Protein AF-A0A554J589-F1 (afdb_monomer_lite)

Sequence (543 aa):
MPAIRALFEECVEVQHACYTARVLSNPMTLRPLHNLLRLYAGLTASHPSFMRLARFVISGGTATAVNLGTLFVLTHFFGVWYIYSSIAAFAVSFFVSFSLQKLWTFGDTALDKVHVQATKFLAVILVALGINTMLIYAFVEYMHAHYLLGQLVSGLFIAVINYFSYKHIVFSQSHTDSIAPAATPRERMSYFQVAMLLAAVLLFTFLALFRLSENPPTWMDEGVIDQISINIAAYGIYGIQTAPDTFTSANFMTTSFPVFYPVAASFALFGTTLLNARIVMFAFMALLCVTGYFLIQSVARERKYSLALFSLFLLVTFAPLYGHGKNVLGEVPGLLFFVASLLALSYAQRATQFRPWLVSGTLLGLSMVTKPLYLLILLPTTLVMYVVMYRRVSFVNMVAFGLGVTAMLVLWFFLHVTSIAVLKEILFAANTNNVALSTRILENASQFISQLQPIYFFGLLAVWWGSLLLRLRGSIKISDAELFAAVFSVMNLLMYLASRGFYRYFFPAEVLALLFLPHALYETPLTNNPFLVRSLDLELEKI

Radius of gyration: 31.59 Å; chains: 1; bounding box: 82×66×106 Å

Foldseek 3Di:
DPVVVVVVVVVPVVVVVVPVVPPPPDPPPCVVVVVVVVVLVVCCVPPVPVNLLVLLVVQLVVLVVQLVVQLCCCCPVVVPDSVVSNVVSNVVSLVSSLCSCQCPNLNPPDPPCSVVLSVLLVVLVVVLVVQLVVQLCCCCPVVVDDSVVSNVVSVVVSSVVSSVSCDPPRRDDDPDDDDDPDDDPPDDDDPVLVVLVVVLVVLLVCLQPPPLQPPPHADPLLVQLLQQLCCCLPPVDRAHDPDVVDGDHPLLRFFDDLQSPCQSVLCNVPNRGLSSSQVSLSVLLVLQLVLLLLLQLLFFPPPSSVLSSQLSNLSSPPVVCNVQRSGRALLSNLLSLLSNLLSLVSVVLVDPDQVSLLSSLLSLLSSCLRGVLSVQLLVVLVVVLCVVCVVPDDPSNSVSSPCNNVVSVVVSCVVNPPDPVSVCSRNCVQPDDPDDQVVLLVVLVVCCVVPDLNVVLVVLLCLLVVLVVQCVVVVNDGDSSLVSLNSSLVSLVVVCSSGNNDSSSNVSNSSSSSSCVSVSVVSRCPDDPVVVVVVVVVVVVVD

Secondary structure (DSSP, 8-state):
--TTTHHHHTTTSTTTTTTSTTSS--TTSSHHHHHHHHHHHHHHHH-HHHHHHHHHHHHHHHHHHHHHHHHHIIIIIS---HHHHHHHHHHHHHHHHHHHIIIIIS-----TTHHHHHHHHHHHHHHHHHHHHHHHHHHHHTS---HHHHHHHHHHHHHHHHHHHIIIIIS----------------PPPHHHHHHHHHHHHHHHHHHHTTTTTSSPP-HHHHHHHHHHHHHHHHS--SEEEETTEEE--TT--S-HHHHHHHHHHHHHH-S-HHHHHHHHHHHHHHHHHHHHHHHHHH-SSSHHHHHHHHHHHHHH-HHHHHHHSSS-SHHHHHHHHHHHHHHHHHHTT-SSSHHHHHHHHHHHHHHHH-HHHHHHHHHHHHHHHHHHTTTS-HHHHHHHHHHHHHHHHHHHHHH-SSHHHHHHHHHTT--S---HHHHHHHHHHHHHH-HHHHHHHHHHHHHHHHHHHHHHTT----HHHHHHHHHHHHHHHHHHHTT--GGGTHHHHHHHHHHHHHHHHHS-SS--HHHHHHHHHHHT--

Structure (mmCIF, N/CA/C/O backbone):
data_AF-A0A554J589-F1
#
_entry.id   AF-A0A554J589-F1
#
loop_
_atom_site.group_PDB
_atom_site.id
_atom_site.type_symbol
_atom_site.label_atom_id
_atom_site.label_alt_id
_atom_site.label_comp_id
_atom_site.label_asym_id
_atom_site.label_entity_id
_atom_site.label_seq_id
_atom_site.pdbx_PDB_ins_code
_atom_site.Cartn_x
_atom_site.Cartn_y
_atom_site.Cartn_z
_atom_site.occupancy
_atom_site.B_iso_or_equiv
_atom_site.auth_seq_id
_atom_site.auth_comp_id
_atom_site.auth_asym_id
_atom_site.auth_atom_id
_atom_site.pdbx_PDB_model_num
ATOM 1 N N . MET A 1 1 ? -6.748 16.853 71.546 1.00 46.56 1 MET A N 1
ATOM 2 C CA . MET A 1 1 ? -6.534 17.874 70.493 1.00 46.56 1 MET A CA 1
ATOM 3 C C . MET A 1 1 ? -6.665 17.284 69.076 1.00 46.56 1 MET A C 1
ATOM 5 O O . MET A 1 1 ? -5.704 17.315 68.321 1.00 46.56 1 MET A O 1
ATOM 9 N N . PRO A 1 2 ? -7.856 16.784 68.692 1.00 32.75 2 PRO A N 1
ATOM 10 C CA . PRO A 1 2 ? -8.300 16.926 67.294 1.00 32.75 2 PRO A CA 1
ATOM 11 C C . PRO A 1 2 ? -9.719 17.514 67.139 1.00 32.75 2 PRO A C 1
ATOM 13 O O . PRO A 1 2 ? -10.110 17.880 66.039 1.00 32.75 2 PRO A O 1
ATOM 16 N N . ALA A 1 3 ? -10.470 17.699 68.230 1.00 34.09 3 ALA A N 1
ATOM 17 C CA . ALA A 1 3 ? -11.883 18.100 68.185 1.00 34.09 3 ALA A CA 1
ATOM 18 C C . ALA A 1 3 ? -12.147 19.600 67.911 1.00 34.09 3 ALA A C 1
ATOM 20 O O . ALA A 1 3 ? -13.296 19.995 67.772 1.00 34.09 3 ALA A O 1
ATOM 21 N N . ILE A 1 4 ? -11.109 20.442 67.820 1.00 38.12 4 ILE A N 1
ATOM 22 C CA . ILE A 1 4 ? -11.253 21.895 67.572 1.00 38.12 4 ILE A CA 1
ATOM 23 C C . ILE A 1 4 ? -10.873 22.275 66.127 1.00 38.12 4 ILE A C 1
ATOM 25 O O . ILE A 1 4 ? -11.208 23.361 65.670 1.00 38.12 4 ILE A O 1
ATOM 29 N N . ARG A 1 5 ? -10.247 21.369 65.355 1.00 32.78 5 ARG A N 1
ATOM 30 C CA . ARG A 1 5 ? -9.927 21.625 63.936 1.00 32.78 5 ARG A CA 1
ATOM 31 C C . ARG A 1 5 ? -11.073 21.276 62.979 1.00 32.78 5 ARG A C 1
ATOM 33 O O . ARG A 1 5 ? -11.192 21.919 61.949 1.00 32.78 5 ARG A O 1
ATOM 40 N N . ALA A 1 6 ? -11.948 20.341 63.357 1.00 37.03 6 ALA A N 1
ATOM 41 C CA . ALA A 1 6 ? -13.103 19.940 62.546 1.00 37.03 6 ALA A CA 1
ATOM 42 C C . ALA A 1 6 ? -14.238 20.986 62.525 1.00 37.03 6 ALA A C 1
ATOM 44 O O . ALA A 1 6 ? -14.960 21.086 61.545 1.00 37.03 6 ALA A O 1
ATOM 45 N N . LEU A 1 7 ? -14.352 21.827 63.560 1.00 34.25 7 LEU A N 1
ATOM 46 C CA . LEU A 1 7 ? -15.385 22.873 63.639 1.00 34.25 7 LEU A CA 1
ATOM 47 C C . LEU A 1 7 ? -15.031 24.160 62.870 1.00 34.25 7 LEU A C 1
ATOM 49 O O . LEU A 1 7 ? -15.858 25.063 62.787 1.00 34.25 7 LEU A O 1
ATOM 53 N N . PHE A 1 8 ? -13.815 24.264 62.316 1.00 33.47 8 PHE A N 1
ATOM 54 C CA . PHE A 1 8 ? -13.370 25.451 61.573 1.00 33.47 8 PHE A CA 1
ATOM 55 C C . PHE A 1 8 ? -13.414 25.275 60.044 1.00 33.47 8 PHE A C 1
ATOM 57 O O . PHE A 1 8 ? -13.427 26.276 59.334 1.00 33.47 8 PHE A O 1
ATOM 64 N N . GLU A 1 9 ? -13.495 24.041 59.529 1.00 37.75 9 GLU A N 1
ATOM 65 C CA . GLU A 1 9 ? -13.608 23.778 58.081 1.00 37.75 9 GLU A CA 1
ATOM 66 C C . GLU A 1 9 ? -15.071 23.710 57.602 1.00 37.75 9 GLU A C 1
ATOM 68 O O . GLU A 1 9 ? -15.373 24.175 56.505 1.00 37.75 9 GLU A O 1
ATOM 73 N N . GLU A 1 10 ? -16.018 23.302 58.456 1.00 34.97 10 GLU A N 1
ATOM 74 C CA . GLU A 1 10 ? -17.455 23.254 58.116 1.00 34.97 10 GLU A CA 1
ATOM 75 C C . GLU A 1 10 ? -18.118 24.645 57.981 1.00 34.97 10 GLU A C 1
ATOM 77 O O . GLU A 1 10 ? -19.170 24.788 57.360 1.00 34.97 10 GLU A O 1
ATOM 82 N N . CYS A 1 11 ? -17.490 25.705 58.505 1.00 31.81 11 CYS A N 1
ATOM 83 C CA . CYS A 1 11 ? -18.015 27.075 58.424 1.00 31.81 11 CYS A CA 1
ATOM 84 C C . CYS A 1 11 ? -17.585 27.849 57.163 1.00 31.81 11 CYS A C 1
ATOM 86 O O . CYS A 1 11 ? -18.164 28.899 56.884 1.00 31.81 11 CYS A O 1
ATOM 88 N N . VAL A 1 12 ? -16.608 27.364 56.384 1.00 36.59 12 VAL A N 1
ATOM 89 C CA . VAL A 1 12 ? -16.097 28.095 55.203 1.00 36.59 12 VAL A CA 1
ATOM 90 C C . VAL A 1 12 ? -16.806 27.678 53.904 1.00 36.59 12 VAL A C 1
ATOM 92 O O . VAL A 1 12 ? -16.972 28.503 53.005 1.00 36.59 12 VAL A O 1
ATOM 95 N N . GLU A 1 13 ? -17.345 26.459 53.816 1.00 33.75 13 GLU A N 1
ATOM 96 C CA . GLU A 1 13 ? -18.058 25.987 52.614 1.00 33.75 13 GLU A CA 1
ATOM 97 C C . GLU A 1 13 ? -19.525 26.449 52.520 1.00 33.75 13 GLU A C 1
ATOM 99 O O . GLU A 1 13 ? -20.084 26.557 51.425 1.00 33.75 13 GLU A O 1
ATOM 104 N N . VAL A 1 14 ? -20.147 26.836 53.638 1.00 39.41 14 VAL A N 1
ATOM 105 C CA . VAL A 1 14 ? -21.564 27.253 53.662 1.00 39.41 14 VAL A CA 1
ATOM 106 C C . VAL A 1 14 ? -21.770 28.693 53.156 1.00 39.41 14 VAL A C 1
ATOM 108 O O . VAL A 1 14 ? -22.862 29.049 52.706 1.00 39.41 14 VAL A O 1
ATOM 111 N N . GLN A 1 15 ? -20.727 29.532 53.126 1.00 36.25 15 GLN A N 1
ATOM 112 C CA . GLN A 1 15 ? -20.840 30.915 52.635 1.00 36.25 15 GLN A CA 1
ATOM 113 C C . GLN A 1 15 ? -20.709 31.062 51.109 1.00 36.25 15 GLN A C 1
ATOM 115 O O . GLN A 1 15 ? -21.274 32.006 50.553 1.00 36.25 15 GLN A O 1
ATOM 120 N N . HIS A 1 16 ? -20.073 30.120 50.403 1.00 34.97 16 HIS A N 1
ATOM 121 C CA . HIS A 1 16 ? -19.930 30.200 48.940 1.00 34.97 16 HIS A CA 1
ATOM 122 C C . HIS A 1 16 ? -21.093 29.568 48.155 1.00 34.97 16 HIS A C 1
ATOM 124 O O . HIS A 1 16 ? -21.376 30.007 47.039 1.00 34.97 16 HIS A O 1
ATOM 130 N N . ALA A 1 17 ? -21.840 28.630 48.747 1.00 33.66 17 ALA A N 1
ATOM 131 C CA . ALA A 1 17 ? -23.038 28.049 48.127 1.00 33.66 17 ALA A CA 1
ATOM 132 C C . ALA A 1 17 ? -24.271 28.980 48.171 1.00 33.66 17 ALA A C 1
ATOM 134 O O . ALA A 1 17 ? -25.221 28.808 47.408 1.00 33.66 17 ALA A O 1
ATOM 135 N N . CYS A 1 18 ? -24.258 30.004 49.032 1.00 30.86 18 CYS A N 1
ATOM 136 C CA . CYS A 1 18 ? -25.395 30.911 49.222 1.00 30.86 18 CYS A CA 1
ATOM 137 C C . CYS A 1 18 ? -25.350 32.165 48.316 1.00 30.86 18 CYS A C 1
ATOM 139 O O . CYS A 1 18 ? -26.360 32.852 48.155 1.00 30.86 18 CYS A O 1
ATOM 141 N N . TYR A 1 19 ? -24.214 32.458 47.667 1.00 32.94 19 TYR A N 1
ATOM 142 C CA . TYR A 1 19 ? -24.075 33.646 46.807 1.00 32.94 19 TYR A CA 1
ATOM 143 C C . TYR A 1 19 ? -24.536 33.409 45.356 1.00 32.94 19 TYR A C 1
ATOM 145 O O . TYR A 1 19 ? -25.042 34.320 44.703 1.00 32.94 19 TYR A O 1
ATOM 153 N N . THR A 1 20 ? -24.464 32.174 44.855 1.00 34.06 20 THR A N 1
ATOM 154 C CA . THR A 1 20 ? -24.936 31.807 43.505 1.00 34.06 20 THR A CA 1
ATOM 155 C C . THR A 1 20 ? -26.439 31.521 43.437 1.00 34.06 20 THR A C 1
ATOM 157 O O . THR A 1 20 ? -27.032 31.617 42.364 1.00 34.06 20 THR A O 1
ATOM 160 N N . ALA A 1 21 ? -27.098 31.270 44.573 1.00 37.59 21 ALA A N 1
ATOM 161 C CA . ALA A 1 21 ? -28.539 31.012 44.633 1.00 37.59 21 ALA A CA 1
ATOM 162 C C . ALA A 1 21 ? -29.418 32.285 44.662 1.00 37.59 21 ALA A C 1
ATOM 164 O O . ALA A 1 21 ? -30.638 32.189 44.530 1.00 37.59 21 ALA A O 1
ATOM 165 N N . ARG A 1 22 ? -28.835 33.490 44.792 1.00 34.19 22 ARG A N 1
ATOM 166 C CA . ARG A 1 22 ? -29.595 34.752 44.950 1.00 34.19 22 ARG A CA 1
ATOM 167 C C . ARG A 1 22 ? -29.734 35.606 43.684 1.00 34.19 22 ARG A C 1
ATOM 169 O O . ARG A 1 22 ? -30.351 36.665 43.735 1.00 34.19 22 ARG A O 1
ATOM 176 N N . VAL A 1 23 ? -29.219 35.147 42.541 1.00 40.56 23 VAL A N 1
ATOM 177 C CA . VAL A 1 23 ? -29.311 35.876 41.254 1.00 40.56 23 VAL A CA 1
ATOM 178 C C . VAL A 1 23 ? -30.504 35.420 40.389 1.00 40.56 23 VAL A C 1
ATOM 180 O O . VAL A 1 23 ? -30.860 36.091 39.427 1.00 40.56 23 VAL A O 1
ATOM 183 N N . LEU A 1 24 ? -31.211 34.342 40.756 1.00 43.50 24 LEU A N 1
ATOM 184 C CA . LEU A 1 24 ? -32.344 33.808 39.973 1.00 43.50 24 LEU A CA 1
ATOM 185 C C . LEU A 1 24 ? -33.734 34.018 40.604 1.00 43.50 24 LEU A C 1
ATOM 187 O O . LEU A 1 24 ? -34.735 33.558 40.057 1.00 43.50 24 LEU A O 1
ATOM 191 N N . SER A 1 25 ? -33.843 34.738 41.722 1.00 43.75 25 SER A N 1
ATOM 192 C CA . SER A 1 25 ? -35.105 34.913 42.455 1.00 43.75 25 SER A CA 1
ATOM 193 C C . SER A 1 25 ? -35.820 36.237 42.150 1.00 43.75 25 SER A C 1
ATOM 195 O O . SER A 1 25 ? -36.206 36.951 43.075 1.00 43.75 25 SER A O 1
ATOM 197 N N . ASN A 1 26 ? -36.020 36.579 40.872 1.00 41.03 26 ASN A N 1
ATOM 198 C CA . ASN A 1 26 ? -36.912 37.683 40.489 1.00 41.03 26 ASN A CA 1
ATOM 199 C C . ASN A 1 26 ? -38.102 37.152 39.654 1.00 41.03 26 ASN A C 1
ATOM 201 O O . ASN A 1 26 ? -38.013 37.037 38.431 1.00 41.03 26 ASN A O 1
ATOM 205 N N . PRO A 1 27 ? -39.231 36.772 40.289 1.00 50.94 27 PRO A N 1
ATOM 206 C CA . PRO A 1 27 ? -40.307 36.001 39.655 1.00 50.94 27 PRO A CA 1
ATOM 207 C C . PRO A 1 27 ? -41.322 36.830 38.837 1.00 50.94 27 PRO A C 1
ATOM 209 O O . PRO A 1 27 ? -42.411 36.333 38.538 1.00 50.94 27 PRO A O 1
ATOM 212 N N . MET A 1 28 ? -41.003 38.073 38.449 1.00 49.97 28 MET A N 1
ATOM 213 C CA . MET A 1 28 ? -41.921 38.929 37.672 1.00 49.97 28 MET A CA 1
ATOM 214 C C . MET A 1 28 ? -41.577 39.093 36.185 1.00 49.97 28 MET A C 1
ATOM 216 O O . MET A 1 28 ? -42.469 39.423 35.411 1.00 49.97 28 MET A O 1
ATOM 220 N N . THR A 1 29 ? -40.362 38.768 35.738 1.00 53.25 29 THR A N 1
ATOM 221 C CA . THR A 1 29 ? -39.962 38.894 34.318 1.00 53.25 29 THR A CA 1
ATOM 222 C C . THR A 1 29 ? -39.970 37.569 33.541 1.00 53.25 29 THR A C 1
ATOM 224 O O . THR A 1 29 ? -39.946 37.577 32.315 1.00 53.25 29 THR A O 1
ATOM 227 N N . LEU A 1 30 ? -40.080 36.421 34.226 1.00 51.09 30 LEU A N 1
ATOM 228 C CA . LEU A 1 30 ? -40.002 35.073 33.627 1.00 51.09 30 LEU A CA 1
ATOM 229 C C . LEU A 1 30 ? -41.357 34.356 33.460 1.00 51.09 30 LEU A C 1
ATOM 231 O O . LEU A 1 30 ? -41.417 33.278 32.868 1.00 51.09 30 LEU A O 1
ATOM 235 N N . ARG A 1 31 ? -42.467 34.947 33.932 1.00 53.69 31 ARG A N 1
ATOM 236 C CA . ARG A 1 31 ? -43.822 34.370 33.804 1.00 53.69 31 ARG A CA 1
ATOM 237 C C . ARG A 1 31 ? -44.255 34.032 32.363 1.00 53.69 31 ARG A C 1
ATOM 239 O O . ARG A 1 31 ? -44.819 32.950 32.193 1.00 53.69 31 ARG A O 1
ATOM 246 N N . PRO A 1 32 ? -44.012 34.861 31.325 1.00 56.22 32 PRO A N 1
ATOM 247 C CA . PRO A 1 32 ? -44.432 34.506 29.967 1.00 56.22 32 PRO A CA 1
ATOM 248 C C . PRO A 1 32 ? -43.638 33.316 29.413 1.00 56.22 32 PRO A C 1
ATOM 250 O O . PRO A 1 32 ? -44.225 32.422 28.807 1.00 56.22 32 PRO A O 1
ATOM 253 N N . LEU A 1 33 ? -42.333 33.243 29.697 1.00 56.50 33 LEU A N 1
ATOM 254 C CA . LEU A 1 33 ? -41.479 32.125 29.288 1.00 56.50 33 LEU A CA 1
ATOM 255 C C . LEU A 1 33 ? -41.900 30.820 29.980 1.00 56.50 33 LEU A C 1
ATOM 257 O O . LEU A 1 33 ? -41.987 29.777 29.341 1.00 56.50 33 LEU A O 1
ATOM 261 N N . HIS A 1 34 ? -42.240 30.887 31.270 1.00 60.88 34 HIS A N 1
ATOM 262 C CA . HIS A 1 34 ? -42.723 29.737 32.038 1.00 60.88 34 HIS A CA 1
ATOM 263 C C . HIS A 1 34 ? -44.0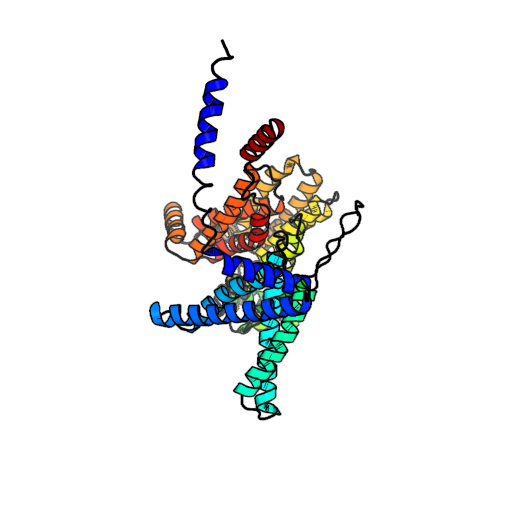70 29.209 31.527 1.00 60.88 34 HIS A C 1
ATOM 265 O O . HIS A 1 34 ? -44.263 27.999 31.415 1.00 60.88 34 HIS A O 1
ATOM 271 N N . ASN A 1 35 ? -44.989 30.106 31.155 1.00 61.25 35 ASN A N 1
ATOM 272 C CA . ASN A 1 35 ? -46.276 29.731 30.567 1.00 61.25 35 ASN A CA 1
ATOM 273 C C . ASN A 1 35 ? -46.116 29.139 29.157 1.00 61.25 35 ASN A C 1
ATOM 275 O O . ASN A 1 35 ? -46.783 28.157 28.838 1.00 61.25 35 ASN A O 1
ATOM 279 N N . LEU A 1 36 ? -45.192 29.665 28.345 1.00 61.84 36 LEU A N 1
ATOM 280 C CA . LEU A 1 36 ? -44.849 29.110 27.029 1.00 61.84 36 LEU A CA 1
ATOM 281 C C . LEU A 1 36 ? -44.191 27.730 27.136 1.00 61.84 36 LEU A C 1
ATOM 283 O O . LEU A 1 36 ? -44.540 26.830 26.377 1.00 61.84 36 LEU A O 1
ATOM 287 N N . LEU A 1 37 ? -43.293 27.528 28.104 1.00 64.44 37 LEU A N 1
ATOM 288 C CA . LEU A 1 37 ? -42.666 26.230 28.365 1.00 64.44 37 LEU A CA 1
ATOM 289 C C . LEU A 1 37 ? -43.685 25.197 28.863 1.00 64.44 37 LEU A C 1
ATOM 291 O O . LEU A 1 37 ? -43.640 24.047 28.429 1.00 64.44 37 LEU A O 1
ATOM 295 N N . ARG A 1 38 ? -44.648 25.598 29.707 1.00 63.16 38 ARG A N 1
ATOM 296 C CA . ARG A 1 38 ? -45.766 24.734 30.128 1.00 63.16 38 ARG A CA 1
ATOM 297 C C . ARG A 1 38 ? -46.713 24.399 28.979 1.00 63.16 38 ARG A C 1
ATOM 299 O O . ARG A 1 38 ? -47.115 23.247 28.863 1.00 63.16 38 ARG A O 1
ATOM 306 N N . LEU A 1 39 ? -47.034 25.364 28.116 1.00 64.25 39 LEU A N 1
ATOM 307 C CA . LEU A 1 39 ? -47.844 25.133 26.917 1.00 64.25 39 LEU A CA 1
ATOM 308 C C . LEU A 1 39 ? -47.128 24.179 25.948 1.00 64.25 39 LEU A C 1
ATOM 310 O O . LEU A 1 39 ? -47.725 23.225 25.462 1.00 64.25 39 LEU A O 1
ATOM 314 N N . TYR A 1 40 ? -45.831 24.389 25.721 1.00 66.38 40 TYR A N 1
ATOM 315 C CA . TYR A 1 40 ? -44.990 23.523 24.897 1.00 66.38 40 TYR A CA 1
ATOM 316 C C . TYR A 1 40 ? -44.882 22.104 25.472 1.00 66.38 40 TYR A C 1
ATOM 318 O O . TYR A 1 40 ? -45.001 21.129 24.726 1.00 66.38 40 TYR A O 1
ATOM 326 N N . ALA A 1 41 ? -44.712 21.968 26.791 1.00 61.91 41 ALA A N 1
ATOM 327 C CA . ALA A 1 41 ? -44.717 20.678 27.475 1.00 61.91 41 ALA A CA 1
ATOM 328 C C . ALA A 1 41 ? -46.090 19.988 27.368 1.00 61.91 41 ALA A C 1
ATOM 330 O O . ALA A 1 41 ? -46.154 18.807 27.030 1.00 61.91 41 ALA A O 1
ATOM 331 N N . GLY A 1 42 ? -47.186 20.734 27.547 1.00 58.78 42 GLY A N 1
ATOM 332 C CA . GLY A 1 42 ? -48.557 20.234 27.404 1.00 58.78 42 GLY A CA 1
ATOM 333 C C . GLY A 1 42 ? -48.898 19.781 25.980 1.00 58.78 42 GLY A C 1
ATOM 334 O O . GLY A 1 42 ? -49.470 18.707 25.793 1.00 58.78 42 GLY A O 1
ATOM 335 N N . LEU A 1 43 ? -48.485 20.537 24.958 1.00 58.97 43 LEU A N 1
ATOM 336 C CA . LEU A 1 43 ? -48.649 20.176 23.542 1.00 58.97 43 LEU A CA 1
ATOM 337 C C . LEU A 1 43 ? -47.782 18.972 23.149 1.00 58.97 43 LEU A C 1
ATOM 339 O O . LEU A 1 43 ? -48.232 18.107 22.399 1.00 58.97 43 LEU A O 1
ATOM 343 N N . THR A 1 44 ? -46.563 18.882 23.691 1.00 66.25 44 THR A N 1
ATOM 344 C CA . THR A 1 44 ? -45.662 17.734 23.493 1.00 66.25 44 THR A CA 1
ATOM 345 C C . THR A 1 44 ? -46.243 16.449 24.083 1.00 66.25 44 THR A C 1
ATOM 347 O O . THR A 1 44 ? -46.112 15.396 23.462 1.00 66.25 44 THR A O 1
ATOM 350 N N . ALA A 1 45 ? -46.908 16.536 25.239 1.00 56.56 45 ALA A N 1
ATOM 351 C CA . ALA A 1 45 ? -47.568 15.400 25.878 1.00 56.56 45 ALA A CA 1
ATOM 352 C C . ALA A 1 45 ? -48.877 14.998 25.173 1.00 56.56 45 ALA A C 1
ATOM 354 O O . ALA A 1 45 ? -49.161 13.812 25.043 1.00 56.56 45 ALA A O 1
ATOM 355 N N . SER A 1 46 ? -49.649 15.972 24.679 1.00 56.50 46 SER A N 1
ATOM 356 C CA . SER A 1 46 ? -50.970 15.719 24.083 1.00 56.50 46 SER A CA 1
ATOM 357 C C . SER A 1 46 ? -50.904 15.253 22.620 1.00 56.50 46 SER A C 1
ATOM 359 O O . SER A 1 46 ? -51.724 14.443 22.203 1.00 56.50 46 SER A O 1
ATOM 361 N N . HIS A 1 47 ? -49.937 15.742 21.828 1.00 61.59 47 HIS A N 1
ATOM 362 C CA . HIS A 1 47 ? -49.813 15.433 20.392 1.00 61.59 47 HIS A CA 1
ATOM 363 C C . HIS A 1 47 ? -48.350 15.153 19.980 1.00 61.59 47 HIS A C 1
ATOM 365 O O . HIS A 1 47 ? -47.726 15.949 19.263 1.00 61.59 47 HIS A O 1
ATOM 371 N N . PRO A 1 48 ? -47.776 14.004 20.384 1.00 68.75 48 PRO A N 1
ATOM 372 C CA . PRO A 1 48 ? -46.347 13.715 20.221 1.00 68.75 48 PRO A CA 1
ATOM 373 C C . PRO A 1 48 ? -45.891 13.633 18.753 1.00 68.75 48 PRO A C 1
ATOM 375 O O . PRO A 1 48 ? -44.787 14.068 18.418 1.00 68.75 48 PRO A O 1
ATOM 378 N N . SER A 1 49 ? -46.736 13.121 17.853 1.00 68.88 49 SER A N 1
ATOM 379 C CA . SER A 1 49 ? -46.420 12.985 16.422 1.00 68.88 49 SER A CA 1
ATOM 380 C C . SER A 1 49 ? -46.357 14.335 15.702 1.00 68.88 49 SER A C 1
ATOM 382 O O . SER A 1 49 ? -45.434 14.577 14.923 1.00 68.88 49 SER A O 1
ATOM 384 N N . PHE A 1 50 ? -47.303 15.233 15.999 1.00 69.38 50 PHE A N 1
ATOM 385 C CA . PHE A 1 50 ? -47.374 16.568 15.402 1.00 69.38 50 PHE A CA 1
ATOM 386 C C . PHE A 1 50 ? -46.213 17.453 15.868 1.00 69.38 50 PHE A C 1
ATOM 388 O O . PHE A 1 50 ? -45.531 18.075 15.056 1.00 69.38 50 PHE A O 1
ATOM 395 N N . MET A 1 51 ? -45.903 17.430 17.167 1.00 74.88 51 MET A N 1
ATOM 396 C CA . MET A 1 51 ? -44.769 18.179 17.715 1.00 74.88 51 MET A CA 1
ATOM 397 C C . MET A 1 51 ? -43.422 17.697 17.168 1.00 74.88 51 MET A C 1
ATOM 399 O O . MET A 1 51 ? -42.517 18.505 16.959 1.00 74.88 51 MET A O 1
ATOM 403 N N . ARG A 1 52 ? -43.282 16.399 16.871 1.00 76.25 52 ARG A N 1
ATOM 404 C CA . ARG A 1 52 ? -42.084 15.860 16.212 1.00 76.25 52 ARG A CA 1
ATOM 405 C C . ARG A 1 52 ? -41.936 16.375 14.779 1.00 76.25 52 ARG A C 1
ATOM 407 O O . ARG A 1 52 ? -40.826 16.703 14.372 1.00 76.25 52 ARG A O 1
ATOM 414 N N . LEU A 1 53 ? -43.036 16.479 14.032 1.00 73.69 53 LEU A N 1
ATOM 415 C CA . LEU A 1 53 ? -43.034 17.069 12.690 1.00 73.69 53 LEU A CA 1
ATOM 416 C C . LEU A 1 53 ? -42.669 18.561 12.733 1.00 73.69 53 LEU A C 1
ATOM 418 O O . LEU A 1 53 ? -41.836 19.007 11.949 1.00 73.69 53 LEU A O 1
ATOM 422 N N . ALA A 1 54 ? -43.217 19.318 13.686 1.00 75.38 54 ALA A N 1
ATOM 423 C CA . ALA A 1 54 ? -42.879 20.730 13.859 1.00 75.38 54 ALA A CA 1
ATOM 424 C C . ALA A 1 54 ? -41.381 20.936 14.157 1.00 75.38 54 ALA A C 1
ATOM 426 O O . ALA A 1 54 ? -40.730 21.750 13.506 1.00 75.38 54 ALA A O 1
ATOM 427 N N . ARG A 1 55 ? -40.797 20.152 15.076 1.00 82.19 55 ARG A N 1
ATOM 428 C CA . ARG A 1 55 ? -39.348 20.200 15.365 1.00 82.19 55 ARG A CA 1
ATOM 429 C C . ARG A 1 55 ? -38.500 19.824 14.153 1.00 82.19 55 ARG A C 1
ATOM 431 O O . ARG A 1 55 ? -37.458 20.437 13.931 1.00 82.19 55 ARG A O 1
ATOM 438 N N . PHE A 1 56 ? -38.958 18.867 13.348 1.00 80.12 56 PHE A N 1
ATOM 439 C CA . PHE A 1 56 ? -38.287 18.483 12.109 1.00 80.12 56 PHE A CA 1
ATOM 440 C C . PHE A 1 56 ? -38.246 19.637 11.097 1.00 80.12 56 PHE A C 1
ATOM 442 O O . PHE A 1 56 ? -37.182 19.962 10.576 1.00 80.12 56 PHE A O 1
ATOM 449 N N . VAL A 1 57 ? -39.379 20.307 10.868 1.00 79.75 57 VAL A N 1
ATOM 450 C CA . VAL A 1 57 ? -39.449 21.452 9.945 1.00 79.75 57 VAL A CA 1
ATOM 451 C C . VAL A 1 57 ? -38.604 22.620 10.453 1.00 79.75 57 VAL A C 1
ATOM 453 O O . VAL A 1 57 ? -37.844 23.201 9.681 1.00 79.75 57 VAL A O 1
ATOM 456 N N . ILE A 1 58 ? -38.678 22.936 11.751 1.00 84.62 58 ILE A N 1
ATOM 457 C CA . ILE A 1 58 ? -37.907 24.039 12.340 1.00 84.62 58 ILE A CA 1
ATOM 458 C C . ILE A 1 58 ? -36.405 23.745 12.271 1.00 84.62 58 ILE A C 1
ATOM 460 O O . ILE A 1 58 ? -35.648 24.590 11.807 1.00 84.62 58 ILE A O 1
ATOM 464 N N . SER A 1 59 ? -35.964 22.546 12.662 1.00 84.06 59 SER A N 1
ATOM 465 C CA . SER A 1 59 ? -34.542 22.173 12.603 1.00 84.06 59 SER A CA 1
ATOM 466 C C . SER A 1 59 ? -33.993 22.153 11.174 1.00 84.06 59 SER A C 1
ATOM 468 O O . SER A 1 59 ? -32.877 22.623 10.945 1.00 84.06 59 SER A O 1
ATOM 470 N N . GLY A 1 60 ? -34.783 21.679 10.205 1.00 83.31 60 GLY A N 1
ATOM 471 C CA . GLY A 1 60 ? -34.455 21.768 8.782 1.00 83.31 60 GLY A CA 1
ATOM 472 C C . GLY A 1 60 ? -34.320 23.217 8.308 1.00 83.31 60 GLY A C 1
ATOM 473 O O . GLY A 1 60 ? -33.302 23.573 7.717 1.00 83.31 60 GLY A O 1
ATOM 474 N N . GLY A 1 61 ? -35.291 24.072 8.641 1.00 86.12 61 GLY A N 1
ATOM 475 C CA . GLY A 1 61 ? -35.266 25.498 8.306 1.00 86.12 61 GLY A CA 1
ATOM 476 C C . GLY A 1 61 ? -34.068 26.234 8.911 1.00 86.12 61 GLY A C 1
ATOM 477 O O . GLY A 1 61 ? -33.398 26.998 8.217 1.00 86.12 61 GLY A O 1
ATOM 478 N N . THR A 1 62 ? -33.730 25.954 10.173 1.00 87.75 62 THR A N 1
ATOM 479 C CA . THR A 1 62 ? -32.534 26.504 10.827 1.00 87.75 62 THR A CA 1
ATOM 480 C C . THR A 1 62 ? -31.256 26.069 10.113 1.00 87.75 62 THR A C 1
ATOM 482 O O . THR A 1 62 ? -30.382 26.898 9.875 1.00 87.75 62 THR A O 1
ATOM 485 N N . ALA A 1 63 ? -31.145 24.799 9.716 1.00 89.44 63 ALA A N 1
ATOM 486 C CA . ALA A 1 63 ? -29.980 24.321 8.977 1.00 89.44 63 ALA A CA 1
ATOM 487 C C . ALA A 1 63 ? -29.832 25.015 7.612 1.00 89.44 63 ALA A C 1
ATOM 489 O O . ALA A 1 63 ? -28.716 25.385 7.239 1.00 89.44 63 ALA A O 1
ATOM 490 N N . THR A 1 64 ? -30.932 25.242 6.887 1.00 86.62 64 THR A N 1
ATOM 491 C CA . THR A 1 64 ? -30.923 25.996 5.622 1.00 86.62 64 THR A CA 1
ATOM 492 C C . THR A 1 64 ? -30.499 27.448 5.833 1.00 86.62 64 THR A C 1
ATOM 494 O O . THR A 1 64 ? -29.665 27.949 5.080 1.00 86.62 64 THR A O 1
ATOM 497 N N . ALA A 1 65 ? -31.011 28.109 6.874 1.00 92.06 65 ALA A N 1
ATOM 498 C CA . ALA A 1 65 ? -30.618 29.475 7.213 1.00 92.06 65 ALA A CA 1
ATOM 499 C C . ALA A 1 65 ? -29.120 29.571 7.547 1.00 92.06 65 ALA A C 1
ATOM 501 O O . ALA A 1 65 ? -28.441 30.470 7.054 1.00 92.06 65 ALA A O 1
ATOM 502 N N . VAL A 1 66 ? -28.585 28.613 8.315 1.00 92.75 66 VAL A N 1
ATOM 503 C CA . VAL A 1 66 ? -27.145 28.528 8.603 1.00 92.75 66 VAL A CA 1
ATOM 504 C C . VAL A 1 66 ? -26.339 28.306 7.326 1.00 92.75 66 VAL A C 1
ATOM 506 O O . VAL A 1 66 ? -25.327 28.969 7.146 1.00 92.75 66 VAL A O 1
ATOM 509 N N . ASN A 1 67 ? -26.794 27.446 6.409 1.00 93.62 67 ASN A N 1
ATOM 510 C CA . ASN A 1 67 ? -26.112 27.222 5.131 1.00 93.62 67 ASN A CA 1
ATOM 511 C C . ASN A 1 67 ? -25.989 28.527 4.327 1.00 93.62 67 ASN A C 1
ATOM 513 O O . ASN A 1 67 ? -24.888 28.968 4.003 1.00 93.62 67 ASN A O 1
ATOM 517 N N . LEU A 1 68 ? -27.120 29.192 4.073 1.00 90.38 68 LEU A N 1
ATOM 518 C CA . LEU A 1 68 ? -27.146 30.440 3.311 1.00 90.38 68 LEU A CA 1
ATOM 519 C C . LEU A 1 68 ? -26.344 31.546 4.006 1.00 90.38 68 LEU A C 1
ATOM 521 O O . LEU A 1 68 ? -25.595 32.265 3.347 1.00 90.38 68 LEU A O 1
ATOM 525 N N . GLY A 1 69 ? -26.449 31.643 5.334 1.00 93.88 69 GLY A N 1
ATOM 526 C CA . GLY A 1 69 ? -25.683 32.590 6.138 1.00 93.88 69 GLY A CA 1
ATOM 527 C C . GLY A 1 69 ? -24.178 32.350 6.045 1.00 93.88 69 GLY A C 1
ATOM 528 O O . GLY A 1 69 ? -23.431 33.282 5.762 1.00 93.88 69 GLY A O 1
ATOM 529 N N . THR A 1 70 ? -23.715 31.109 6.216 1.00 92.81 70 THR A N 1
ATOM 530 C CA . THR A 1 70 ? -22.291 30.763 6.107 1.00 92.81 70 THR A CA 1
ATOM 531 C C . THR A 1 70 ? -21.759 31.001 4.694 1.00 92.81 70 THR A C 1
ATOM 533 O O . THR A 1 70 ? -20.683 31.579 4.548 1.00 92.81 70 THR A O 1
ATOM 536 N N . LEU A 1 71 ? -22.514 30.632 3.653 1.00 92.38 71 LEU A N 1
ATOM 537 C CA . LEU A 1 71 ? -22.142 30.889 2.259 1.00 92.38 71 LEU A CA 1
ATOM 538 C C . LEU A 1 71 ? -21.991 32.391 1.988 1.00 92.38 71 LEU A C 1
ATOM 540 O O . LEU A 1 71 ? -20.982 32.817 1.419 1.00 92.38 71 LEU A O 1
ATOM 544 N N . PHE A 1 72 ? -22.981 33.186 2.407 1.00 93.88 72 PHE A N 1
ATOM 545 C CA . PHE A 1 72 ? -22.974 34.637 2.248 1.00 93.88 72 PHE A CA 1
ATOM 546 C C . PHE A 1 72 ? -21.797 35.267 2.990 1.00 93.88 72 PHE A C 1
ATOM 548 O O . PHE A 1 72 ? -21.054 36.053 2.407 1.00 93.88 72 PHE A O 1
ATOM 555 N N . VAL A 1 73 ? -21.573 34.870 4.245 1.00 94.06 73 VAL A N 1
ATOM 556 C CA . VAL A 1 73 ? -20.495 35.412 5.073 1.00 94.06 73 VAL A CA 1
ATOM 557 C C . VAL A 1 73 ? -19.122 35.119 4.467 1.00 94.06 73 VAL A C 1
ATOM 559 O O . VAL A 1 73 ? -18.329 36.041 4.281 1.00 94.06 73 VAL A O 1
ATOM 562 N N . LEU A 1 74 ? -18.852 33.865 4.096 1.00 89.00 74 LEU A N 1
ATOM 563 C CA . LEU A 1 74 ? -17.562 33.466 3.525 1.00 89.00 74 LEU A CA 1
ATOM 564 C C . LEU A 1 74 ? -17.290 34.114 2.164 1.00 89.00 74 LEU A C 1
ATOM 566 O O . LEU A 1 74 ? -16.168 34.543 1.900 1.00 89.00 74 LEU A O 1
ATOM 570 N N . THR A 1 75 ? -18.311 34.225 1.315 1.00 94.06 75 THR A N 1
ATOM 571 C CA . THR A 1 75 ? -18.140 34.780 -0.033 1.00 94.06 75 THR A CA 1
ATOM 572 C C . THR A 1 75 ? -18.044 36.303 -0.011 1.00 94.06 75 THR A C 1
ATOM 574 O O . THR A 1 75 ? -17.179 36.870 -0.670 1.00 94.06 75 THR A O 1
ATOM 577 N N . HIS A 1 76 ? -18.916 36.977 0.744 1.00 89.81 76 HIS A N 1
ATOM 578 C CA . HIS A 1 76 ? -19.032 38.434 0.708 1.00 89.81 76 HIS A CA 1
ATOM 579 C C . HIS A 1 76 ? -18.049 39.141 1.646 1.00 89.81 76 HIS A C 1
ATOM 581 O O . HIS A 1 76 ? -17.431 40.120 1.242 1.00 89.81 76 HIS A O 1
ATOM 587 N N . PHE A 1 77 ? -17.875 38.652 2.880 1.00 91.44 77 PHE A N 1
ATOM 588 C CA . PHE A 1 77 ? -17.004 39.312 3.863 1.00 91.44 77 PHE A CA 1
ATOM 589 C C . PHE A 1 77 ? -15.571 38.781 3.843 1.00 91.44 77 PHE A C 1
ATOM 591 O O . PHE A 1 77 ? -14.637 39.557 4.010 1.00 91.44 77 PHE A O 1
ATOM 598 N N . PHE A 1 78 ? -15.386 37.474 3.633 1.00 86.88 78 PHE A N 1
ATOM 599 C CA . PHE A 1 78 ? -14.053 36.856 3.626 1.00 86.88 78 PHE A CA 1
ATOM 600 C C . PHE A 1 78 ? -13.456 36.695 2.220 1.00 86.88 78 PHE A C 1
ATOM 602 O O . PHE A 1 78 ? -12.313 36.261 2.097 1.00 86.88 78 PHE A O 1
ATOM 609 N N . GLY A 1 79 ? -14.205 37.032 1.162 1.00 88.38 79 GLY A N 1
ATOM 610 C CA . GLY A 1 79 ? -13.737 36.951 -0.227 1.00 88.38 79 GLY A CA 1
ATOM 611 C C . GLY A 1 79 ? -13.381 35.534 -0.689 1.00 88.38 79 GLY A C 1
ATOM 612 O O . GLY A 1 79 ? -12.662 35.367 -1.674 1.00 88.38 79 GLY A O 1
ATOM 613 N N . VAL A 1 80 ? -13.848 34.500 0.019 1.00 91.69 80 VAL A N 1
ATOM 614 C CA . VAL A 1 80 ? -13.575 33.104 -0.326 1.00 91.69 80 VAL A CA 1
ATOM 615 C C . VAL A 1 80 ? -14.350 32.752 -1.592 1.00 91.69 80 VAL A C 1
ATOM 617 O O . VAL A 1 80 ? -15.533 33.072 -1.730 1.00 91.69 80 VAL A O 1
ATOM 620 N N . TRP A 1 81 ? -13.685 32.071 -2.527 1.00 95.44 81 TRP A N 1
ATOM 621 C CA . TRP A 1 81 ? -14.303 31.639 -3.777 1.00 95.44 81 TRP A CA 1
ATOM 622 C C . TRP A 1 81 ? -15.592 30.847 -3.511 1.00 95.44 81 TRP A C 1
ATOM 624 O O . TRP A 1 81 ? -15.596 29.916 -2.705 1.00 95.44 81 TRP A O 1
ATOM 634 N N . TYR A 1 82 ? -16.684 31.209 -4.195 1.00 89.31 82 TYR A N 1
ATOM 635 C CA . TYR A 1 82 ? -18.045 30.771 -3.853 1.00 89.31 82 TYR A CA 1
ATOM 636 C C . TYR A 1 82 ? -18.224 29.244 -3.812 1.00 89.31 82 TYR A C 1
ATOM 638 O O . TYR A 1 82 ? -19.057 28.750 -3.055 1.00 89.31 82 TYR A O 1
ATOM 646 N N . ILE A 1 83 ? -17.426 28.481 -4.569 1.00 89.88 83 ILE A N 1
ATOM 647 C CA . ILE A 1 83 ? -17.450 27.012 -4.520 1.00 89.88 83 ILE A CA 1
ATOM 648 C C . ILE A 1 83 ? -16.876 26.499 -3.193 1.00 89.88 83 ILE A C 1
ATOM 650 O O . ILE A 1 83 ? -17.507 25.670 -2.539 1.00 89.88 83 ILE A O 1
ATOM 654 N N . TYR A 1 84 ? -15.730 27.022 -2.740 1.00 87.19 84 TYR A N 1
ATOM 655 C CA . TYR A 1 84 ? -15.175 26.675 -1.426 1.00 87.19 84 TYR A CA 1
ATOM 656 C C . TYR A 1 84 ? -16.097 27.132 -0.293 1.00 87.19 84 TYR A C 1
ATOM 658 O O . TYR A 1 84 ? -16.340 26.371 0.644 1.00 87.19 84 TYR A O 1
ATOM 666 N N . SER A 1 85 ? -16.685 28.324 -0.422 1.00 91.62 85 SER A N 1
ATOM 667 C CA . SER A 1 85 ? -17.702 28.826 0.506 1.00 91.62 85 SER A CA 1
ATOM 668 C C . SER A 1 85 ? -18.926 27.908 0.564 1.00 91.62 85 SER A C 1
ATOM 670 O O . SER A 1 85 ? -19.425 27.629 1.650 1.00 91.62 85 SER A O 1
ATOM 672 N N . SER A 1 86 ? -19.378 27.374 -0.574 1.00 90.12 86 SER A N 1
ATOM 673 C CA . SER A 1 86 ? -20.507 26.438 -0.643 1.00 90.12 86 SER A CA 1
ATOM 674 C C . SER A 1 86 ? -20.198 25.093 0.010 1.00 90.12 86 SER A C 1
ATOM 676 O O . SER A 1 86 ? -21.065 24.533 0.682 1.00 90.12 86 SER A O 1
ATOM 678 N N . ILE A 1 87 ? -18.979 24.571 -0.154 1.00 92.25 87 ILE A N 1
ATOM 679 C CA . ILE A 1 87 ? -18.552 23.317 0.487 1.00 92.25 87 ILE A CA 1
ATOM 680 C C . ILE A 1 87 ? -18.494 23.499 2.010 1.00 92.25 87 ILE A C 1
ATOM 682 O O . ILE A 1 87 ? -19.034 22.681 2.757 1.00 92.25 87 ILE A O 1
ATOM 686 N N . ALA A 1 88 ? -17.892 24.597 2.476 1.00 91.31 88 ALA A N 1
ATOM 687 C CA . ALA A 1 88 ? -17.811 24.917 3.898 1.00 91.31 88 ALA A CA 1
ATOM 688 C C . ALA A 1 88 ? -19.202 25.147 4.519 1.00 91.31 88 ALA A C 1
ATOM 690 O O . ALA A 1 88 ? -19.503 24.609 5.585 1.00 91.31 88 ALA A O 1
ATOM 691 N N . ALA A 1 89 ? -20.079 25.885 3.834 1.00 92.25 89 ALA A N 1
ATOM 692 C CA . ALA A 1 89 ? -21.445 26.145 4.280 1.00 92.25 89 ALA A CA 1
ATOM 693 C C . ALA A 1 89 ? -22.286 24.867 4.395 1.00 92.25 89 ALA A C 1
ATOM 695 O O . ALA A 1 89 ? -23.001 24.680 5.384 1.00 92.25 89 ALA A O 1
ATOM 696 N N . PHE A 1 90 ? -22.148 23.950 3.433 1.00 90.88 90 PHE A N 1
ATOM 697 C CA . PHE A 1 90 ? -22.779 22.636 3.504 1.00 90.88 90 PHE A CA 1
ATOM 698 C C . PHE A 1 90 ? -22.286 21.836 4.718 1.00 90.88 90 PHE A C 1
ATOM 700 O O . PHE A 1 90 ? -23.106 21.279 5.447 1.00 90.88 90 PHE A O 1
ATOM 707 N N . ALA A 1 91 ? -20.975 21.820 4.983 1.00 90.50 91 ALA A N 1
ATOM 708 C CA . ALA A 1 91 ? -20.408 21.107 6.127 1.00 90.50 91 ALA A CA 1
ATOM 709 C C . ALA A 1 91 ? -20.930 21.653 7.468 1.00 90.50 91 ALA A C 1
ATOM 711 O O . ALA A 1 91 ? -21.388 20.884 8.312 1.00 90.50 91 ALA A O 1
ATOM 712 N N . VAL A 1 92 ? -20.931 22.977 7.655 1.00 91.00 92 VAL A N 1
ATOM 713 C CA . VAL A 1 92 ? -21.449 23.613 8.880 1.00 91.00 92 VAL A CA 1
ATOM 714 C C . VAL A 1 92 ? -22.944 23.329 9.055 1.00 91.00 92 VAL A C 1
ATOM 716 O O . VAL A 1 92 ? -23.378 22.894 10.125 1.00 91.00 92 VAL A O 1
ATOM 719 N N . SER A 1 93 ? -23.733 23.511 7.992 1.00 91.81 93 SER A N 1
ATOM 720 C CA . SER A 1 93 ? -25.174 23.239 7.992 1.00 91.81 93 SER A CA 1
ATOM 721 C C . SER A 1 93 ? -25.492 21.780 8.320 1.00 91.81 93 SER A C 1
ATOM 723 O O . SER A 1 93 ? -26.419 21.505 9.085 1.00 91.81 93 SER A O 1
ATOM 725 N N . PHE A 1 94 ? -24.692 20.841 7.810 1.00 90.19 94 PHE A N 1
ATOM 726 C CA . PHE A 1 94 ? -24.826 19.421 8.106 1.00 90.19 94 PHE A CA 1
ATOM 727 C C . PHE A 1 94 ? -24.716 19.135 9.611 1.00 90.19 94 PHE A C 1
ATOM 729 O O . PHE A 1 94 ? -25.594 18.472 10.166 1.00 90.19 94 PHE A O 1
ATOM 736 N N . PHE A 1 95 ? -23.696 19.670 10.293 1.00 90.44 95 PHE A N 1
ATOM 737 C CA . PHE A 1 95 ? -23.521 19.461 11.736 1.00 90.44 95 PHE A CA 1
ATOM 738 C C . PHE A 1 95 ? -24.656 20.072 12.559 1.00 90.44 95 PHE A C 1
ATOM 740 O O . PHE A 1 95 ? -25.133 19.442 13.509 1.00 90.44 95 PHE A O 1
ATOM 747 N N . VAL A 1 96 ? -25.126 21.265 12.180 1.00 87.25 96 VAL A N 1
ATOM 748 C CA . VAL A 1 96 ? -26.277 21.914 12.826 1.00 87.25 96 VAL A CA 1
ATOM 749 C C . VAL A 1 96 ? -27.538 21.072 12.640 1.00 87.25 96 VAL A C 1
ATOM 751 O O . VAL A 1 96 ? -28.228 20.772 13.615 1.00 87.25 96 VAL A O 1
ATOM 754 N N . SER A 1 97 ? -27.811 20.635 11.407 1.00 88.88 97 SER A N 1
ATOM 755 C CA . SER A 1 97 ? -28.977 19.811 11.084 1.00 88.88 97 SER A CA 1
ATOM 756 C C . SER A 1 97 ? -28.955 18.495 11.854 1.00 88.88 97 SER A C 1
ATOM 758 O O . SER A 1 97 ? -29.933 18.148 12.512 1.00 88.88 97 SER A O 1
ATOM 760 N N . PHE A 1 98 ? -27.821 17.793 11.848 1.00 87.31 98 PHE A N 1
ATOM 761 C CA . PHE A 1 98 ? -27.666 16.529 12.555 1.00 87.31 98 PHE A CA 1
ATOM 762 C C . PHE A 1 98 ? -27.873 16.687 14.066 1.00 87.31 98 PHE A C 1
ATOM 764 O O . PHE A 1 98 ? -28.625 15.919 14.666 1.00 87.31 98 PHE A O 1
ATOM 771 N N . SER A 1 99 ? -27.263 17.707 14.675 1.00 85.62 99 SER A N 1
ATOM 772 C CA . SER A 1 99 ? -27.355 17.947 16.120 1.00 85.62 99 SER A CA 1
ATOM 773 C C . SER A 1 99 ? -28.785 18.273 16.552 1.00 85.62 99 SER A C 1
ATOM 775 O O . SER A 1 99 ? -29.291 17.677 17.503 1.00 85.62 99 SER A O 1
ATOM 777 N N . LEU A 1 100 ? -29.473 19.165 15.828 1.00 83.31 100 LEU A N 1
ATOM 778 C CA . LEU A 1 100 ? -30.863 19.526 16.124 1.00 83.31 100 LEU A CA 1
ATOM 779 C C . LEU A 1 100 ? -31.823 18.358 15.882 1.00 83.31 100 LEU A C 1
ATOM 781 O O . LEU A 1 100 ? -32.768 18.149 16.647 1.00 83.31 100 LEU A O 1
ATOM 785 N N . GLN A 1 101 ? -31.596 17.564 14.839 1.00 82.38 101 GLN A N 1
ATOM 786 C CA . GLN A 1 101 ? -32.447 16.412 14.578 1.00 82.38 101 GLN A CA 1
ATOM 787 C C . GLN A 1 101 ? -32.254 15.322 15.634 1.00 82.38 101 GLN A C 1
ATOM 789 O O . GLN A 1 101 ? -33.239 14.851 16.201 1.00 82.38 101 GLN A O 1
ATOM 794 N N . LYS A 1 102 ? -31.008 14.995 15.980 1.00 81.50 102 LYS A N 1
ATOM 795 C CA . LYS A 1 102 ? -30.677 14.010 17.013 1.00 81.50 102 LYS A CA 1
ATOM 796 C C . LYS A 1 102 ? -31.189 14.428 18.396 1.00 81.50 102 LYS A C 1
ATOM 798 O O . LYS A 1 102 ? -32.010 13.726 18.982 1.00 81.50 102 LYS A O 1
ATOM 803 N N . LEU A 1 103 ? -30.740 15.579 18.900 1.00 81.19 103 LEU A N 1
ATOM 804 C CA . LEU A 1 103 ? -30.953 15.976 20.296 1.00 81.19 103 LEU A CA 1
ATOM 805 C C . LEU A 1 103 ? -32.358 16.529 20.550 1.00 81.19 103 LEU A C 1
ATOM 807 O O . LEU A 1 103 ? -32.912 16.321 21.625 1.00 81.19 103 LEU A O 1
ATOM 811 N N . TRP A 1 104 ? -32.948 17.227 19.574 1.00 77.44 104 TRP A N 1
ATOM 812 C CA . TRP A 1 104 ? -34.201 17.957 19.785 1.00 77.44 104 TRP A CA 1
ATOM 813 C C . TRP A 1 104 ? -35.403 17.332 19.069 1.00 77.44 104 TRP A C 1
ATOM 815 O O . TRP A 1 104 ? -36.464 17.157 19.674 1.00 77.44 104 TRP A O 1
ATOM 825 N N . THR A 1 105 ? -35.257 16.950 17.798 1.00 76.81 105 THR A N 1
ATOM 826 C CA . THR A 1 105 ? -36.377 16.381 17.024 1.00 76.81 105 THR A CA 1
ATOM 827 C C . THR A 1 105 ? -36.697 14.954 17.458 1.00 76.81 105 THR A C 1
ATOM 829 O O . THR A 1 105 ? -37.858 14.642 17.729 1.00 76.81 105 THR A O 1
ATOM 832 N N . PHE A 1 106 ? -35.677 14.099 17.561 1.00 75.38 106 PHE A N 1
ATOM 833 C CA . PHE A 1 106 ? -35.833 12.686 17.909 1.00 75.38 106 PHE A CA 1
ATOM 834 C C . PHE A 1 106 ? -35.499 12.364 19.371 1.00 75.38 106 PHE A C 1
ATOM 836 O O . PHE A 1 106 ? -35.890 11.299 19.840 1.00 75.38 106 PHE A O 1
ATOM 843 N N . GLY A 1 107 ? -34.882 13.296 20.108 1.00 67.50 107 GLY A N 1
ATOM 844 C CA . GLY A 1 107 ? -34.639 13.161 21.549 1.00 67.50 107 GLY A CA 1
ATOM 845 C C . GLY A 1 107 ? -33.634 12.063 21.904 1.00 67.50 107 GLY A C 1
ATOM 846 O O . GLY A 1 107 ? -33.727 11.476 22.977 1.00 67.50 107 GLY A O 1
ATOM 847 N N . ASP A 1 108 ? -32.707 11.759 20.997 1.00 70.06 108 ASP A N 1
ATOM 848 C CA . ASP A 1 108 ? -31.674 10.745 21.185 1.00 70.06 108 ASP A CA 1
ATOM 849 C C . ASP A 1 108 ? -30.408 11.394 21.763 1.00 70.06 108 ASP A C 1
ATOM 851 O O . ASP A 1 108 ? -29.627 12.029 21.050 1.00 70.06 108 ASP A O 1
ATOM 855 N N . THR A 1 109 ? -30.212 11.256 23.074 1.00 67.00 109 THR A N 1
ATOM 856 C CA . THR A 1 109 ? -29.051 11.788 23.807 1.00 67.00 109 THR A CA 1
ATOM 857 C C . THR A 1 109 ? -27.884 10.802 23.889 1.00 67.00 109 THR A C 1
ATOM 859 O O . THR A 1 109 ? -26.838 11.138 24.442 1.00 67.00 109 THR A O 1
ATOM 862 N N . ALA A 1 110 ? -28.028 9.600 23.325 1.00 68.38 110 ALA A N 1
ATOM 863 C CA . ALA A 1 110 ? -27.053 8.526 23.449 1.00 68.38 110 ALA A CA 1
ATOM 864 C C . ALA A 1 110 ? -25.797 8.828 22.606 1.00 68.38 110 ALA A C 1
ATOM 866 O O . ALA A 1 110 ? -25.882 9.076 21.396 1.00 68.38 110 ALA A O 1
ATOM 867 N N . LEU A 1 111 ? -24.616 8.859 23.233 1.00 66.50 111 LEU A N 1
ATOM 868 C CA . LEU A 1 111 ? -23.360 9.266 22.578 1.00 66.50 111 LEU A CA 1
ATOM 869 C C . LEU A 1 111 ? -22.627 8.111 21.873 1.00 66.50 111 LEU A C 1
ATOM 871 O O . LEU A 1 111 ? -21.853 8.319 20.940 1.00 66.50 111 LEU A O 1
ATOM 875 N N . ASP A 1 112 ? -22.938 6.882 22.259 1.00 63.88 112 ASP A N 1
ATOM 876 C CA . ASP A 1 112 ? -22.316 5.622 21.853 1.00 63.88 112 ASP A CA 1
ATOM 877 C C . ASP A 1 112 ? -22.441 5.316 20.349 1.00 63.88 112 ASP A C 1
ATOM 879 O O . ASP A 1 112 ? -21.589 4.631 19.777 1.00 63.88 112 ASP A O 1
ATOM 883 N N . LYS A 1 113 ? -23.458 5.866 19.669 1.00 74.00 113 LYS A N 1
ATOM 884 C CA . LYS A 1 113 ? -23.716 5.626 18.233 1.00 74.00 113 LYS A CA 1
ATOM 885 C C . LYS A 1 113 ? -23.736 6.894 17.380 1.00 74.00 113 LYS A C 1
ATOM 887 O O . LYS A 1 113 ? -24.147 6.834 16.221 1.00 74.00 113 LYS A O 1
ATOM 892 N N . VAL A 1 114 ? -23.259 8.028 17.902 1.00 77.38 114 VAL A N 1
ATOM 893 C CA . VAL A 1 114 ? -23.314 9.336 17.213 1.00 77.38 114 VAL A CA 1
ATOM 894 C C . VAL A 1 114 ? -22.694 9.269 15.819 1.00 77.38 114 VAL A C 1
ATOM 896 O O . VAL A 1 114 ? -23.314 9.721 14.864 1.00 77.38 114 VAL A O 1
ATOM 899 N N . HIS A 1 115 ? -21.528 8.634 15.664 1.00 76.69 115 HIS A N 1
ATOM 900 C CA . HIS A 1 115 ? -20.861 8.521 14.362 1.00 76.69 115 HIS A CA 1
ATOM 901 C C . HIS A 1 115 ? -21.635 7.646 13.360 1.00 76.69 115 HIS A C 1
ATOM 903 O O . HIS A 1 115 ? -21.686 7.956 12.171 1.00 76.69 115 HIS A O 1
ATOM 909 N N . VAL A 1 116 ? -22.286 6.574 13.827 1.00 76.75 116 VAL A N 1
ATOM 910 C CA . VAL A 1 116 ? -23.124 5.701 12.982 1.00 76.75 116 VAL A CA 1
ATOM 911 C C . VAL A 1 116 ? -24.396 6.432 12.553 1.00 76.75 116 VAL A C 1
ATOM 913 O O . VAL A 1 116 ? -24.845 6.307 11.418 1.00 76.75 116 VAL A O 1
ATOM 916 N N . GLN A 1 117 ? -24.973 7.230 13.446 1.00 79.56 117 GLN A N 1
ATOM 917 C CA . GLN A 1 117 ? -26.139 8.047 13.133 1.00 79.56 117 GLN A CA 1
ATOM 918 C C . GLN A 1 117 ? -25.779 9.187 12.179 1.00 79.56 117 GLN A C 1
ATOM 920 O O . GLN A 1 117 ? -26.494 9.388 11.206 1.00 79.56 117 GLN A O 1
ATOM 925 N N . ALA A 1 118 ? -24.649 9.868 12.388 1.00 79.50 118 ALA A N 1
ATOM 926 C CA . ALA A 1 118 ? -24.168 10.937 11.513 1.00 79.50 118 ALA A CA 1
ATOM 927 C C . ALA A 1 118 ? -23.868 10.425 10.098 1.00 79.50 118 ALA A C 1
ATOM 929 O O . ALA A 1 118 ? -24.240 11.062 9.118 1.00 79.50 118 ALA A O 1
ATOM 930 N N . THR A 1 119 ? -23.256 9.245 9.970 1.00 75.75 119 THR A N 1
ATOM 931 C CA . THR A 1 119 ? -22.966 8.635 8.659 1.00 75.75 119 THR A CA 1
ATOM 932 C C . THR A 1 119 ? -24.228 8.170 7.938 1.00 75.75 119 THR A C 1
ATOM 934 O O . THR A 1 119 ? -24.380 8.451 6.751 1.00 75.75 119 THR A O 1
ATOM 937 N N . LYS A 1 120 ? -25.182 7.536 8.636 1.00 79.75 120 LYS A N 1
ATOM 938 C CA . LYS A 1 120 ? -26.502 7.228 8.058 1.00 79.75 120 LYS A CA 1
ATOM 939 C C . LYS A 1 120 ? -27.249 8.496 7.646 1.00 79.75 120 LYS A C 1
ATOM 941 O O . LYS A 1 120 ? -27.860 8.525 6.585 1.00 79.75 120 LYS A O 1
ATOM 946 N N . PHE A 1 121 ? -27.182 9.538 8.468 1.00 82.25 121 PHE A N 1
ATOM 947 C CA . PHE A 1 121 ? -27.796 10.833 8.199 1.00 82.25 121 PHE A CA 1
ATOM 948 C C . PHE A 1 121 ? -27.197 11.490 6.948 1.00 82.25 121 PHE A C 1
ATOM 950 O O . PHE A 1 121 ? -27.941 11.907 6.065 1.00 82.25 121 PHE A O 1
ATOM 957 N N . LEU A 1 122 ? -25.867 11.479 6.807 1.00 84.69 122 LEU A N 1
ATOM 958 C CA . LEU A 1 122 ? -25.178 11.950 5.604 1.00 84.69 122 LEU A CA 1
ATOM 959 C C . LEU A 1 122 ? -25.564 11.139 4.363 1.00 84.69 122 LEU A C 1
ATOM 961 O O . LEU A 1 122 ? -25.848 11.723 3.322 1.00 84.69 122 LEU A O 1
ATOM 965 N N . ALA A 1 123 ? -25.627 9.810 4.472 1.00 80.69 123 ALA A N 1
ATOM 966 C CA . ALA A 1 123 ? -26.032 8.948 3.364 1.00 80.69 123 ALA A CA 1
ATOM 967 C C . ALA A 1 123 ? -27.470 9.241 2.906 1.00 80.69 123 ALA A C 1
ATOM 969 O O . ALA A 1 123 ? -27.715 9.359 1.708 1.00 80.69 123 ALA A O 1
ATOM 970 N N . VAL A 1 124 ? -28.403 9.421 3.847 1.00 81.69 124 VAL A N 1
ATOM 971 C CA . VAL A 1 124 ? -29.786 9.812 3.536 1.00 81.69 124 VAL A CA 1
ATOM 972 C C . VAL A 1 124 ? -29.818 11.171 2.832 1.00 81.69 124 VAL A C 1
ATOM 974 O O . VAL A 1 124 ? -30.502 11.294 1.822 1.00 81.69 124 VAL A O 1
ATOM 977 N N . ILE A 1 125 ? -29.035 12.158 3.284 1.00 84.88 125 ILE A N 1
ATOM 978 C CA . ILE A 1 125 ? -28.954 13.480 2.636 1.00 84.88 125 ILE A CA 1
ATOM 979 C C . ILE A 1 125 ? -28.400 13.386 1.208 1.00 84.88 125 ILE A C 1
ATOM 981 O O . ILE A 1 125 ? -28.943 14.021 0.307 1.00 84.88 125 ILE A O 1
ATOM 985 N N . LEU A 1 126 ? -27.349 12.595 0.971 1.00 84.44 126 LEU A N 1
ATOM 986 C CA . LEU A 1 126 ? -26.756 12.444 -0.364 1.00 84.44 126 LEU A CA 1
ATOM 987 C C . LEU A 1 126 ? -27.684 11.699 -1.332 1.00 84.44 126 LEU A C 1
ATOM 989 O O . LEU A 1 126 ? -27.822 12.101 -2.486 1.00 84.44 126 LEU A O 1
ATOM 993 N N . VAL A 1 127 ? -28.367 10.651 -0.863 1.00 79.69 127 VAL A N 1
ATOM 994 C CA . VAL A 1 127 ? -29.391 9.953 -1.658 1.00 79.69 127 VAL A CA 1
ATOM 995 C C . VAL A 1 127 ? -30.557 10.892 -1.958 1.00 79.69 127 VAL A C 1
ATOM 997 O O . VAL A 1 127 ? -31.003 10.973 -3.100 1.00 79.69 127 VAL A O 1
ATOM 1000 N N . ALA A 1 128 ? -31.012 11.653 -0.962 1.00 82.81 128 ALA A N 1
ATOM 1001 C CA . ALA A 1 128 ? -32.059 12.649 -1.133 1.00 82.81 128 ALA A CA 1
ATOM 1002 C C . ALA A 1 128 ? -31.668 13.733 -2.146 1.00 82.81 128 ALA A C 1
ATOM 1004 O O . ALA A 1 128 ? -32.507 14.127 -2.948 1.00 82.81 128 ALA A O 1
ATOM 1005 N N . LEU A 1 129 ? -30.406 14.174 -2.164 1.00 85.19 129 LEU A N 1
ATOM 1006 C CA . LEU A 1 129 ? -29.888 15.109 -3.166 1.00 85.19 129 LEU A CA 1
ATOM 1007 C C . LEU A 1 129 ? -29.957 14.515 -4.581 1.00 85.19 129 LEU A C 1
ATOM 1009 O O . LEU A 1 129 ? -30.422 15.183 -5.506 1.00 85.19 129 LEU A O 1
ATOM 1013 N N . GLY A 1 130 ? -29.543 13.255 -4.744 1.00 83.50 130 GLY A N 1
ATOM 1014 C CA . GLY A 1 130 ? -29.635 12.545 -6.021 1.00 83.50 130 GLY A CA 1
ATOM 1015 C C . GLY A 1 130 ? -31.079 12.417 -6.514 1.00 83.50 130 GLY A C 1
ATOM 1016 O O . GLY A 1 130 ? -31.379 12.785 -7.648 1.00 83.50 130 GLY A O 1
ATOM 1017 N N . ILE A 1 131 ? -31.993 11.980 -5.640 1.00 77.81 131 ILE A N 1
ATOM 1018 C CA . ILE A 1 131 ? -33.426 11.862 -5.956 1.00 77.81 131 ILE A CA 1
ATOM 1019 C C . ILE A 1 131 ? -34.029 13.238 -6.261 1.00 77.81 131 ILE A C 1
ATOM 1021 O O . ILE A 1 131 ? -34.776 13.371 -7.224 1.00 77.81 131 ILE A O 1
ATOM 1025 N N . ASN A 1 132 ? -33.695 14.274 -5.485 1.00 88.75 132 ASN A N 1
ATOM 1026 C CA . ASN A 1 132 ? -34.172 15.636 -5.724 1.00 88.75 132 ASN A CA 1
ATOM 1027 C C . ASN A 1 132 ? -33.761 16.128 -7.117 1.00 88.75 132 ASN A C 1
ATOM 1029 O O . ASN A 1 132 ? -34.606 16.608 -7.866 1.00 88.75 132 ASN A O 1
ATOM 1033 N N . THR A 1 133 ? -32.493 15.928 -7.483 1.00 87.44 133 THR A N 1
ATOM 1034 C CA . THR A 1 133 ? -31.951 16.312 -8.795 1.00 87.44 133 THR A CA 1
ATOM 1035 C C . THR A 1 133 ? -32.657 15.563 -9.926 1.00 87.44 133 THR A C 1
ATOM 1037 O O . THR A 1 133 ? -33.061 16.172 -10.915 1.00 87.44 133 THR A O 1
ATOM 1040 N N . MET A 1 134 ? -32.870 14.255 -9.759 1.00 84.75 134 MET A N 1
ATOM 1041 C CA . MET A 1 134 ? -33.588 13.428 -10.730 1.00 84.75 134 MET A CA 1
ATOM 1042 C C . MET A 1 134 ? -35.049 13.867 -10.900 1.00 84.75 134 MET A C 1
ATOM 1044 O O . MET A 1 134 ? -35.538 13.922 -12.025 1.00 84.75 134 MET A O 1
ATOM 1048 N N . LEU A 1 135 ? -35.746 14.198 -9.808 1.00 82.88 135 LEU A N 1
ATOM 1049 C CA . LEU A 1 135 ? -37.139 14.653 -9.853 1.00 82.88 135 LEU A CA 1
ATOM 1050 C C . LEU A 1 135 ? -37.275 16.013 -10.535 1.00 82.88 135 LEU A C 1
ATOM 1052 O O . LEU A 1 135 ? -38.163 16.183 -11.365 1.00 82.88 135 LEU A O 1
ATOM 1056 N N . ILE A 1 136 ? -36.379 16.960 -10.240 1.00 88.69 136 ILE A N 1
ATOM 1057 C CA . ILE A 1 136 ? -36.367 18.262 -10.918 1.00 88.69 136 ILE A CA 1
ATOM 1058 C C . ILE A 1 136 ? -36.124 18.067 -12.413 1.00 88.69 136 ILE A C 1
ATOM 1060 O O . ILE A 1 136 ? -36.880 18.609 -13.215 1.00 88.69 136 ILE A O 1
ATOM 1064 N N . TYR A 1 137 ? -35.124 17.259 -12.785 1.00 86.69 137 TYR A N 1
ATOM 1065 C CA . TYR A 1 137 ? -34.859 16.924 -14.185 1.00 86.69 137 TYR A CA 1
ATOM 1066 C C . TYR A 1 137 ? -36.100 16.323 -14.852 1.00 86.69 137 TYR A C 1
ATOM 1068 O O . TYR A 1 137 ? -36.494 16.768 -15.924 1.00 86.69 137 TYR A O 1
ATOM 1076 N N . ALA A 1 138 ? -36.779 15.385 -14.189 1.00 83.81 138 ALA A N 1
ATOM 1077 C CA . ALA A 1 138 ? -37.963 14.758 -14.754 1.00 83.81 138 ALA A CA 1
ATOM 1078 C C . ALA A 1 138 ? -39.147 15.729 -14.917 1.00 83.81 138 ALA A C 1
ATOM 1080 O O . ALA A 1 138 ? -39.850 15.693 -15.926 1.00 83.81 138 ALA A O 1
ATOM 1081 N N . PHE A 1 139 ? -39.365 16.613 -13.941 1.00 87.00 139 PHE A N 1
ATOM 1082 C CA . PHE A 1 139 ? -40.427 17.616 -13.986 1.00 87.00 139 PHE A CA 1
ATOM 1083 C C . PHE A 1 139 ? -40.197 18.672 -15.064 1.00 87.00 139 PHE A C 1
ATOM 1085 O O . PHE A 1 139 ? -41.151 19.073 -15.729 1.00 87.00 139 PHE A O 1
ATOM 1092 N N . VAL A 1 140 ? -38.952 19.104 -15.252 1.00 91.38 140 VAL A N 1
ATOM 1093 C CA . VAL A 1 140 ? -38.606 20.105 -16.265 1.00 91.38 140 VAL A CA 1
ATOM 1094 C C . VAL A 1 140 ? -38.608 19.487 -17.663 1.00 91.38 140 VAL A C 1
ATOM 1096 O O . VAL A 1 140 ? -39.234 20.037 -18.565 1.00 91.38 140 VAL A O 1
ATOM 1099 N N . GLU A 1 141 ? -37.967 18.331 -17.839 1.00 88.69 141 GLU A N 1
ATOM 1100 C CA . GLU A 1 141 ? -37.739 17.752 -19.167 1.00 88.69 141 GLU A CA 1
ATOM 1101 C C . GLU A 1 141 ? -38.964 17.005 -19.710 1.00 88.69 141 GLU A C 1
ATOM 1103 O O . GLU A 1 141 ? -39.336 17.196 -20.864 1.00 88.69 141 GLU A O 1
ATOM 1108 N N . TYR A 1 142 ? -39.630 16.185 -18.886 1.00 88.69 142 TYR A N 1
ATOM 1109 C CA . TYR A 1 142 ? -40.744 15.343 -19.351 1.00 88.69 142 TYR A CA 1
ATOM 1110 C C . TYR A 1 142 ? -42.122 15.951 -19.095 1.00 88.69 142 TYR A C 1
ATOM 1112 O O . TYR A 1 142 ? -43.054 15.682 -19.846 1.00 88.69 142 TYR A O 1
ATOM 1120 N N . MET A 1 143 ? -42.278 16.739 -18.026 1.00 85.44 143 MET A N 1
ATOM 1121 C CA . MET A 1 143 ? -43.565 17.366 -17.685 1.00 85.44 143 MET A CA 1
ATOM 1122 C C . MET A 1 143 ? -43.637 18.850 -18.054 1.00 85.44 143 MET A C 1
ATOM 1124 O O . MET A 1 143 ? -44.668 19.478 -17.820 1.00 85.44 143 MET A O 1
ATOM 1128 N N . HIS A 1 144 ? -42.556 19.409 -18.612 1.00 89.62 144 HIS A N 1
ATOM 1129 C CA . HIS A 1 144 ? -42.438 20.817 -19.007 1.00 89.62 144 HIS A CA 1
ATOM 1130 C C . HIS A 1 144 ? -42.852 21.806 -17.902 1.00 89.62 144 HIS A C 1
ATOM 1132 O O . HIS A 1 144 ? -43.317 22.916 -18.169 1.00 89.62 144 HIS A O 1
ATOM 1138 N N . ALA A 1 145 ? -42.695 21.405 -16.638 1.00 86.88 145 ALA A N 1
ATOM 1139 C CA . ALA A 1 145 ? -43.006 22.242 -15.496 1.00 86.88 145 ALA A CA 1
ATOM 1140 C C . ALA A 1 145 ? -41.901 23.282 -15.286 1.00 86.88 145 ALA A C 1
ATOM 1142 O O . ALA A 1 145 ? -40.716 23.026 -15.503 1.00 86.88 145 ALA A O 1
ATOM 1143 N N . HIS A 1 146 ? -42.276 24.459 -14.787 1.00 92.94 146 HIS A N 1
ATOM 1144 C CA . HIS A 1 146 ? -41.298 25.480 -14.429 1.00 92.94 146 HIS A CA 1
ATOM 1145 C C . HIS A 1 146 ? -40.354 24.955 -13.333 1.00 92.94 146 HIS A C 1
ATOM 1147 O O . HIS A 1 146 ? -40.816 24.414 -12.325 1.00 92.94 146 HIS A O 1
ATOM 1153 N N . TYR A 1 147 ? -39.040 25.154 -13.481 1.00 88.44 147 TYR A N 1
ATOM 1154 C CA . TYR A 1 147 ? -38.029 24.579 -12.579 1.00 88.44 147 TYR A CA 1
ATOM 1155 C C . TYR A 1 147 ? -38.248 24.946 -11.101 1.00 88.44 147 TYR A C 1
ATOM 1157 O O . TYR A 1 147 ? -38.024 24.115 -10.227 1.00 88.44 147 TYR A O 1
ATOM 1165 N N . LEU A 1 148 ? -38.753 26.153 -10.806 1.00 83.56 148 LEU A N 1
ATOM 1166 C CA . LEU A 1 148 ? -39.122 26.560 -9.439 1.00 83.56 148 LEU A CA 1
ATOM 1167 C C . LEU A 1 148 ? -40.258 25.709 -8.854 1.00 83.56 148 LEU A C 1
ATOM 1169 O O . LEU A 1 148 ? -40.216 25.346 -7.680 1.00 83.56 148 LEU A O 1
ATOM 1173 N N . LEU A 1 149 ? -41.260 25.371 -9.668 1.00 83.56 149 LEU A N 1
ATOM 1174 C CA . LEU A 1 149 ? -42.364 24.506 -9.257 1.00 83.56 149 LEU A CA 1
ATOM 1175 C C . LEU A 1 149 ? -41.866 23.066 -9.080 1.00 83.56 149 LEU A C 1
ATOM 1177 O O . LEU A 1 149 ? -42.187 22.426 -8.080 1.00 83.56 149 LEU A O 1
ATOM 1181 N N . GLY A 1 150 ? -40.991 22.602 -9.979 1.00 85.75 150 GLY A N 1
ATOM 1182 C CA . GLY A 1 150 ? -40.308 21.317 -9.844 1.00 85.75 150 GLY A CA 1
ATOM 1183 C C . GLY A 1 150 ? -39.457 21.222 -8.571 1.00 85.75 150 GLY A C 1
ATOM 1184 O O . GLY A 1 150 ? -39.526 20.220 -7.858 1.00 85.75 150 GLY A O 1
ATOM 1185 N N . GLN A 1 151 ? -38.723 22.283 -8.227 1.00 87.06 151 GLN A N 1
ATOM 1186 C CA . GLN A 1 151 ? -37.932 22.388 -6.999 1.00 87.06 151 GLN A CA 1
ATOM 1187 C C . GLN A 1 151 ? -38.814 22.338 -5.747 1.00 87.06 151 GLN A C 1
ATOM 1189 O O . GLN A 1 151 ? -38.478 21.637 -4.792 1.00 87.06 151 GLN A O 1
ATOM 1194 N N . LEU A 1 152 ? -39.937 23.062 -5.744 1.00 84.56 152 LEU A N 1
ATOM 1195 C CA . LEU A 1 152 ? -40.857 23.120 -4.608 1.00 84.56 152 LEU A CA 1
ATOM 1196 C C . LEU A 1 152 ? -41.500 21.753 -4.347 1.00 84.56 152 LEU A C 1
ATOM 1198 O O . LEU A 1 152 ? -41.451 21.255 -3.220 1.00 84.56 152 LEU A O 1
ATOM 1202 N N . VAL A 1 153 ? -42.043 21.115 -5.388 1.00 79.50 153 VAL A N 1
ATOM 1203 C CA . VAL A 1 153 ? -42.699 19.801 -5.279 1.00 79.50 153 VAL A CA 1
ATOM 1204 C C . VAL A 1 153 ? -41.692 18.716 -4.892 1.00 79.50 153 VAL A C 1
ATOM 1206 O O . VAL A 1 153 ? -41.942 17.943 -3.965 1.00 79.50 153 VAL A O 1
ATOM 1209 N N . SER A 1 154 ? -40.520 18.694 -5.534 1.00 82.12 154 SER A N 1
ATOM 1210 C CA . SER A 1 154 ? -39.451 17.743 -5.199 1.00 82.12 154 SER A CA 1
ATOM 1211 C C . SER A 1 154 ? -38.940 17.956 -3.776 1.00 82.12 154 SER A C 1
ATOM 1213 O O . SER A 1 154 ? -38.688 16.992 -3.061 1.00 82.12 154 SER A O 1
ATOM 1215 N N . GLY A 1 155 ? -38.809 19.210 -3.335 1.00 78.31 155 GLY A N 1
ATOM 1216 C CA . GLY A 1 155 ? -38.402 19.550 -1.973 1.00 78.31 155 GLY A CA 1
ATOM 1217 C C . GLY A 1 155 ? -39.388 19.041 -0.920 1.00 78.31 155 GLY A C 1
ATOM 1218 O O . GLY A 1 155 ? -38.965 18.434 0.064 1.00 78.31 155 GLY A O 1
ATOM 1219 N N . LEU A 1 156 ? -40.696 19.213 -1.147 1.00 80.81 156 LEU A N 1
ATOM 1220 C CA . LEU A 1 156 ? -41.735 18.719 -0.237 1.00 80.81 156 LEU A CA 1
ATOM 1221 C C . LEU A 1 156 ? -41.735 17.186 -0.160 1.00 80.81 156 LEU A C 1
ATOM 1223 O O . LEU A 1 156 ? -41.791 16.617 0.931 1.00 80.81 156 LEU A O 1
ATOM 1227 N N . PHE A 1 157 ? -41.607 16.514 -1.304 1.00 75.06 157 PHE A N 1
ATOM 1228 C CA . PHE A 1 157 ? -41.528 15.056 -1.372 1.00 75.06 157 PHE A CA 1
ATOM 1229 C C . PHE A 1 157 ? -40.300 14.508 -0.629 1.00 75.06 157 PHE A C 1
ATOM 1231 O O . PHE A 1 157 ? -40.404 13.583 0.181 1.00 75.06 157 PHE A O 1
ATOM 1238 N N . ILE A 1 158 ? -39.140 15.137 -0.828 1.00 83.19 158 ILE A N 1
ATOM 1239 C CA . ILE A 1 158 ? -37.901 14.784 -0.130 1.00 83.19 158 ILE A CA 1
ATOM 1240 C C . ILE A 1 158 ? -38.011 15.031 1.375 1.00 83.19 158 ILE A C 1
ATOM 1242 O O . ILE A 1 158 ? -37.529 14.213 2.155 1.00 83.19 158 ILE A O 1
ATOM 1246 N N . ALA A 1 159 ? -38.673 16.105 1.812 1.00 73.88 159 ALA A N 1
ATOM 1247 C CA . ALA A 1 159 ? -38.892 16.362 3.234 1.00 73.88 159 ALA A CA 1
ATOM 1248 C C . ALA A 1 159 ? -39.676 15.221 3.910 1.00 73.88 159 ALA A C 1
ATOM 1250 O O . ALA A 1 159 ? -39.317 14.801 5.012 1.00 73.88 159 ALA A O 1
ATOM 1251 N N . VAL A 1 160 ? -40.688 14.668 3.230 1.00 74.44 160 VAL A N 1
ATOM 1252 C CA . VAL A 1 160 ? -41.458 13.510 3.715 1.00 74.44 160 VAL A CA 1
ATOM 1253 C C . VAL A 1 160 ? -40.579 12.259 3.796 1.00 74.44 160 VAL A C 1
ATOM 1255 O O . VAL A 1 160 ? -40.531 11.613 4.845 1.00 74.44 160 VAL A O 1
ATOM 1258 N N . ILE A 1 161 ? -39.833 11.938 2.732 1.00 71.12 161 ILE A N 1
ATOM 1259 C CA . ILE A 1 161 ? -38.917 10.782 2.709 1.00 71.12 161 ILE A CA 1
ATOM 1260 C C . ILE A 1 161 ? -37.866 10.890 3.815 1.00 71.12 161 ILE A C 1
ATOM 1262 O O . ILE A 1 161 ? -37.595 9.912 4.518 1.00 71.12 161 ILE A O 1
ATOM 1266 N N . ASN A 1 162 ? -37.300 12.080 4.004 1.00 79.31 162 ASN A N 1
ATOM 1267 C CA . ASN A 1 162 ? -36.293 12.340 5.022 1.00 79.31 162 ASN A CA 1
ATOM 1268 C C . ASN A 1 162 ? -36.862 12.148 6.427 1.00 79.31 162 ASN A C 1
ATOM 1270 O O . ASN A 1 162 ? -36.229 11.477 7.238 1.00 79.31 162 ASN A O 1
ATOM 1274 N N . TYR A 1 163 ? -38.076 12.632 6.708 1.00 74.06 163 TYR A N 1
ATOM 1275 C CA . TYR A 1 163 ? -38.723 12.415 8.003 1.00 74.06 163 TYR A CA 1
ATOM 1276 C C . TYR A 1 163 ? -38.825 10.922 8.359 1.00 74.06 163 TYR A C 1
ATOM 1278 O O . TYR A 1 163 ? -38.419 10.512 9.452 1.00 74.06 163 TYR A O 1
ATOM 1286 N N . PHE A 1 164 ? -39.316 10.087 7.435 1.00 72.75 164 PHE A N 1
ATOM 1287 C CA . PHE A 1 164 ? -39.427 8.642 7.668 1.00 72.75 164 PHE A CA 1
ATOM 1288 C C . PHE A 1 164 ? -38.061 7.957 7.747 1.00 72.75 164 PHE A C 1
ATOM 1290 O O . PHE A 1 164 ? -37.852 7.104 8.612 1.00 72.75 164 PHE A O 1
ATOM 1297 N N . SER A 1 165 ? -37.111 8.366 6.907 1.00 72.62 165 SER A N 1
ATOM 1298 C CA . SER A 1 165 ? -35.743 7.838 6.911 1.00 72.62 165 SER A CA 1
ATOM 1299 C C . SER A 1 165 ? -35.038 8.130 8.234 1.00 72.62 165 SER A C 1
ATOM 1301 O O . SER A 1 165 ? -34.428 7.245 8.833 1.00 72.62 165 SER A O 1
ATOM 1303 N N . TYR A 1 166 ? -35.177 9.339 8.768 1.00 75.38 166 TYR A N 1
ATOM 1304 C CA . TYR A 1 166 ? -34.578 9.687 10.051 1.00 75.38 166 TYR A CA 1
ATOM 1305 C C . TYR A 1 166 ? -35.250 8.951 11.208 1.00 75.38 166 TYR A C 1
ATOM 1307 O O . TYR A 1 166 ? -34.559 8.391 12.059 1.00 75.38 166 TYR A O 1
ATOM 1315 N N . LYS A 1 167 ? -36.582 8.846 11.189 1.00 71.38 167 LYS A N 1
ATOM 1316 C CA . LYS A 1 167 ? -37.348 8.126 12.211 1.00 71.38 167 LYS A CA 1
ATOM 1317 C C . LYS A 1 167 ? -37.026 6.626 12.264 1.00 71.38 167 LYS A C 1
ATOM 1319 O O . LYS A 1 167 ? -36.904 6.086 13.358 1.00 71.38 167 LYS A O 1
ATOM 1324 N N . HIS A 1 168 ? -36.918 5.954 11.116 1.00 67.19 168 HIS A N 1
ATOM 1325 C CA . HIS A 1 168 ? -36.844 4.487 11.050 1.00 67.19 168 HIS A CA 1
ATOM 1326 C C . HIS A 1 168 ? -35.445 3.930 10.762 1.00 67.19 168 HIS A C 1
ATOM 1328 O O . HIS A 1 168 ? -35.153 2.803 11.147 1.00 67.19 168 HIS A O 1
ATOM 1334 N N . ILE A 1 169 ? -34.567 4.686 10.099 1.00 63.62 169 ILE A N 1
ATOM 1335 C CA . ILE A 1 169 ? -33.248 4.194 9.664 1.00 63.62 169 ILE A CA 1
ATOM 1336 C C . ILE A 1 169 ? -32.136 4.770 10.545 1.00 63.62 169 ILE A C 1
ATOM 1338 O O . ILE A 1 169 ? -31.205 4.049 10.934 1.00 63.62 169 ILE A O 1
ATOM 1342 N N . VAL A 1 170 ? -32.232 6.063 10.872 1.00 68.00 170 VAL A N 1
ATOM 1343 C CA . VAL A 1 170 ? -31.192 6.784 11.622 1.00 68.00 170 VAL A CA 1
ATOM 1344 C C . VAL A 1 170 ? -31.379 6.636 13.133 1.00 68.00 170 VAL A C 1
ATOM 1346 O O . VAL A 1 170 ? -30.434 6.222 13.802 1.00 68.00 170 VAL A O 1
ATOM 1349 N N . PHE A 1 171 ? -32.585 6.874 13.657 1.00 68.00 171 PHE A N 1
ATOM 1350 C CA . PHE A 1 171 ? -32.860 6.924 15.104 1.00 68.00 171 PHE A CA 1
ATOM 1351 C C . PHE A 1 171 ? -33.758 5.780 15.622 1.00 68.00 171 PHE A C 1
ATOM 1353 O O 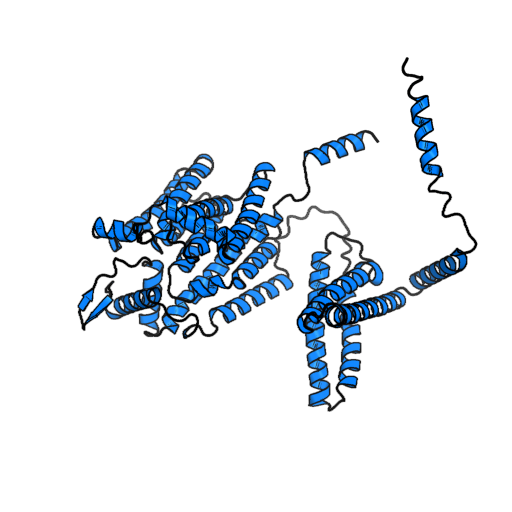. PHE A 1 171 ? -34.506 5.955 16.583 1.00 68.00 171 PHE A O 1
ATOM 1360 N N . SER A 1 172 ? -33.704 4.592 15.005 1.00 48.94 172 SER A N 1
ATOM 1361 C CA . SER A 1 172 ? -34.480 3.430 15.470 1.00 48.94 172 SER A CA 1
ATOM 1362 C C . SER A 1 172 ? -34.002 2.955 16.848 1.00 48.94 172 SER A C 1
ATOM 1364 O O . SER A 1 172 ? -32.900 2.416 16.972 1.00 48.94 172 SER A O 1
ATOM 1366 N N . GLN A 1 173 ? -34.842 3.118 17.871 1.00 47.38 173 GLN A N 1
ATOM 1367 C CA . GLN A 1 173 ? -34.613 2.584 19.214 1.00 47.38 173 GLN A CA 1
ATOM 1368 C C . GLN A 1 173 ? -34.709 1.053 19.182 1.00 47.38 173 GLN A C 1
ATOM 1370 O O . GLN A 1 173 ? -35.770 0.494 18.916 1.00 47.38 173 GLN A O 1
ATOM 1375 N N . SER A 1 174 ? -33.602 0.360 19.445 1.00 37.41 174 SER A N 1
ATOM 1376 C CA . SER A 1 174 ? -33.632 -1.065 19.770 1.00 37.41 174 SER A CA 1
ATOM 1377 C C . SER A 1 174 ? -34.007 -1.210 21.245 1.00 37.41 174 SER A C 1
ATOM 1379 O O . SER A 1 174 ? -33.134 -1.085 22.106 1.00 37.41 174 SER A O 1
ATOM 1381 N N . HIS A 1 175 ? -35.284 -1.461 21.544 1.00 37.41 175 HIS A N 1
ATOM 1382 C CA . HIS A 1 175 ? -35.666 -2.035 22.837 1.00 37.41 175 HIS A CA 1
ATOM 1383 C C . HIS A 1 175 ? -34.887 -3.344 23.005 1.00 37.41 175 HIS A C 1
ATOM 1385 O O . HIS A 1 175 ? -35.075 -4.283 22.235 1.00 37.41 175 HIS A O 1
ATOM 1391 N N . THR A 1 176 ? -33.949 -3.368 23.949 1.00 33.81 176 THR A N 1
ATOM 1392 C CA . THR A 1 176 ? -33.223 -4.582 24.329 1.00 33.81 176 THR A CA 1
ATOM 1393 C C . THR A 1 176 ? -33.739 -4.976 25.699 1.00 33.81 176 THR A C 1
ATOM 1395 O O . THR A 1 176 ? -33.230 -4.501 26.709 1.00 33.81 176 THR A O 1
ATOM 1398 N N . ASP A 1 177 ? -34.783 -5.800 25.710 1.00 33.41 177 ASP A N 1
ATOM 1399 C CA . ASP A 1 177 ? -35.144 -6.574 26.887 1.00 33.41 177 ASP A CA 1
ATOM 1400 C C . ASP A 1 177 ? -34.315 -7.861 26.930 1.00 33.41 177 ASP A C 1
ATOM 1402 O O . ASP A 1 177 ? -34.119 -8.544 25.924 1.00 33.41 177 ASP A O 1
ATOM 1406 N N . SER A 1 178 ? -33.926 -8.204 28.156 1.00 36.31 178 SER A N 1
ATOM 1407 C CA . SER A 1 178 ? -33.412 -9.483 28.656 1.00 36.31 178 SER A CA 1
ATOM 1408 C C . SER A 1 178 ? -31.962 -9.888 28.340 1.00 36.31 178 SER A C 1
ATOM 1410 O O . SER A 1 178 ? -31.531 -10.143 27.218 1.00 36.31 178 SER A O 1
ATOM 1412 N N . ILE A 1 179 ? -31.232 -9.984 29.450 1.00 51.28 179 ILE A N 1
ATOM 1413 C CA . ILE A 1 179 ? -29.882 -10.495 29.647 1.00 51.28 179 ILE A CA 1
ATOM 1414 C C . ILE A 1 179 ? -29.854 -12.002 29.361 1.00 51.28 179 ILE A C 1
ATOM 1416 O O . ILE A 1 179 ? -30.510 -12.783 30.044 1.00 51.28 179 ILE A O 1
ATOM 1420 N N . ALA A 1 180 ? -29.015 -12.409 28.412 1.00 33.00 180 ALA A N 1
ATOM 1421 C CA . ALA A 1 180 ? -28.377 -13.721 28.383 1.00 33.00 180 ALA A CA 1
ATOM 1422 C C . ALA A 1 180 ? -26.979 -13.549 27.760 1.00 33.00 180 ALA A C 1
ATOM 1424 O O . ALA A 1 180 ? -26.846 -12.802 26.785 1.00 33.00 180 ALA A O 1
ATOM 1425 N N . PRO A 1 181 ? -25.921 -14.197 28.281 1.00 43.56 181 PRO A N 1
ATOM 1426 C CA . PRO A 1 181 ? -24.593 -14.108 27.690 1.00 43.56 181 PRO A CA 1
ATOM 1427 C C . PRO A 1 181 ? -24.568 -14.946 26.406 1.00 43.56 181 PRO A C 1
ATOM 1429 O O . PRO A 1 181 ? -24.253 -16.134 26.413 1.00 43.56 181 PRO A O 1
ATOM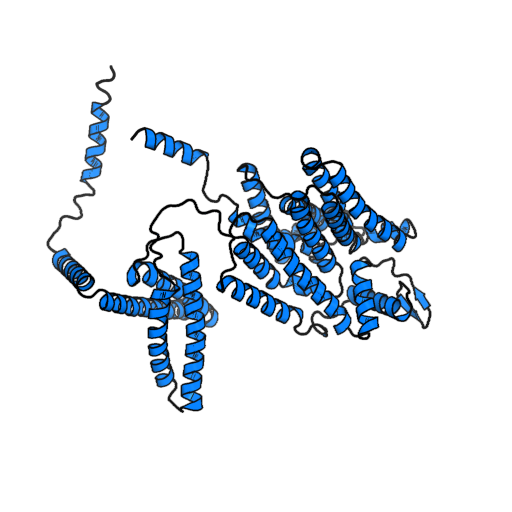 1432 N N . ALA A 1 182 ? -24.958 -14.330 25.291 1.00 38.34 182 ALA A N 1
ATOM 1433 C CA . ALA A 1 182 ? -24.876 -14.939 23.975 1.00 38.34 182 ALA A CA 1
ATOM 1434 C C . ALA A 1 182 ? -23.413 -14.978 23.515 1.00 38.34 182 ALA A C 1
ATOM 1436 O O . ALA A 1 182 ? -22.703 -13.971 23.564 1.00 38.34 182 ALA A O 1
ATOM 1437 N N . ALA A 1 183 ? -22.976 -16.151 23.052 1.00 39.69 183 ALA A N 1
ATOM 1438 C CA . ALA A 1 183 ? -21.712 -16.343 22.352 1.00 39.69 183 ALA A CA 1
ATOM 1439 C C . ALA A 1 183 ? -21.481 -15.217 21.333 1.00 39.69 183 ALA A C 1
ATOM 1441 O O . ALA A 1 183 ? -22.413 -14.823 20.628 1.00 39.69 183 ALA A O 1
ATOM 1442 N N . THR A 1 184 ? -20.248 -14.702 21.269 1.00 40.50 184 THR A N 1
ATOM 1443 C CA . THR A 1 184 ? -19.879 -13.562 20.422 1.00 40.50 184 THR A CA 1
ATOM 1444 C C . THR A 1 184 ? -20.428 -13.757 19.004 1.00 40.50 184 THR A C 1
ATOM 1446 O O . THR A 1 184 ? -20.022 -14.695 18.308 1.00 40.50 184 THR A O 1
ATOM 1449 N N . PRO A 1 185 ? -2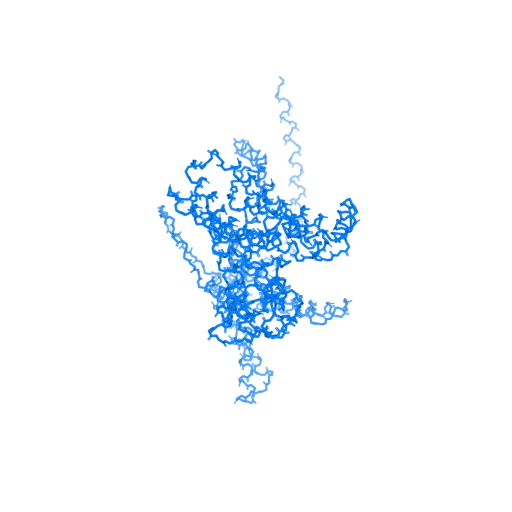1.389 -12.925 18.553 1.00 44.28 185 PRO A N 1
ATOM 1450 C CA . PRO A 1 185 ? -21.953 -13.098 17.230 1.00 44.28 185 PRO A CA 1
ATOM 1451 C C . PRO A 1 185 ? -20.823 -12.935 16.216 1.00 44.28 185 PRO A C 1
ATOM 1453 O O . PRO A 1 185 ? -20.043 -11.984 16.299 1.00 44.28 185 PRO A O 1
ATOM 1456 N N . ARG A 1 186 ? -20.712 -13.869 15.259 1.00 54.72 186 ARG A N 1
ATOM 1457 C CA . ARG A 1 186 ? -19.848 -13.677 14.086 1.00 54.72 186 ARG A CA 1
ATOM 1458 C C . ARG A 1 186 ? -20.263 -12.356 13.450 1.00 54.72 186 ARG A C 1
ATOM 1460 O O . ARG A 1 186 ? -21.346 -12.271 12.877 1.00 54.72 186 ARG A O 1
ATOM 1467 N N . GLU A 1 187 ? -19.413 -11.345 13.592 1.00 63.44 187 GLU A N 1
ATOM 1468 C CA . GLU A 1 187 ? -19.616 -10.010 13.043 1.00 63.44 187 GLU A CA 1
ATOM 1469 C C . GLU A 1 187 ? -19.800 -10.177 11.521 1.00 63.44 187 GLU A C 1
ATOM 1471 O O . GLU A 1 187 ? -18.863 -10.528 10.798 1.00 63.44 187 GLU A O 1
ATOM 1476 N N . ARG A 1 188 ? -21.044 -10.079 11.036 1.00 72.19 188 ARG A N 1
ATOM 1477 C CA . ARG A 1 188 ? -21.356 -10.099 9.602 1.00 72.19 188 ARG A CA 1
ATOM 1478 C C . ARG A 1 188 ? -21.229 -8.681 9.072 1.00 72.19 188 ARG A C 1
ATOM 1480 O O . ARG A 1 188 ? -21.593 -7.732 9.765 1.00 72.19 188 ARG A O 1
ATOM 1487 N N . MET A 1 189 ? -20.755 -8.545 7.835 1.00 73.12 189 MET A N 1
ATOM 1488 C CA . MET A 1 189 ? -20.725 -7.241 7.179 1.00 73.12 189 MET A CA 1
ATOM 1489 C C . MET A 1 189 ? -22.135 -6.654 7.100 1.00 73.12 189 MET A C 1
ATOM 1491 O O . MET A 1 189 ? -23.070 -7.307 6.636 1.00 73.12 189 MET A O 1
ATOM 1495 N N . SER A 1 190 ? -22.275 -5.405 7.532 1.00 77.56 190 SER A N 1
ATOM 1496 C CA . SER A 1 190 ? -23.488 -4.620 7.308 1.00 77.56 190 SER A CA 1
ATOM 1497 C C . SER A 1 190 ? -23.649 -4.312 5.816 1.00 77.56 190 SER A C 1
ATOM 1499 O O . SER A 1 190 ? -22.653 -4.119 5.117 1.00 77.56 190 SER A O 1
ATOM 1501 N N . TYR A 1 191 ? -24.886 -4.169 5.328 1.00 76.19 191 TYR A N 1
ATOM 1502 C CA . TYR A 1 191 ? -25.158 -3.728 3.950 1.00 76.19 191 TYR A CA 1
ATOM 1503 C C . TYR A 1 191 ? -24.418 -2.432 3.589 1.00 76.19 191 TYR A C 1
ATOM 1505 O O . TYR A 1 191 ? -23.930 -2.291 2.472 1.00 76.19 191 TYR A O 1
ATOM 1513 N N . PHE A 1 192 ? -24.252 -1.521 4.554 1.00 76.19 192 PHE A N 1
ATOM 1514 C CA . PHE A 1 192 ? -23.454 -0.307 4.368 1.00 76.19 192 PHE A CA 1
ATOM 1515 C C . PHE A 1 192 ? -21.974 -0.616 4.102 1.00 76.19 192 PHE A C 1
ATOM 1517 O O . PHE A 1 192 ? -21.375 -0.047 3.197 1.00 76.19 192 PHE A O 1
ATOM 1524 N N . GLN A 1 193 ? -21.382 -1.545 4.856 1.00 80.38 193 GLN A N 1
ATOM 1525 C CA . GLN A 1 193 ? -19.989 -1.958 4.664 1.00 80.38 193 GLN A CA 1
ATOM 1526 C C . GLN A 1 193 ? -19.798 -2.671 3.321 1.00 80.38 193 GLN A C 1
ATOM 1528 O O . GLN A 1 193 ? -18.766 -2.490 2.683 1.00 80.38 193 GLN A O 1
ATOM 1533 N N . VAL A 1 194 ? -20.792 -3.439 2.866 1.00 77.81 194 VAL A N 1
ATOM 1534 C CA . VAL A 1 194 ? -20.780 -4.047 1.527 1.00 77.81 194 VAL A CA 1
ATOM 1535 C C . VAL A 1 194 ? -20.840 -2.969 0.445 1.00 77.81 194 VAL A C 1
ATOM 1537 O O . VAL A 1 194 ? -20.016 -2.982 -0.463 1.00 77.81 194 VAL A O 1
ATOM 1540 N N . ALA A 1 195 ? -21.746 -1.996 0.563 1.00 77.62 195 ALA A N 1
ATOM 1541 C CA . ALA A 1 195 ? -21.829 -0.875 -0.374 1.00 77.62 195 ALA A CA 1
ATOM 1542 C C . ALA A 1 195 ? -20.522 -0.063 -0.421 1.00 77.62 195 ALA A C 1
ATOM 1544 O O . ALA A 1 195 ? -20.064 0.311 -1.495 1.00 77.62 195 ALA A O 1
ATOM 1545 N N . MET A 1 196 ? -19.884 0.155 0.731 1.00 81.50 196 MET A N 1
ATOM 1546 C CA . MET A 1 196 ? -18.581 0.816 0.827 1.00 81.50 196 MET A CA 1
ATOM 1547 C C . MET A 1 196 ? -17.448 -0.003 0.211 1.00 81.50 196 MET A C 1
ATOM 1549 O O . MET A 1 196 ? -16.605 0.562 -0.480 1.00 81.50 196 MET A O 1
ATOM 1553 N N . LEU A 1 197 ? -17.446 -1.325 0.390 1.00 86.69 197 LEU A N 1
ATOM 1554 C CA . LEU A 1 197 ? -16.496 -2.200 -0.293 1.00 86.69 197 LEU A CA 1
ATOM 1555 C C . LEU A 1 197 ? -16.666 -2.112 -1.815 1.00 86.69 197 LEU A C 1
ATOM 1557 O O . LEU A 1 197 ? -15.684 -1.938 -2.529 1.00 86.69 197 LEU A O 1
ATOM 1561 N N . LEU A 1 198 ? -17.907 -2.183 -2.305 1.00 84.31 198 LEU A N 1
ATOM 1562 C CA . LEU A 1 198 ? -18.216 -2.055 -3.730 1.00 84.31 198 LEU A CA 1
ATOM 1563 C C . LEU A 1 198 ? -17.787 -0.690 -4.275 1.00 84.31 198 LEU A C 1
ATOM 1565 O O . LEU A 1 198 ? -17.169 -0.629 -5.333 1.00 84.31 198 LEU A O 1
ATOM 1569 N N . ALA A 1 199 ? -18.045 0.393 -3.539 1.00 83.31 199 ALA A N 1
ATOM 1570 C CA . ALA A 1 199 ? -17.598 1.731 -3.913 1.00 83.31 199 ALA A CA 1
ATOM 1571 C C . ALA A 1 199 ? -16.066 1.823 -3.998 1.00 83.31 199 ALA A C 1
ATOM 1573 O O . ALA A 1 199 ? -15.550 2.377 -4.965 1.00 83.31 199 ALA A O 1
ATOM 1574 N N . ALA A 1 200 ? -15.335 1.238 -3.042 1.00 88.19 200 ALA A N 1
ATOM 1575 C CA . ALA A 1 200 ? -13.874 1.192 -3.078 1.00 88.19 200 ALA A CA 1
ATOM 1576 C C . ALA A 1 200 ? -13.352 0.387 -4.280 1.00 88.19 200 ALA A C 1
ATOM 1578 O O . ALA A 1 200 ? -12.426 0.832 -4.954 1.00 88.19 200 ALA A O 1
ATOM 1579 N N . VAL A 1 201 ? -13.966 -0.761 -4.588 1.00 90.38 201 VAL A N 1
ATOM 1580 C CA . VAL A 1 201 ? -13.604 -1.594 -5.748 1.00 90.38 201 VAL A CA 1
ATOM 1581 C C . VAL A 1 201 ? -13.875 -0.864 -7.063 1.00 90.38 201 VAL A C 1
ATOM 1583 O O . VAL A 1 201 ? -13.016 -0.866 -7.943 1.00 90.38 201 VAL A O 1
ATOM 1586 N N . LEU A 1 202 ? -15.031 -0.210 -7.201 1.00 89.56 202 LEU A N 1
ATOM 1587 C CA . LEU A 1 202 ? -15.373 0.572 -8.392 1.00 89.56 202 LEU A CA 1
ATOM 1588 C C . LEU A 1 202 ? -14.428 1.762 -8.567 1.00 89.56 202 LEU A C 1
ATOM 1590 O O . LEU A 1 202 ? -13.911 1.970 -9.663 1.00 89.56 202 LEU A O 1
ATOM 1594 N N . LEU A 1 203 ? -14.159 2.503 -7.488 1.00 92.38 203 LEU A N 1
ATOM 1595 C CA . LEU A 1 203 ? -13.239 3.638 -7.501 1.00 92.38 203 LEU A CA 1
ATOM 1596 C C . LEU A 1 203 ? -11.822 3.200 -7.881 1.00 92.38 203 LEU A C 1
ATOM 1598 O O . LEU A 1 203 ? -11.223 3.795 -8.773 1.00 92.38 203 LEU A O 1
ATOM 1602 N N . PHE A 1 204 ? -11.311 2.140 -7.252 1.00 96.62 204 PHE A N 1
ATOM 1603 C CA . PHE A 1 204 ? -10.015 1.555 -7.587 1.00 96.62 204 PHE A CA 1
ATOM 1604 C C . PHE A 1 204 ? -9.955 1.140 -9.054 1.00 96.62 204 PHE A C 1
ATOM 1606 O O . PHE A 1 204 ? -9.026 1.514 -9.760 1.00 96.62 204 PHE A O 1
ATOM 1613 N N . THR A 1 205 ? -10.959 0.396 -9.522 1.00 93.62 205 THR A N 1
ATOM 1614 C CA . THR A 1 205 ? -10.995 -0.120 -10.894 1.00 93.62 205 THR A CA 1
ATOM 1615 C C . THR A 1 205 ? -10.998 1.024 -11.898 1.00 93.62 205 THR A C 1
ATOM 1617 O O . THR A 1 205 ? -10.218 1.006 -12.846 1.00 93.62 205 THR A O 1
ATOM 1620 N N . PHE A 1 206 ? -11.812 2.054 -11.656 1.00 94.69 206 PHE A N 1
ATOM 1621 C CA . PHE A 1 206 ? -11.824 3.257 -12.477 1.00 94.69 206 PHE A CA 1
ATOM 1622 C C . PHE A 1 206 ? -10.453 3.940 -12.482 1.00 94.69 206 PHE A C 1
ATOM 1624 O O . PHE A 1 206 ? -9.872 4.109 -13.547 1.00 94.69 206 PHE A O 1
ATOM 1631 N N . LEU A 1 207 ? -9.895 4.284 -11.317 1.00 94.12 207 LEU A N 1
ATOM 1632 C CA . LEU A 1 207 ? -8.622 5.009 -11.231 1.00 94.12 207 LEU A CA 1
ATOM 1633 C C . LEU A 1 207 ? -7.450 4.212 -11.817 1.00 94.12 207 LEU A C 1
ATOM 1635 O O . LEU A 1 207 ? -6.597 4.785 -12.499 1.00 94.12 207 LEU A O 1
ATOM 1639 N N . ALA A 1 208 ? -7.421 2.898 -11.593 1.00 95.56 208 ALA A N 1
ATOM 1640 C CA . ALA A 1 208 ? -6.373 2.012 -12.075 1.00 95.56 208 ALA A CA 1
ATOM 1641 C C . ALA A 1 208 ? -6.461 1.766 -13.589 1.00 95.56 208 ALA A C 1
ATOM 1643 O O . ALA A 1 208 ? -5.425 1.746 -14.241 1.00 95.56 208 ALA A O 1
ATOM 1644 N N . LEU A 1 209 ? -7.659 1.635 -14.169 1.00 94.69 209 LEU A N 1
ATOM 1645 C CA . LEU A 1 209 ? -7.825 1.390 -15.610 1.00 94.69 209 LEU A CA 1
ATOM 1646 C C . LEU A 1 209 ? -7.934 2.672 -16.445 1.00 94.69 209 LEU A C 1
ATOM 1648 O O . LEU A 1 209 ? -7.736 2.630 -17.659 1.00 94.69 209 LEU A O 1
ATOM 1652 N N . PHE A 1 210 ? -8.233 3.816 -15.825 1.00 93.75 210 PHE A N 1
ATOM 1653 C CA . PHE A 1 210 ? -8.388 5.079 -16.539 1.00 93.75 210 PHE A CA 1
ATOM 1654 C C . PHE A 1 210 ? -7.102 5.440 -17.283 1.00 93.75 210 PHE A C 1
ATOM 1656 O O . PHE A 1 210 ? -6.067 5.698 -16.653 1.00 93.75 210 PHE A O 1
ATOM 1663 N N . ARG A 1 211 ? -7.198 5.462 -18.620 1.00 94.06 211 ARG A N 1
ATOM 1664 C CA . ARG A 1 211 ? -6.090 5.735 -19.545 1.00 94.06 211 ARG A CA 1
ATOM 1665 C C . ARG A 1 211 ? -4.840 4.914 -19.228 1.00 94.06 211 ARG A C 1
ATOM 1667 O O . ARG A 1 211 ? -3.748 5.459 -19.118 1.00 94.06 211 ARG A O 1
ATOM 1674 N N . LEU A 1 212 ? -5.013 3.612 -18.987 1.00 94.25 212 LEU A N 1
ATOM 1675 C CA . LEU A 1 212 ? -3.928 2.740 -18.533 1.00 94.25 212 LEU A CA 1
ATOM 1676 C C . LEU A 1 212 ? -2.739 2.720 -19.508 1.00 94.25 212 LEU A C 1
ATOM 1678 O O . LEU A 1 212 ? -1.600 2.697 -19.055 1.00 94.25 212 LEU A O 1
ATOM 1682 N N . SER A 1 213 ? -2.978 2.779 -20.819 1.00 92.25 213 SER A N 1
ATOM 1683 C CA . SER A 1 213 ? -1.927 2.861 -21.842 1.00 92.25 213 SER A CA 1
ATOM 1684 C C . SER A 1 213 ? -1.251 4.232 -21.909 1.00 92.25 213 SER A C 1
ATOM 1686 O O . SER A 1 213 ? -0.065 4.302 -22.205 1.00 92.25 213 SER A O 1
ATOM 1688 N N . GLU A 1 214 ? -1.964 5.325 -21.628 1.00 91.12 214 GLU A N 1
ATOM 1689 C CA . GLU A 1 214 ? -1.438 6.683 -21.831 1.00 91.12 214 GLU A CA 1
ATOM 1690 C C . GLU A 1 214 ? -0.906 7.342 -20.551 1.00 91.12 214 GLU A C 1
ATOM 1692 O O . GLU A 1 214 ? -0.119 8.285 -20.624 1.00 91.12 214 GLU A O 1
ATOM 1697 N N . ASN A 1 215 ? -1.357 6.901 -19.374 1.00 89.81 215 ASN A N 1
ATOM 1698 C CA . ASN A 1 215 ? -1.085 7.563 -18.103 1.00 89.81 215 ASN A CA 1
ATOM 1699 C C . ASN A 1 215 ? -0.713 6.555 -17.001 1.00 89.81 215 ASN A C 1
ATOM 1701 O O . ASN A 1 215 ? -1.567 5.750 -16.614 1.00 89.81 215 ASN A O 1
ATOM 1705 N N . PRO A 1 216 ? 0.503 6.638 -16.427 1.00 91.75 216 PRO A N 1
ATOM 1706 C CA . PRO A 1 216 ? 1.564 7.618 -16.696 1.00 91.75 216 PRO A CA 1
ATOM 1707 C C . PRO A 1 216 ? 2.236 7.424 -18.066 1.00 91.75 216 PRO A C 1
ATOM 1709 O O . PRO A 1 216 ? 2.134 6.339 -18.642 1.00 91.75 216 PRO A O 1
ATOM 1712 N N . PRO A 1 217 ? 2.965 8.429 -18.583 1.00 91.25 217 PRO A N 1
ATOM 1713 C CA . PRO A 1 217 ? 3.860 8.233 -19.719 1.00 91.25 217 PRO A CA 1
ATOM 1714 C C . PRO A 1 217 ? 4.903 7.150 -19.424 1.00 91.25 217 PRO A C 1
ATOM 1716 O O . PRO A 1 217 ? 5.394 7.038 -18.296 1.00 91.25 217 PRO A O 1
ATOM 1719 N N . THR A 1 218 ? 5.257 6.372 -20.444 1.00 88.75 218 THR A N 1
ATOM 1720 C CA . THR A 1 218 ? 6.314 5.360 -20.345 1.00 88.75 218 THR A CA 1
ATOM 1721 C C . THR A 1 218 ? 7.664 6.011 -20.080 1.00 88.75 218 THR A C 1
ATOM 1723 O O . THR A 1 218 ? 8.042 6.968 -20.758 1.00 88.75 218 THR A O 1
ATOM 1726 N N . TRP A 1 219 ? 8.409 5.466 -19.121 1.00 85.19 219 TRP A N 1
ATOM 1727 C CA . TRP A 1 219 ? 9.778 5.887 -18.813 1.00 85.19 219 TRP A CA 1
ATOM 1728 C C . TRP A 1 219 ? 10.781 4.791 -19.188 1.00 85.19 219 TRP A C 1
ATOM 1730 O O . TRP A 1 219 ? 10.404 3.645 -19.419 1.00 85.19 219 TRP A O 1
ATOM 1740 N N . MET A 1 220 ? 12.071 5.135 -19.204 1.00 89.06 220 MET A N 1
ATOM 1741 C CA . MET A 1 220 ? 13.176 4.219 -19.514 1.00 89.06 220 MET A CA 1
ATOM 1742 C C . MET A 1 220 ? 13.105 2.895 -18.730 1.00 89.06 220 MET A C 1
ATOM 1744 O O . MET A 1 220 ? 13.200 1.838 -19.343 1.00 89.06 220 MET A O 1
ATOM 1748 N N . ASP A 1 221 ? 12.895 2.942 -17.407 1.00 88.00 221 ASP A N 1
ATOM 1749 C CA . ASP A 1 221 ? 12.833 1.743 -16.554 1.00 88.00 221 ASP A CA 1
ATOM 1750 C C . ASP A 1 221 ? 11.748 0.755 -17.027 1.00 88.00 221 ASP A C 1
ATOM 1752 O O . ASP A 1 221 ? 12.018 -0.437 -17.144 1.00 88.00 221 ASP A O 1
ATOM 1756 N N . GLU A 1 222 ? 10.544 1.252 -17.332 1.00 93.06 222 GLU A N 1
ATOM 1757 C CA . GLU A 1 222 ? 9.422 0.444 -17.836 1.00 93.06 222 GLU A CA 1
ATOM 1758 C C . GLU A 1 222 ? 9.734 -0.122 -19.224 1.00 93.06 222 GLU A C 1
ATOM 1760 O O . GLU A 1 222 ? 9.618 -1.325 -19.431 1.00 93.06 222 GLU A O 1
ATOM 1765 N N . GLY A 1 223 ? 10.224 0.716 -20.146 1.00 92.62 223 GLY A N 1
ATOM 1766 C CA . GLY A 1 223 ? 10.543 0.284 -21.508 1.00 92.62 223 GLY A CA 1
ATOM 1767 C C . GLY A 1 223 ? 11.599 -0.824 -21.559 1.00 92.62 223 GLY A C 1
ATOM 1768 O O . GLY A 1 223 ? 11.492 -1.742 -22.370 1.00 92.62 223 GLY A O 1
ATOM 1769 N N . VAL A 1 224 ? 12.595 -0.792 -20.666 1.00 92.12 224 VAL A N 1
ATOM 1770 C CA . VAL A 1 224 ? 13.591 -1.870 -20.578 1.00 92.12 224 VAL A CA 1
ATOM 1771 C C . VAL A 1 224 ? 12.965 -3.167 -20.051 1.00 92.12 224 VAL A C 1
ATOM 1773 O O . VAL A 1 224 ? 13.261 -4.237 -20.581 1.00 92.12 224 VAL A O 1
ATOM 1776 N N . ILE A 1 225 ? 12.087 -3.097 -19.044 1.00 94.25 225 ILE A N 1
ATOM 1777 C CA . ILE A 1 225 ? 11.401 -4.285 -18.501 1.00 94.25 225 ILE A CA 1
ATOM 1778 C C . ILE A 1 225 ? 10.460 -4.889 -19.546 1.00 94.25 225 ILE A C 1
ATOM 1780 O O . ILE A 1 225 ? 10.430 -6.113 -19.707 1.00 94.25 225 ILE A O 1
ATOM 1784 N N . ASP A 1 226 ? 9.745 -4.050 -20.290 1.00 95.25 226 ASP A N 1
ATOM 1785 C CA . ASP A 1 226 ? 8.886 -4.480 -21.388 1.00 95.25 226 ASP A CA 1
ATOM 1786 C C . ASP A 1 226 ? 9.710 -5.154 -22.488 1.00 95.25 226 ASP A C 1
ATOM 1788 O O . ASP A 1 226 ? 9.376 -6.264 -22.895 1.00 95.25 226 ASP A O 1
ATOM 1792 N N . GLN A 1 227 ? 10.839 -4.569 -22.905 1.00 94.19 227 GLN A N 1
ATOM 1793 C CA . GLN A 1 227 ? 11.706 -5.171 -23.922 1.00 94.19 227 GLN A CA 1
ATOM 1794 C C . GLN A 1 227 ? 12.266 -6.534 -23.491 1.00 94.19 227 GLN A C 1
ATOM 1796 O O . GLN A 1 227 ? 12.299 -7.470 -24.291 1.00 94.19 227 GLN A O 1
ATOM 1801 N N . ILE A 1 228 ? 12.673 -6.674 -22.225 1.00 94.19 228 ILE A N 1
ATOM 1802 C CA . ILE A 1 228 ? 13.104 -7.965 -21.664 1.00 94.19 228 ILE A CA 1
ATOM 1803 C C . ILE A 1 228 ? 11.952 -8.967 -21.713 1.00 94.19 228 ILE A C 1
ATOM 1805 O O . ILE A 1 228 ? 12.135 -10.108 -22.126 1.00 94.19 228 ILE A O 1
ATOM 1809 N N . SER A 1 229 ? 10.754 -8.538 -21.326 1.00 96.38 229 SER A N 1
ATOM 1810 C CA . SER A 1 229 ? 9.570 -9.395 -21.303 1.00 96.38 229 SER A CA 1
ATOM 1811 C C . SER A 1 229 ? 9.155 -9.835 -22.713 1.00 96.38 229 SER A C 1
ATOM 1813 O O . SER A 1 229 ? 8.778 -10.990 -22.899 1.00 96.38 229 SER A O 1
ATOM 1815 N N . ILE A 1 230 ? 9.284 -8.961 -23.720 1.00 96.00 230 ILE A N 1
ATOM 1816 C CA . ILE A 1 230 ? 9.085 -9.289 -25.142 1.00 96.00 230 ILE A CA 1
ATOM 1817 C C . ILE A 1 230 ? 10.085 -10.362 -25.579 1.00 96.00 230 ILE A C 1
ATOM 1819 O O . ILE A 1 230 ? 9.692 -11.363 -26.174 1.00 96.00 230 ILE A O 1
ATOM 1823 N N . ASN A 1 231 ? 11.366 -10.193 -25.248 1.00 94.94 231 ASN A N 1
ATOM 1824 C CA . ASN A 1 231 ? 12.416 -11.133 -25.641 1.00 94.94 231 ASN A CA 1
ATOM 1825 C C . ASN A 1 231 ? 12.271 -12.501 -24.965 1.00 94.94 231 ASN A C 1
ATOM 1827 O O . ASN A 1 231 ? 12.504 -13.532 -25.596 1.00 94.94 231 ASN A O 1
ATOM 1831 N N . ILE A 1 232 ? 11.830 -12.531 -23.707 1.00 94.50 232 ILE A N 1
ATOM 1832 C CA . ILE A 1 232 ? 11.487 -13.776 -23.017 1.00 94.50 232 ILE A CA 1
ATOM 1833 C C . ILE A 1 232 ? 10.289 -14.444 -23.696 1.00 94.50 232 ILE A C 1
ATOM 1835 O O . ILE A 1 232 ? 10.331 -15.646 -23.938 1.00 94.50 232 ILE A O 1
ATOM 1839 N N . ALA A 1 233 ? 9.242 -13.684 -24.030 1.00 96.38 233 ALA A N 1
ATOM 1840 C CA . ALA A 1 233 ? 8.045 -14.222 -24.671 1.00 96.38 233 ALA A CA 1
ATOM 1841 C C . ALA A 1 233 ? 8.322 -14.776 -26.080 1.00 96.38 233 ALA A C 1
ATOM 1843 O O . ALA A 1 233 ? 7.783 -15.819 -26.440 1.00 96.38 233 ALA A O 1
ATOM 1844 N N . ALA A 1 234 ? 9.159 -14.093 -26.866 1.00 94.75 234 ALA A N 1
ATOM 1845 C CA . ALA A 1 234 ? 9.449 -14.456 -28.252 1.00 94.75 234 ALA A CA 1
ATOM 1846 C C . ALA A 1 234 ? 10.571 -15.498 -28.391 1.00 94.75 234 ALA A C 1
ATOM 1848 O O . ALA A 1 234 ? 10.472 -16.395 -29.226 1.00 94.75 234 ALA A O 1
ATOM 1849 N N . TYR A 1 235 ? 11.632 -15.390 -27.584 1.00 93.62 235 TYR A N 1
ATOM 1850 C CA . TYR A 1 235 ? 12.870 -16.161 -27.762 1.00 93.62 235 TYR A CA 1
ATOM 1851 C C . TYR A 1 235 ? 13.284 -16.970 -26.526 1.00 93.62 235 TYR A C 1
ATOM 1853 O O . TYR A 1 235 ? 14.212 -17.770 -26.605 1.00 93.62 235 TYR A O 1
ATOM 1861 N N . GLY A 1 236 ? 12.648 -16.760 -25.368 1.00 91.69 236 GLY A N 1
ATOM 1862 C CA . GLY A 1 236 ? 13.081 -17.360 -24.102 1.00 91.69 236 GLY A CA 1
ATOM 1863 C C . GLY A 1 236 ? 14.396 -16.785 -23.560 1.00 91.69 236 GLY A C 1
ATOM 1864 O O . GLY A 1 236 ? 15.029 -17.408 -22.709 1.00 91.69 236 GLY A O 1
ATOM 1865 N N . ILE A 1 237 ? 14.825 -15.613 -24.045 1.00 90.44 237 ILE A N 1
ATOM 1866 C CA . ILE A 1 237 ? 16.124 -15.009 -23.715 1.00 90.44 237 ILE A CA 1
ATOM 1867 C C . ILE A 1 237 ? 15.938 -13.838 -22.745 1.00 90.44 237 ILE A C 1
ATOM 1869 O O . ILE A 1 237 ? 15.227 -12.877 -23.038 1.00 90.44 237 ILE A O 1
ATOM 1873 N N . TYR A 1 238 ? 16.642 -13.884 -21.611 1.00 88.81 238 TYR A N 1
ATOM 1874 C CA . TYR A 1 238 ? 16.771 -12.751 -20.692 1.00 88.81 238 TYR A CA 1
ATOM 1875 C C . TYR A 1 238 ? 17.839 -11.771 -21.201 1.00 88.81 238 TYR A C 1
ATOM 1877 O O . TYR A 1 238 ? 19.039 -11.967 -20.999 1.00 88.81 238 TYR A O 1
ATOM 1885 N N . GLY A 1 239 ? 17.408 -10.709 -21.877 1.00 89.19 239 GLY A N 1
ATOM 1886 C CA . GLY A 1 239 ? 18.305 -9.689 -22.413 1.00 89.19 239 GLY A CA 1
ATOM 1887 C C . GLY A 1 239 ? 17.568 -8.623 -23.210 1.00 89.19 239 GLY A C 1
ATOM 1888 O O . GLY A 1 239 ? 16.361 -8.717 -23.426 1.00 89.19 239 GLY A O 1
ATOM 1889 N N . ILE A 1 240 ? 18.302 -7.610 -23.659 1.00 90.62 240 ILE A N 1
ATOM 1890 C CA . ILE A 1 240 ? 17.803 -6.545 -24.534 1.00 90.62 240 ILE A CA 1
ATOM 1891 C C . ILE A 1 240 ? 18.286 -6.838 -25.949 1.00 90.62 240 ILE A C 1
ATOM 1893 O O . ILE A 1 240 ? 19.443 -7.194 -26.148 1.00 90.62 240 ILE A O 1
ATOM 1897 N N . GLN A 1 241 ? 17.407 -6.691 -26.936 1.00 90.31 241 GLN A N 1
ATOM 1898 C CA . GLN A 1 241 ? 17.777 -6.885 -28.333 1.00 90.31 241 GLN A CA 1
ATOM 1899 C C . GLN A 1 241 ? 18.334 -5.568 -28.881 1.00 90.31 241 GLN A C 1
ATOM 1901 O O . GLN A 1 241 ? 17.645 -4.551 -28.846 1.00 90.31 241 GLN A O 1
ATOM 1906 N N . THR A 1 242 ? 19.581 -5.570 -29.354 1.00 90.88 242 THR A N 1
ATOM 1907 C CA . THR A 1 242 ? 20.265 -4.365 -29.865 1.00 90.88 242 THR A CA 1
ATOM 1908 C C . THR A 1 242 ? 20.443 -4.371 -31.382 1.00 90.88 242 THR A C 1
ATOM 1910 O O . THR A 1 242 ? 20.646 -3.315 -31.976 1.00 90.88 242 THR A O 1
ATOM 1913 N N . ALA A 1 243 ? 20.333 -5.540 -32.012 1.00 89.94 243 ALA A N 1
ATOM 1914 C CA . ALA A 1 243 ? 20.245 -5.733 -33.458 1.00 89.94 243 ALA A CA 1
ATOM 1915 C C . ALA A 1 243 ? 19.453 -7.030 -33.743 1.00 89.94 243 ALA A C 1
ATOM 1917 O O . ALA A 1 243 ? 19.205 -7.797 -32.803 1.00 89.94 243 ALA A O 1
ATOM 1918 N N . PRO A 1 244 ? 19.042 -7.310 -34.997 1.00 89.38 244 PRO A N 1
ATOM 1919 C CA . PRO A 1 244 ? 18.458 -8.605 -35.352 1.00 89.38 244 PRO A CA 1
ATOM 1920 C C . PRO A 1 244 ? 19.323 -9.754 -34.811 1.00 89.38 244 PRO A C 1
ATOM 1922 O O . PRO A 1 244 ? 20.543 -9.741 -34.974 1.00 89.38 244 PRO A O 1
ATOM 1925 N N . ASP A 1 245 ? 18.696 -10.662 -34.062 1.00 87.56 245 ASP A N 1
ATOM 1926 C CA . ASP A 1 245 ? 19.323 -11.816 -33.393 1.00 87.56 245 ASP A CA 1
ATOM 1927 C C . ASP A 1 245 ? 20.519 -11.520 -32.463 1.00 87.56 245 ASP A C 1
ATOM 1929 O O . ASP A 1 245 ? 21.226 -12.431 -32.035 1.00 87.56 245 ASP A O 1
ATOM 1933 N N . THR A 1 246 ? 20.743 -10.253 -32.096 1.00 92.31 246 THR A N 1
ATOM 1934 C CA . THR A 1 246 ? 21.835 -9.838 -31.206 1.00 92.31 246 THR A CA 1
ATOM 1935 C C . THR A 1 246 ? 21.275 -9.331 -29.885 1.00 92.31 246 THR A C 1
ATOM 1937 O O . THR A 1 246 ? 20.570 -8.319 -29.840 1.00 92.31 246 THR A O 1
ATOM 1940 N N . PHE A 1 247 ? 21.625 -10.020 -28.797 1.00 91.00 247 PHE A N 1
ATOM 1941 C CA . PHE A 1 247 ? 21.132 -9.732 -27.454 1.00 91.00 247 PHE A CA 1
ATOM 1942 C C . PHE A 1 247 ? 22.266 -9.315 -26.525 1.00 91.00 247 PHE A C 1
ATOM 1944 O O . PHE A 1 247 ? 23.331 -9.932 -26.491 1.00 91.00 247 PHE A O 1
ATOM 1951 N N . THR A 1 248 ? 22.016 -8.285 -25.727 1.00 87.94 248 THR A N 1
ATOM 1952 C CA . THR A 1 248 ? 22.887 -7.861 -24.637 1.00 87.94 248 THR A CA 1
ATOM 1953 C C . THR A 1 248 ? 22.259 -8.215 -23.298 1.00 87.94 248 THR A C 1
ATOM 1955 O O . THR A 1 248 ? 21.038 -8.250 -23.130 1.00 87.94 248 THR A O 1
ATOM 1958 N N . SER A 1 249 ? 23.110 -8.508 -22.320 1.00 81.81 249 SER A N 1
ATOM 1959 C CA . SER A 1 249 ? 22.653 -8.841 -20.976 1.00 81.81 249 SER A CA 1
ATOM 1960 C C . SER A 1 249 ? 21.969 -7.643 -20.308 1.00 81.81 249 SER A C 1
ATOM 1962 O O . SER A 1 249 ? 22.488 -6.528 -20.320 1.00 81.81 249 SER A O 1
ATOM 1964 N N . ALA A 1 250 ? 20.832 -7.903 -19.661 1.00 79.25 250 ALA A N 1
ATOM 1965 C CA . ALA A 1 250 ? 20.095 -6.932 -18.855 1.00 79.25 250 ALA A CA 1
ATOM 1966 C C . ALA A 1 250 ? 20.449 -7.007 -17.354 1.00 79.25 250 ALA A C 1
ATOM 1968 O O . ALA A 1 250 ? 19.614 -6.731 -16.494 1.00 79.25 250 ALA A O 1
ATOM 1969 N N . ASN A 1 251 ? 21.674 -7.411 -17.003 1.00 72.38 251 ASN A N 1
ATOM 1970 C CA . ASN A 1 251 ? 22.072 -7.641 -15.605 1.00 72.38 251 ASN A CA 1
ATOM 1971 C C . ASN A 1 251 ? 22.115 -6.368 -14.737 1.00 72.38 251 ASN A C 1
ATOM 1973 O O . ASN A 1 251 ? 22.135 -6.469 -13.514 1.00 72.38 251 ASN A O 1
ATOM 1977 N N . PHE A 1 252 ? 22.091 -5.184 -15.352 1.00 72.44 252 PHE A N 1
ATOM 1978 C CA . PHE A 1 252 ? 21.974 -3.898 -14.656 1.00 72.44 252 PHE A CA 1
ATOM 1979 C C . PHE A 1 252 ? 20.545 -3.611 -14.158 1.00 72.44 252 PHE A C 1
ATOM 1981 O O . PHE A 1 252 ? 20.323 -2.665 -13.396 1.00 72.44 252 PHE A O 1
ATOM 1988 N N . MET A 1 253 ? 19.552 -4.397 -14.591 1.00 78.00 253 MET A N 1
ATOM 1989 C CA . MET A 1 253 ? 18.161 -4.176 -14.218 1.00 78.00 253 MET A CA 1
ATOM 1990 C C . MET A 1 253 ? 17.881 -4.569 -12.777 1.00 78.00 253 MET A C 1
ATOM 1992 O O . MET A 1 253 ? 18.270 -5.625 -12.286 1.00 78.00 253 MET A O 1
ATOM 1996 N N . THR A 1 254 ? 17.146 -3.692 -12.100 1.00 79.50 254 THR A N 1
ATOM 1997 C CA . THR A 1 254 ? 16.811 -3.871 -10.686 1.00 79.50 254 THR A CA 1
ATOM 1998 C C . THR A 1 254 ? 15.472 -4.575 -10.484 1.00 79.50 254 THR A C 1
ATOM 2000 O O . THR A 1 254 ? 15.257 -5.158 -9.433 1.00 79.50 254 THR A O 1
ATOM 2003 N N . THR A 1 255 ? 14.560 -4.567 -11.454 1.00 88.69 255 THR A N 1
ATOM 2004 C CA . THR A 1 255 ? 13.298 -5.313 -11.340 1.00 88.69 255 THR A CA 1
ATOM 2005 C C . THR A 1 255 ? 13.494 -6.734 -11.858 1.00 88.69 255 THR A C 1
ATOM 2007 O O . THR A 1 255 ? 13.963 -6.917 -12.977 1.00 88.69 255 THR A O 1
ATOM 2010 N N . SER A 1 256 ? 13.130 -7.731 -11.052 1.00 90.88 256 SER A N 1
ATOM 2011 C CA . SER A 1 256 ? 13.443 -9.134 -11.339 1.00 90.88 256 SER A CA 1
ATOM 2012 C C . SER A 1 256 ? 12.229 -9.970 -11.781 1.00 90.88 256 SER A C 1
ATOM 2014 O O . SER A 1 256 ? 11.141 -9.467 -12.076 1.00 90.88 256 SER A O 1
ATOM 2016 N N . PHE A 1 257 ? 12.440 -11.285 -11.805 1.00 92.19 257 PHE A N 1
ATOM 2017 C CA . PHE A 1 257 ? 11.581 -12.313 -12.375 1.00 92.19 257 PHE A CA 1
ATOM 2018 C C . PHE A 1 257 ? 10.133 -12.355 -11.872 1.00 92.19 257 PHE A C 1
ATOM 2020 O O . PHE A 1 257 ? 9.274 -12.747 -12.664 1.00 92.19 257 PHE A O 1
ATOM 2027 N N . PRO A 1 258 ? 9.792 -11.923 -10.637 1.00 95.81 258 PRO A N 1
ATOM 2028 C CA . PRO A 1 258 ? 8.393 -11.852 -10.225 1.00 95.81 258 PRO A CA 1
ATOM 2029 C C . PRO A 1 258 ? 7.557 -10.850 -11.031 1.00 95.81 258 PRO A C 1
ATOM 2031 O O . PRO A 1 258 ? 6.338 -10.890 -10.929 1.00 95.81 258 PRO A O 1
ATOM 2034 N N . VAL A 1 259 ? 8.184 -9.964 -11.816 1.00 96.44 259 VAL A N 1
ATOM 2035 C CA . VAL A 1 259 ? 7.492 -8.972 -12.655 1.00 96.44 259 VAL A CA 1
ATOM 2036 C C . VAL A 1 259 ? 7.591 -9.326 -14.133 1.00 96.44 259 VAL A C 1
ATOM 2038 O O . VAL A 1 259 ? 6.562 -9.458 -14.793 1.00 96.44 259 VAL A O 1
ATOM 2041 N N . PHE A 1 260 ? 8.804 -9.524 -14.659 1.00 94.19 260 PHE A N 1
ATOM 2042 C CA . PHE A 1 260 ? 8.976 -9.696 -16.104 1.00 94.19 260 PHE A CA 1
ATOM 2043 C C . PHE A 1 260 ? 8.423 -11.027 -16.633 1.00 94.19 260 PHE A C 1
ATOM 2045 O O . PHE A 1 260 ? 7.998 -11.078 -17.780 1.00 94.19 260 PHE A O 1
ATOM 2052 N N . TYR A 1 261 ? 8.350 -12.101 -15.829 1.00 96.00 261 TYR A N 1
ATOM 2053 C CA . TYR A 1 261 ? 7.728 -13.349 -16.299 1.00 96.00 261 TYR A CA 1
ATOM 2054 C C . TYR A 1 261 ? 6.203 -13.238 -16.434 1.00 96.00 261 TYR A C 1
ATOM 2056 O O . TYR A 1 261 ? 5.689 -13.633 -17.479 1.00 96.00 261 TYR A O 1
ATOM 2064 N N . PRO A 1 262 ? 5.454 -12.684 -15.458 1.00 98.06 262 PRO A N 1
ATOM 2065 C CA . PRO A 1 262 ? 4.036 -12.382 -15.656 1.00 98.06 262 PRO A CA 1
ATOM 2066 C C . PRO A 1 262 ? 3.753 -11.472 -16.860 1.00 98.06 262 PRO A C 1
ATOM 2068 O O . PRO A 1 262 ? 2.791 -11.705 -17.589 1.00 98.06 262 PRO A O 1
ATOM 2071 N N . VAL A 1 263 ? 4.604 -10.471 -17.106 1.00 98.19 263 VAL A N 1
ATOM 2072 C CA . VAL A 1 263 ? 4.482 -9.589 -18.278 1.00 98.19 263 VAL A CA 1
ATOM 2073 C C . VAL A 1 263 ? 4.783 -10.342 -19.576 1.00 98.19 263 VAL A C 1
ATOM 2075 O O . VAL A 1 263 ? 3.999 -10.263 -20.518 1.00 98.19 263 VAL A O 1
ATOM 2078 N N . ALA A 1 264 ? 5.842 -11.155 -19.613 1.00 97.88 264 ALA A N 1
ATOM 2079 C CA . ALA A 1 264 ? 6.162 -12.008 -20.757 1.00 97.88 264 ALA A CA 1
ATOM 2080 C C . ALA A 1 264 ? 5.030 -13.000 -21.069 1.00 97.88 264 ALA A C 1
ATOM 2082 O O . ALA A 1 264 ? 4.672 -13.190 -22.229 1.00 97.88 264 ALA A O 1
ATOM 2083 N N . ALA A 1 265 ? 4.410 -13.586 -20.040 1.00 98.06 265 ALA A N 1
ATOM 2084 C CA . ALA A 1 265 ? 3.246 -14.450 -20.205 1.00 98.06 265 ALA A CA 1
ATOM 2085 C C . ALA A 1 265 ? 2.055 -13.693 -20.818 1.00 98.06 265 ALA A C 1
ATOM 2087 O O . ALA A 1 265 ? 1.393 -14.216 -21.711 1.00 98.06 265 ALA A O 1
ATOM 2088 N N . SER A 1 266 ? 1.812 -12.446 -20.396 1.00 98.25 266 SER A N 1
ATOM 2089 C CA . SER A 1 266 ? 0.789 -11.585 -21.006 1.00 98.25 266 SER A CA 1
ATOM 2090 C C . SER A 1 266 ? 1.080 -11.320 -22.488 1.00 98.25 266 SER A C 1
ATOM 2092 O O . SER A 1 266 ? 0.191 -11.455 -23.327 1.00 98.25 266 SER A O 1
ATOM 2094 N N . PHE A 1 267 ? 2.334 -11.031 -22.841 1.00 98.25 267 PHE A N 1
ATOM 2095 C CA . PHE A 1 267 ? 2.735 -10.833 -24.235 1.00 98.25 267 PHE A CA 1
ATOM 2096 C C . PHE A 1 267 ? 2.590 -12.088 -25.094 1.00 98.25 267 PHE A C 1
ATOM 2098 O O . PHE A 1 267 ? 2.092 -11.988 -26.214 1.00 98.25 267 PHE A O 1
ATOM 2105 N N . ALA A 1 268 ? 2.961 -13.257 -24.571 1.00 97.31 268 ALA A N 1
ATOM 2106 C CA . ALA A 1 268 ? 2.814 -14.526 -25.278 1.00 97.31 268 ALA A CA 1
ATOM 2107 C C . ALA A 1 268 ? 1.341 -14.884 -25.552 1.00 97.31 268 ALA A C 1
ATOM 2109 O O . ALA A 1 268 ? 1.038 -15.497 -26.573 1.00 97.31 268 ALA A O 1
ATOM 2110 N N . LEU A 1 269 ? 0.424 -14.502 -24.654 1.00 96.88 269 LEU A N 1
ATOM 2111 C CA . LEU A 1 269 ? -1.002 -14.834 -24.754 1.00 96.88 269 LEU A CA 1
ATOM 2112 C C . LEU A 1 269 ? -1.828 -13.797 -25.526 1.00 96.88 269 LEU A C 1
ATOM 2114 O O . LEU A 1 269 ? -2.757 -14.168 -26.239 1.00 96.88 269 LEU A O 1
ATOM 2118 N N . PHE A 1 270 ? -1.524 -12.507 -25.366 1.00 96.81 270 PHE A N 1
ATOM 2119 C CA . PHE A 1 270 ? -2.386 -11.407 -25.819 1.00 96.81 270 PHE A CA 1
ATOM 2120 C C . PHE A 1 270 ? -1.699 -10.443 -26.797 1.00 96.81 270 PHE A C 1
ATOM 2122 O O . PHE A 1 270 ? -2.335 -9.507 -27.285 1.00 96.81 270 PHE A O 1
ATOM 2129 N N . GLY A 1 271 ? -0.414 -10.655 -27.094 1.00 96.50 271 GLY A N 1
ATOM 2130 C CA . GLY A 1 271 ? 0.389 -9.819 -27.986 1.00 96.50 271 GLY A CA 1
ATOM 2131 C C . GLY A 1 271 ? 1.156 -8.697 -27.278 1.00 96.50 271 GLY A C 1
ATOM 2132 O O . GLY A 1 271 ? 0.897 -8.348 -26.124 1.00 96.50 271 GLY A O 1
ATOM 2133 N N . THR A 1 272 ? 2.117 -8.106 -27.987 1.00 95.88 272 THR A N 1
ATOM 2134 C CA . THR A 1 272 ? 3.076 -7.121 -27.461 1.00 95.88 272 THR A CA 1
ATOM 2135 C C . THR A 1 272 ? 2.529 -5.696 -27.541 1.00 95.88 272 THR A C 1
ATOM 2137 O O . THR A 1 272 ? 2.907 -4.911 -28.411 1.00 95.88 272 THR A O 1
ATOM 2140 N N . THR A 1 273 ? 1.606 -5.355 -26.644 1.00 96.19 273 THR A N 1
ATOM 2141 C CA . THR A 1 273 ? 1.090 -3.985 -26.500 1.00 96.19 273 THR A CA 1
ATOM 2142 C C . THR A 1 273 ? 1.333 -3.467 -25.089 1.00 96.19 273 THR A C 1
ATOM 2144 O O . THR A 1 273 ? 1.283 -4.232 -24.127 1.00 96.19 273 THR A O 1
ATOM 2147 N N . LEU A 1 274 ? 1.535 -2.154 -24.942 1.00 95.44 274 LEU A N 1
ATOM 2148 C CA . LEU A 1 274 ? 1.721 -1.532 -23.626 1.00 95.44 274 LEU A CA 1
ATOM 2149 C C . LEU A 1 274 ? 0.535 -1.801 -22.684 1.00 95.44 274 LEU A C 1
ATOM 2151 O O . LEU A 1 274 ? 0.715 -2.012 -21.487 1.00 95.44 274 LEU A O 1
ATOM 2155 N N . LEU A 1 275 ? -0.684 -1.855 -23.230 1.00 96.62 275 LEU A N 1
ATOM 2156 C CA . LEU A 1 275 ? -1.879 -2.198 -22.464 1.00 96.62 275 LEU A CA 1
ATOM 2157 C C . LEU A 1 275 ? -1.760 -3.593 -21.829 1.00 96.62 275 LEU A C 1
ATOM 2159 O O . LEU A 1 275 ? -2.022 -3.743 -20.638 1.00 96.62 275 LEU A O 1
ATOM 2163 N N . ASN A 1 276 ? -1.314 -4.593 -22.592 1.00 97.00 276 ASN A N 1
ATOM 2164 C CA . ASN A 1 276 ? -1.162 -5.964 -22.097 1.00 97.00 276 ASN A CA 1
ATOM 2165 C C . ASN A 1 276 ? -0.094 -6.073 -21.002 1.00 97.00 276 ASN A C 1
ATOM 2167 O O . ASN A 1 276 ? -0.260 -6.867 -20.074 1.00 97.00 276 ASN A O 1
ATOM 2171 N N . ALA A 1 277 ? 0.963 -5.258 -21.066 1.00 97.25 277 ALA A N 1
ATOM 2172 C CA . ALA A 1 277 ? 1.965 -5.176 -20.006 1.00 97.25 277 ALA A CA 1
ATOM 2173 C C . ALA A 1 277 ? 1.359 -4.592 -18.719 1.00 97.25 277 ALA A C 1
ATOM 2175 O O . ALA A 1 277 ? 1.441 -5.176 -17.636 1.00 97.25 277 ALA A O 1
ATOM 2176 N N . ARG A 1 278 ? 0.655 -3.464 -18.846 1.00 97.50 278 ARG A N 1
ATOM 2177 C CA . ARG A 1 278 ? 0.096 -2.726 -17.709 1.00 97.50 278 ARG A CA 1
ATOM 2178 C C . ARG A 1 278 ? -1.141 -3.376 -17.084 1.00 97.50 278 ARG A C 1
ATOM 2180 O O . ARG A 1 278 ? -1.411 -3.145 -15.906 1.00 97.50 278 ARG A O 1
ATOM 2187 N N . ILE A 1 279 ? -1.865 -4.245 -17.795 1.00 97.31 279 ILE A N 1
ATOM 2188 C CA . ILE A 1 279 ? -2.934 -5.072 -17.198 1.00 97.31 279 ILE A CA 1
ATOM 2189 C C . ILE A 1 279 ? -2.371 -6.005 -16.113 1.00 97.31 279 ILE A C 1
ATOM 2191 O O . ILE A 1 279 ? -3.023 -6.234 -15.092 1.00 97.31 279 ILE A O 1
ATOM 2195 N N . VAL A 1 280 ? -1.138 -6.495 -16.273 1.00 98.31 280 VAL A N 1
ATOM 2196 C CA . VAL A 1 280 ? -0.464 -7.284 -15.229 1.00 98.31 280 VAL A CA 1
ATOM 2197 C C . VAL A 1 280 ? -0.239 -6.431 -13.979 1.00 98.31 280 VAL A C 1
ATOM 2199 O O . VAL A 1 280 ? -0.483 -6.871 -12.855 1.00 98.31 280 VAL A O 1
ATOM 2202 N N . MET A 1 281 ? 0.146 -5.172 -14.170 1.00 98.06 281 MET A N 1
ATOM 2203 C CA . MET A 1 281 ? 0.341 -4.218 -13.081 1.00 98.06 281 MET A CA 1
ATOM 2204 C C . MET A 1 281 ? -0.973 -3.842 -12.385 1.00 98.06 281 MET A C 1
ATOM 2206 O O . MET A 1 281 ? -1.021 -3.760 -11.155 1.00 98.06 281 MET A O 1
ATOM 2210 N N . PHE A 1 282 ? -2.073 -3.730 -13.138 1.00 98.06 282 PHE A N 1
ATOM 2211 C CA . PHE A 1 282 ? -3.421 -3.642 -12.572 1.00 98.06 282 PHE A CA 1
ATOM 2212 C C . PHE A 1 282 ? -3.730 -4.829 -11.648 1.00 98.06 282 PHE A C 1
ATOM 2214 O O . PHE A 1 282 ? -4.204 -4.618 -10.530 1.00 98.06 282 PHE A O 1
ATOM 2221 N N . ALA A 1 283 ? -3.409 -6.060 -12.063 1.00 98.25 283 ALA A N 1
ATOM 2222 C CA . ALA A 1 283 ? -3.610 -7.243 -11.229 1.00 98.25 283 ALA A CA 1
ATOM 2223 C C . ALA A 1 283 ? -2.762 -7.195 -9.944 1.00 98.25 283 ALA A C 1
ATOM 2225 O O . ALA A 1 283 ? -3.278 -7.483 -8.863 1.00 98.25 283 ALA A O 1
ATOM 2226 N N . PHE A 1 284 ? -1.499 -6.759 -10.025 1.00 98.62 284 PHE A N 1
ATOM 2227 C CA . PHE A 1 284 ? -0.648 -6.558 -8.847 1.00 98.62 284 PHE A CA 1
ATOM 2228 C C . PHE A 1 284 ? -1.227 -5.527 -7.868 1.00 98.62 284 PHE A C 1
ATOM 2230 O O . PHE A 1 284 ? -1.304 -5.800 -6.668 1.00 98.62 284 PHE A O 1
ATOM 2237 N N . MET A 1 285 ? -1.687 -4.372 -8.361 1.00 98.50 285 MET A N 1
ATOM 2238 C CA . MET A 1 285 ? -2.349 -3.358 -7.531 1.00 98.50 285 MET A CA 1
ATOM 2239 C C . MET A 1 285 ? -3.643 -3.891 -6.897 1.00 98.50 285 MET A C 1
ATOM 2241 O O . MET A 1 285 ? -3.880 -3.682 -5.708 1.00 98.50 285 MET A O 1
ATOM 2245 N N . ALA A 1 286 ? -4.468 -4.612 -7.662 1.00 98.56 286 ALA A N 1
ATOM 2246 C CA . ALA A 1 286 ? -5.721 -5.180 -7.170 1.00 98.56 286 ALA A CA 1
ATOM 2247 C C . ALA A 1 286 ? -5.464 -6.192 -6.045 1.00 98.56 286 ALA A C 1
ATOM 2249 O O . ALA A 1 286 ? -6.090 -6.132 -4.985 1.00 98.56 286 ALA A O 1
ATOM 2250 N N . LEU A 1 287 ? -4.488 -7.082 -6.241 1.00 98.62 287 LEU A N 1
ATOM 2251 C CA . LEU A 1 287 ? -4.064 -8.037 -5.223 1.00 98.62 287 LEU A CA 1
ATOM 2252 C C . LEU A 1 287 ? -3.474 -7.336 -3.995 1.00 98.62 287 LEU A C 1
ATOM 2254 O O . LEU A 1 287 ? -3.689 -7.809 -2.879 1.00 98.62 287 LEU A O 1
ATOM 2258 N N . LEU A 1 288 ? -2.776 -6.206 -4.154 1.00 98.75 288 LEU A N 1
ATOM 2259 C CA . LEU A 1 288 ? -2.251 -5.436 -3.022 1.00 98.75 288 LEU A CA 1
ATOM 2260 C C . LEU A 1 288 ? -3.401 -4.866 -2.184 1.00 98.75 288 LEU A C 1
ATOM 2262 O O . LEU A 1 288 ? -3.393 -5.000 -0.962 1.00 98.75 288 LEU A O 1
ATOM 2266 N N . CYS A 1 289 ? -4.427 -4.309 -2.830 1.00 98.44 289 CYS A N 1
ATOM 2267 C CA . CYS A 1 289 ? -5.635 -3.834 -2.157 1.00 98.44 289 CYS A CA 1
ATOM 2268 C C . CYS A 1 289 ? -6.354 -4.967 -1.406 1.00 98.44 289 CYS A C 1
ATOM 2270 O O . CYS A 1 289 ? -6.711 -4.812 -0.237 1.00 98.44 289 CYS A O 1
ATOM 2272 N N . VAL A 1 290 ? -6.524 -6.126 -2.050 1.00 98.38 290 VAL A N 1
ATOM 2273 C CA . VAL A 1 290 ? -7.184 -7.299 -1.452 1.00 98.38 290 VAL A CA 1
ATOM 2274 C C . VAL A 1 290 ? -6.385 -7.847 -0.266 1.00 98.38 290 VAL A C 1
ATOM 2276 O O . VAL A 1 290 ? -6.941 -8.069 0.811 1.00 98.38 290 VAL A O 1
ATOM 2279 N N . THR A 1 291 ? -5.077 -8.047 -0.424 1.00 98.50 291 THR A N 1
ATOM 2280 C CA . THR A 1 291 ? -4.223 -8.566 0.655 1.00 98.50 291 THR A CA 1
ATOM 2281 C C . THR A 1 291 ? -4.074 -7.566 1.798 1.00 98.50 291 THR A C 1
ATOM 2283 O O . THR A 1 291 ? -4.132 -7.978 2.954 1.00 98.50 291 THR A O 1
ATOM 2286 N N . GLY A 1 292 ? -3.982 -6.265 1.510 1.00 98.38 292 GLY A N 1
ATOM 2287 C CA . GLY A 1 292 ? -3.993 -5.199 2.513 1.00 98.38 292 GLY A CA 1
ATOM 2288 C C . GLY A 1 292 ? -5.292 -5.172 3.323 1.00 98.38 292 GLY A C 1
ATOM 2289 O O . GLY A 1 292 ? -5.252 -5.125 4.552 1.00 98.38 292 GLY A O 1
ATOM 2290 N N . TYR A 1 293 ? -6.445 -5.304 2.659 1.00 97.62 293 TYR A N 1
ATOM 2291 C CA . TYR A 1 293 ? -7.746 -5.413 3.325 1.00 97.62 293 TYR A CA 1
ATOM 2292 C C . TYR A 1 293 ? -7.785 -6.597 4.304 1.00 97.62 293 TYR A C 1
ATOM 2294 O O . TYR A 1 293 ? -8.132 -6.435 5.477 1.00 97.62 293 TYR A O 1
ATOM 2302 N N . PHE A 1 294 ? -7.363 -7.785 3.862 1.00 97.94 294 PHE A N 1
ATOM 2303 C CA . PHE A 1 294 ? -7.331 -8.968 4.724 1.00 97.94 294 PHE A CA 1
ATOM 2304 C C . PHE A 1 294 ? -6.251 -8.906 5.812 1.00 97.94 294 PHE A C 1
ATOM 2306 O O . PHE A 1 294 ? -6.464 -9.446 6.900 1.00 97.94 294 PHE A O 1
ATOM 2313 N N . LEU A 1 295 ? -5.125 -8.226 5.575 1.00 98.31 295 LEU A N 1
ATOM 2314 C CA . LEU A 1 295 ? -4.089 -7.995 6.585 1.00 98.31 295 LEU A CA 1
ATOM 2315 C C . LEU A 1 295 ? -4.668 -7.225 7.767 1.00 98.31 295 LEU A C 1
ATOM 2317 O O . LEU A 1 295 ? -4.572 -7.692 8.901 1.00 98.31 295 LEU A O 1
ATOM 2321 N N . ILE A 1 296 ? -5.360 -6.119 7.509 1.00 97.44 296 ILE A N 1
ATOM 2322 C CA . ILE A 1 296 ? -5.978 -5.331 8.579 1.00 97.44 296 ILE A CA 1
ATOM 2323 C C . ILE A 1 296 ? -7.068 -6.128 9.297 1.00 97.44 296 ILE A C 1
ATOM 2325 O O . ILE A 1 296 ? -7.123 -6.098 10.525 1.00 97.44 296 ILE A O 1
ATOM 2329 N N . GLN A 1 297 ? -7.862 -6.938 8.589 1.00 95.00 297 GLN A N 1
ATOM 2330 C CA . GLN A 1 297 ? -8.807 -7.849 9.250 1.00 95.00 297 GLN A CA 1
ATOM 2331 C C . GLN A 1 297 ? -8.132 -8.906 10.134 1.00 95.00 297 GLN A C 1
ATOM 2333 O O . GLN A 1 297 ? -8.699 -9.311 11.152 1.00 95.00 297 GLN A O 1
ATOM 2338 N N . SER A 1 298 ? -6.949 -9.388 9.746 1.00 94.50 298 SER A N 1
ATOM 2339 C CA . SER A 1 298 ? -6.212 -10.381 10.529 1.00 94.50 298 SER A CA 1
ATOM 2340 C C . SER A 1 298 ? -5.597 -9.790 11.799 1.00 94.50 298 SER A C 1
ATOM 2342 O O . SER A 1 298 ? -5.484 -10.505 12.797 1.00 94.50 298 SER A O 1
ATOM 2344 N N . VAL A 1 299 ? -5.247 -8.502 11.777 1.00 93.62 299 VAL A N 1
ATOM 2345 C CA . VAL A 1 299 ? -4.575 -7.802 12.878 1.00 93.62 299 VAL A CA 1
ATOM 2346 C C . VAL A 1 299 ? -5.577 -7.152 13.838 1.00 93.62 299 VAL A C 1
ATOM 2348 O O . VAL A 1 299 ? -5.392 -7.218 15.054 1.00 93.62 299 VAL A O 1
ATOM 2351 N N . ALA A 1 300 ? -6.665 -6.580 13.318 1.00 90.81 300 ALA A N 1
ATOM 2352 C CA . ALA A 1 300 ? -7.697 -5.941 14.125 1.00 90.81 300 ALA A CA 1
ATOM 2353 C C . ALA A 1 300 ? -8.423 -6.950 15.030 1.00 90.81 300 ALA A C 1
ATOM 2355 O O . ALA A 1 300 ? -8.824 -8.034 14.594 1.00 90.81 300 ALA A O 1
ATOM 2356 N N . ARG A 1 301 ? -8.632 -6.585 16.300 1.00 83.88 301 ARG A N 1
ATOM 2357 C CA . ARG A 1 301 ? -9.393 -7.404 17.260 1.00 83.88 301 ARG A CA 1
ATOM 2358 C C . ARG A 1 301 ? -10.888 -7.143 17.153 1.00 83.88 301 ARG A C 1
ATOM 2360 O O . ARG A 1 301 ? -11.667 -8.090 17.060 1.00 83.88 301 ARG A O 1
ATOM 2367 N N . GLU A 1 302 ? -11.247 -5.868 17.086 1.00 82.69 302 GLU A N 1
ATOM 2368 C CA . GLU A 1 302 ? -12.615 -5.363 16.988 1.00 82.69 302 GLU A CA 1
ATOM 2369 C C . GLU A 1 302 ? -12.814 -4.573 15.693 1.00 82.69 302 GLU A C 1
ATOM 2371 O O . GLU A 1 302 ? -11.850 -4.099 15.089 1.00 82.69 302 GLU A O 1
ATOM 2376 N N . ARG A 1 303 ? -14.075 -4.419 15.262 1.00 84.94 303 ARG A N 1
ATOM 2377 C CA . ARG A 1 303 ? -14.470 -3.586 14.110 1.00 84.94 303 ARG A CA 1
ATOM 2378 C C . ARG A 1 303 ? -13.660 -3.875 12.841 1.00 84.94 303 ARG A C 1
ATOM 2380 O O . ARG A 1 303 ? -13.361 -2.966 12.061 1.00 84.94 303 ARG A O 1
ATOM 2387 N N . LYS A 1 304 ? -13.327 -5.150 12.617 1.00 91.06 304 LYS A N 1
ATOM 2388 C CA . LYS A 1 304 ? -12.360 -5.600 11.599 1.00 91.06 304 LYS A CA 1
ATOM 2389 C C . LYS A 1 304 ? -12.693 -5.068 10.211 1.00 91.06 304 LYS A C 1
ATOM 2391 O O . LYS A 1 304 ? -11.824 -4.550 9.519 1.00 91.06 304 LYS A O 1
ATOM 2396 N N . TYR A 1 305 ? -13.967 -5.146 9.829 1.00 88.44 305 TYR A N 1
ATOM 2397 C CA . TYR A 1 305 ? -14.435 -4.677 8.526 1.00 88.44 305 TYR A CA 1
ATOM 2398 C C . TYR A 1 305 ? -14.348 -3.162 8.385 1.00 88.44 305 TYR A C 1
ATOM 2400 O O . TYR A 1 305 ? -13.956 -2.684 7.329 1.00 88.44 305 TYR A O 1
ATOM 2408 N N . SER A 1 306 ? -14.692 -2.404 9.427 1.00 86.44 306 SER A N 1
ATOM 2409 C CA . SER A 1 306 ? -14.658 -0.940 9.378 1.00 86.44 306 SER A CA 1
ATOM 2410 C C . SER A 1 306 ? -13.226 -0.420 9.280 1.00 86.44 306 SER A C 1
ATOM 2412 O O . SER A 1 306 ? -12.957 0.452 8.460 1.00 86.44 306 SER A O 1
ATOM 2414 N N . LEU A 1 307 ? -12.306 -0.987 10.067 1.00 92.12 307 LEU A N 1
ATOM 2415 C CA . LEU A 1 307 ? -10.889 -0.624 10.014 1.00 92.12 307 LEU A CA 1
ATOM 2416 C C . LEU A 1 307 ? -10.273 -1.005 8.666 1.00 92.12 307 LEU A C 1
ATOM 2418 O O . LEU A 1 307 ? -9.645 -0.165 8.031 1.00 92.12 307 LEU A O 1
ATOM 2422 N N . ALA A 1 308 ? -10.528 -2.223 8.182 1.00 93.75 308 ALA A N 1
ATOM 2423 C CA . ALA A 1 308 ? -10.022 -2.674 6.888 1.00 93.75 308 ALA A CA 1
ATOM 2424 C C . ALA A 1 308 ? -10.590 -1.865 5.712 1.00 93.75 308 ALA A C 1
ATOM 2426 O O . ALA A 1 308 ? -9.854 -1.546 4.782 1.00 93.75 308 ALA A O 1
ATOM 2427 N N . LEU A 1 309 ? -11.878 -1.497 5.752 1.00 91.75 309 LEU A N 1
ATOM 2428 C CA . LEU A 1 309 ? -12.474 -0.612 4.750 1.00 91.75 309 LEU A CA 1
ATOM 2429 C C . LEU A 1 309 ? -11.830 0.767 4.779 1.00 91.75 309 LEU A C 1
ATOM 2431 O O . LEU A 1 309 ? -11.519 1.299 3.720 1.00 91.75 309 LEU A O 1
ATOM 2435 N N . PHE A 1 310 ? -11.597 1.339 5.962 1.00 92.50 310 PHE A N 1
ATOM 2436 C CA . PHE A 1 310 ? -10.967 2.651 6.045 1.00 92.50 310 PHE A CA 1
ATOM 2437 C C . PHE A 1 310 ? -9.534 2.620 5.494 1.00 92.50 310 PHE A C 1
ATOM 2439 O O . PHE A 1 310 ? -9.183 3.464 4.673 1.00 92.50 310 PHE A O 1
ATOM 2446 N N . SER A 1 311 ? -8.748 1.596 5.840 1.00 95.19 311 SER A N 1
ATOM 2447 C CA . SER A 1 311 ? -7.412 1.374 5.271 1.00 95.19 311 SER A CA 1
ATOM 2448 C C . SER A 1 311 ? -7.452 1.199 3.751 1.00 95.19 311 SER A C 1
ATOM 2450 O O . SER A 1 311 ? -6.615 1.755 3.043 1.00 95.19 311 SER A O 1
ATOM 2452 N N . LEU A 1 312 ? -8.445 0.466 3.233 1.00 95.56 312 LEU A N 1
ATOM 2453 C CA . LEU A 1 312 ? -8.641 0.284 1.796 1.00 95.56 312 LEU A CA 1
ATOM 2454 C C . LEU A 1 312 ? -8.977 1.606 1.099 1.00 95.56 312 LEU A C 1
ATOM 2456 O O . LEU A 1 312 ? -8.407 1.888 0.054 1.00 95.56 312 LEU A O 1
ATOM 2460 N N . PHE A 1 313 ? -9.853 2.438 1.667 1.00 93.06 313 PHE A N 1
ATOM 2461 C CA . PHE A 1 313 ? -10.154 3.754 1.097 1.00 93.06 313 PHE A CA 1
ATOM 2462 C C . PHE A 1 313 ? -8.926 4.661 1.079 1.00 93.06 313 PHE A C 1
ATOM 2464 O O . PHE A 1 313 ? -8.651 5.270 0.047 1.00 93.06 313 PHE A O 1
ATOM 2471 N N . LEU A 1 314 ? -8.156 4.706 2.172 1.00 94.44 314 LEU A N 1
ATOM 2472 C CA . LEU A 1 314 ? -6.899 5.456 2.206 1.00 94.44 314 LEU A CA 1
ATOM 2473 C C . LEU A 1 314 ? -5.962 4.995 1.086 1.00 94.44 314 LEU A C 1
ATOM 2475 O O . LEU A 1 314 ? -5.496 5.826 0.314 1.00 94.44 314 LEU A O 1
ATOM 2479 N N . LEU A 1 315 ? -5.775 3.682 0.924 1.00 96.38 315 LEU A N 1
ATOM 2480 C CA . LEU A 1 315 ? -4.946 3.115 -0.137 1.00 96.38 315 LEU A CA 1
ATOM 2481 C C . LEU A 1 315 ? -5.477 3.419 -1.550 1.00 96.38 315 LEU A C 1
ATOM 2483 O O . LEU A 1 315 ? -4.716 3.821 -2.421 1.00 96.38 315 LEU A O 1
ATOM 2487 N N . VAL A 1 316 ? -6.778 3.255 -1.794 1.00 95.69 316 VAL A N 1
ATOM 2488 C CA . VAL A 1 316 ? -7.396 3.477 -3.114 1.00 95.69 316 VAL A CA 1
ATOM 2489 C C . VAL A 1 316 ? -7.387 4.956 -3.502 1.00 95.69 316 VAL A C 1
ATOM 2491 O O . VAL A 1 316 ? -7.286 5.282 -4.681 1.00 95.69 316 VAL A O 1
ATOM 2494 N N . THR A 1 317 ? -7.464 5.871 -2.539 1.00 92.94 317 THR A N 1
ATOM 2495 C CA . THR A 1 317 ? -7.359 7.318 -2.801 1.00 92.94 317 THR A CA 1
ATOM 2496 C C . THR A 1 317 ? -5.917 7.828 -2.852 1.00 92.94 317 THR A C 1
ATOM 2498 O O . THR A 1 317 ? -5.684 8.993 -3.175 1.00 92.94 317 THR A O 1
ATOM 2501 N N . PHE A 1 318 ? -4.935 6.971 -2.572 1.00 94.62 318 PHE A N 1
ATOM 2502 C CA . PHE A 1 318 ? -3.531 7.345 -2.525 1.00 94.62 318 PHE A CA 1
ATOM 2503 C C . PHE A 1 318 ? -2.938 7.443 -3.936 1.00 94.62 318 PHE A C 1
ATOM 2505 O O . PHE A 1 318 ? -2.551 6.445 -4.540 1.00 94.62 318 PHE A O 1
ATOM 2512 N N . ALA A 1 319 ? -2.848 8.662 -4.474 1.00 93.00 319 ALA A N 1
ATOM 2513 C CA . ALA A 1 319 ? -2.388 8.911 -5.843 1.00 93.00 319 ALA A CA 1
ATOM 2514 C C . ALA A 1 319 ? -1.038 8.245 -6.216 1.00 93.00 319 ALA A C 1
ATOM 2516 O O . ALA A 1 319 ? -0.953 7.689 -7.318 1.00 93.00 319 ALA A O 1
ATOM 2517 N N . PRO A 1 320 ? -0.006 8.209 -5.340 1.00 94.00 320 PRO A N 1
ATOM 2518 C CA . PRO A 1 320 ? 1.252 7.523 -5.640 1.00 94.00 320 PRO A CA 1
ATOM 2519 C C . PRO A 1 320 ? 1.110 6.019 -5.904 1.00 94.00 320 PRO A C 1
ATOM 2521 O O . PRO A 1 320 ? 1.948 5.465 -6.614 1.00 94.00 320 PRO A O 1
ATOM 2524 N N . LEU A 1 321 ? 0.042 5.361 -5.423 1.00 95.81 321 LEU A N 1
ATOM 2525 C CA . LEU A 1 321 ? -0.251 3.967 -5.780 1.00 95.81 321 LEU A CA 1
ATOM 2526 C C . LEU A 1 321 ? -0.379 3.808 -7.296 1.00 95.81 321 LEU A C 1
ATOM 2528 O O . LEU A 1 321 ? 0.196 2.888 -7.863 1.00 95.81 321 LEU A O 1
ATOM 2532 N N . TYR A 1 322 ? -1.086 4.721 -7.962 1.00 95.19 322 TYR A N 1
ATOM 2533 C CA . TYR A 1 322 ? -1.277 4.676 -9.411 1.00 95.19 322 TYR A CA 1
ATOM 2534 C C . TYR A 1 322 ? -0.056 5.193 -10.170 1.00 95.19 322 TYR A C 1
ATOM 2536 O O . TYR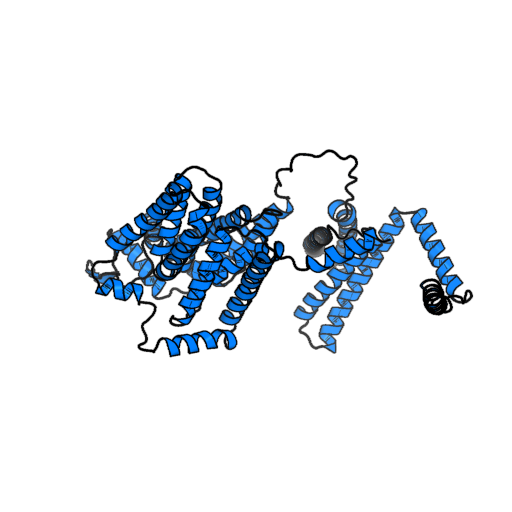 A 1 322 ? 0.262 4.676 -11.237 1.00 95.19 322 TYR A O 1
ATOM 2544 N N . GLY A 1 323 ? 0.650 6.179 -9.607 1.00 91.06 323 GLY A N 1
ATOM 2545 C CA . GLY A 1 323 ? 1.887 6.703 -10.190 1.00 91.06 323 GLY A CA 1
ATOM 2546 C C . GLY A 1 323 ? 2.998 5.652 -10.269 1.00 91.06 323 GLY A C 1
ATOM 2547 O O . GLY A 1 323 ? 3.675 5.550 -11.288 1.00 91.06 323 GLY A O 1
ATOM 2548 N N . HIS A 1 324 ? 3.156 4.836 -9.224 1.00 90.44 324 HIS A N 1
ATOM 2549 C CA . HIS A 1 324 ? 4.164 3.770 -9.171 1.00 90.44 324 HIS A CA 1
ATOM 2550 C C . HIS A 1 324 ? 3.633 2.386 -9.554 1.00 90.44 324 HIS A C 1
ATOM 2552 O O . HIS A 1 324 ? 4.428 1.478 -9.787 1.00 90.44 324 HIS A O 1
ATOM 2558 N N . GLY A 1 325 ? 2.312 2.211 -9.595 1.00 93.88 325 GLY A N 1
ATOM 2559 C CA . GLY A 1 325 ? 1.672 0.916 -9.804 1.00 93.88 325 GLY A CA 1
ATOM 2560 C C . GLY A 1 325 ? 1.106 0.675 -11.191 1.00 93.88 325 GLY A C 1
ATOM 2561 O O . GLY A 1 325 ? 0.821 -0.473 -11.491 1.00 93.88 325 GLY A O 1
ATOM 2562 N N . LYS A 1 326 ? 0.926 1.701 -12.034 1.00 95.88 326 LYS A N 1
ATOM 2563 C CA . LYS A 1 326 ? 0.499 1.501 -13.431 1.00 95.88 326 LYS A CA 1
ATOM 2564 C C . LYS A 1 326 ? 1.660 1.150 -14.355 1.00 95.88 326 LYS A C 1
ATOM 2566 O O . LYS A 1 326 ? 1.492 0.298 -15.221 1.00 95.88 326 LYS A O 1
ATOM 2571 N N . ASN A 1 327 ? 2.810 1.794 -14.164 1.00 94.50 327 ASN A N 1
ATOM 2572 C CA . ASN A 1 327 ? 4.013 1.496 -14.936 1.00 94.50 327 ASN A CA 1
ATOM 2573 C C . ASN A 1 327 ? 4.560 0.120 -14.549 1.00 94.50 327 ASN A C 1
ATOM 2575 O O . ASN A 1 327 ? 4.495 -0.257 -13.377 1.00 94.50 327 ASN A O 1
ATOM 2579 N N . VAL A 1 328 ? 5.145 -0.601 -15.506 1.00 95.56 328 VAL A N 1
ATOM 2580 C CA . VAL A 1 328 ? 5.773 -1.907 -15.253 1.00 95.56 328 VAL A CA 1
ATOM 2581 C C . VAL A 1 328 ? 7.049 -1.735 -14.430 1.00 95.56 328 VAL A C 1
ATOM 2583 O O . VAL A 1 328 ? 8.143 -1.560 -14.956 1.00 95.56 328 VAL A O 1
ATOM 2586 N N . LEU A 1 329 ? 6.899 -1.741 -13.106 1.00 93.56 329 LEU A N 1
ATOM 2587 C CA . LEU A 1 329 ? 7.954 -1.489 -12.128 1.00 93.56 329 LEU A CA 1
ATOM 2588 C C . LEU A 1 329 ? 7.869 -2.479 -10.955 1.00 93.56 329 LEU A C 1
ATOM 2590 O O . LEU A 1 329 ? 6.822 -3.060 -10.680 1.00 93.56 329 LEU A O 1
ATOM 2594 N N . GLY A 1 330 ? 8.975 -2.662 -10.229 1.00 93.81 330 GLY A N 1
ATOM 2595 C CA . GLY A 1 330 ? 9.064 -3.611 -9.110 1.00 93.81 330 GLY A CA 1
ATOM 2596 C C . GLY A 1 330 ? 8.473 -3.134 -7.776 1.00 93.81 330 GLY A C 1
ATOM 2597 O O . GLY A 1 330 ? 8.336 -3.937 -6.859 1.00 93.81 330 GLY A O 1
ATOM 2598 N N . GLU A 1 331 ? 8.126 -1.854 -7.637 1.00 94.06 331 GLU A N 1
ATOM 2599 C CA . GLU A 1 331 ? 7.657 -1.239 -6.389 1.00 94.06 331 GLU A CA 1
ATOM 2600 C C . GLU A 1 331 ? 6.372 -1.899 -5.870 1.00 94.06 331 GLU A C 1
ATOM 2602 O O . GLU A 1 331 ? 6.358 -2.475 -4.784 1.00 94.06 331 GLU A O 1
ATOM 2607 N N . VAL A 1 332 ? 5.288 -1.849 -6.648 1.00 96.94 332 VAL A N 1
ATOM 2608 C CA . VAL A 1 332 ? 3.992 -2.402 -6.229 1.00 96.94 332 VAL A CA 1
ATOM 2609 C C . VAL A 1 332 ? 4.003 -3.932 -6.132 1.00 96.94 332 VAL A C 1
ATOM 2611 O O . VAL A 1 332 ? 3.514 -4.439 -5.122 1.00 96.94 332 VAL A O 1
ATOM 2614 N N . PRO A 1 333 ? 4.579 -4.695 -7.083 1.00 98.00 333 PRO A N 1
ATOM 2615 C CA . PRO A 1 333 ? 4.683 -6.147 -6.949 1.00 98.00 333 PRO A CA 1
ATOM 2616 C C . PRO A 1 333 ? 5.505 -6.561 -5.721 1.00 98.00 333 PRO A C 1
ATOM 2618 O O . PRO A 1 333 ? 5.088 -7.435 -4.961 1.00 98.00 333 PRO A O 1
ATOM 2621 N N . GLY A 1 334 ? 6.627 -5.881 -5.453 1.00 97.56 334 GLY A N 1
ATOM 2622 C CA . GLY A 1 334 ? 7.449 -6.136 -4.270 1.00 97.56 334 GLY A CA 1
ATOM 2623 C C . GLY A 1 334 ? 6.669 -5.873 -2.984 1.00 97.56 334 GLY A C 1
ATOM 2624 O O . GLY A 1 334 ? 6.694 -6.690 -2.059 1.00 97.56 334 GLY A O 1
ATOM 2625 N N . LEU A 1 335 ? 5.906 -4.777 -2.946 1.00 97.94 335 LEU A N 1
ATOM 2626 C CA . LEU A 1 335 ? 5.033 -4.449 -1.824 1.00 97.94 335 LEU A CA 1
ATOM 2627 C C . LEU A 1 335 ? 3.899 -5.459 -1.635 1.00 97.94 335 LEU A C 1
ATOM 2629 O O . LEU A 1 335 ? 3.634 -5.843 -0.498 1.00 97.94 335 LEU A O 1
ATOM 2633 N N . LEU A 1 336 ? 3.260 -5.913 -2.720 1.00 98.50 336 LEU A N 1
ATOM 2634 C CA . LEU A 1 336 ? 2.239 -6.961 -2.676 1.00 98.50 336 LEU A CA 1
ATOM 2635 C C . LEU A 1 336 ? 2.786 -8.192 -1.966 1.00 98.50 336 LEU A C 1
ATOM 2637 O O . LEU A 1 336 ? 2.174 -8.672 -1.016 1.00 98.50 336 LEU A O 1
ATOM 2641 N N . PHE A 1 337 ? 3.930 -8.704 -2.416 1.00 98.62 337 PHE A N 1
ATOM 2642 C CA . PHE A 1 337 ? 4.506 -9.910 -1.835 1.00 98.62 337 PHE A CA 1
ATOM 2643 C C . PHE A 1 337 ? 4.868 -9.714 -0.359 1.00 98.62 337 PHE A C 1
ATOM 2645 O O . PHE A 1 337 ? 4.679 -10.631 0.442 1.00 98.62 337 PHE A O 1
ATOM 2652 N N . PHE A 1 338 ? 5.299 -8.510 0.034 1.00 98.69 338 PHE A N 1
ATOM 2653 C CA . PHE A 1 338 ? 5.542 -8.202 1.440 1.00 98.69 338 PHE A CA 1
ATOM 2654 C C . PHE A 1 338 ? 4.249 -8.203 2.264 1.00 98.69 338 PHE A C 1
ATOM 2656 O O . PHE A 1 338 ? 4.161 -8.902 3.270 1.00 98.69 338 PHE A O 1
ATOM 2663 N N . VAL A 1 339 ? 3.213 -7.487 1.822 1.00 98.69 339 VAL A N 1
ATOM 2664 C CA . VAL A 1 339 ? 1.909 -7.429 2.505 1.00 98.69 339 VAL A CA 1
ATOM 2665 C C . VAL A 1 339 ? 1.260 -8.816 2.572 1.00 98.69 339 VAL A C 1
ATOM 2667 O O . VAL A 1 339 ? 0.755 -9.216 3.622 1.00 98.69 339 VAL A O 1
ATOM 2670 N N . ALA A 1 340 ? 1.342 -9.596 1.494 1.00 98.75 340 ALA A N 1
ATOM 2671 C CA . ALA A 1 340 ? 0.900 -10.985 1.457 1.00 98.75 340 ALA A CA 1
ATOM 2672 C C . ALA A 1 340 ? 1.694 -11.867 2.438 1.00 98.75 340 ALA A C 1
ATOM 2674 O O . ALA A 1 340 ? 1.105 -12.718 3.106 1.00 98.75 340 ALA A O 1
ATOM 2675 N N . SER A 1 341 ? 3.007 -11.646 2.579 1.00 98.62 341 SER A N 1
ATOM 2676 C CA . SER A 1 341 ? 3.831 -12.334 3.577 1.00 98.62 341 SER A CA 1
ATOM 2677 C C . SER A 1 341 ? 3.380 -12.018 5.004 1.00 98.62 341 SER A C 1
ATOM 2679 O O . SER A 1 341 ? 3.239 -12.947 5.799 1.00 98.62 341 SER A O 1
ATOM 2681 N N . LEU A 1 342 ? 3.084 -10.750 5.319 1.00 98.50 342 LEU A N 1
ATOM 2682 C CA . LEU A 1 342 ? 2.572 -10.327 6.630 1.00 98.50 342 LEU A CA 1
ATOM 2683 C C . LEU A 1 342 ? 1.191 -10.926 6.938 1.00 98.50 342 LEU A C 1
ATOM 2685 O O . LEU A 1 342 ? 0.917 -11.342 8.069 1.00 98.50 342 LEU A O 1
ATOM 2689 N N . LEU A 1 343 ? 0.322 -11.010 5.929 1.00 98.25 343 LEU A N 1
ATOM 2690 C CA . LEU A 1 343 ? -0.978 -11.667 6.046 1.00 98.25 343 LEU A CA 1
ATOM 2691 C C . LEU A 1 343 ? -0.805 -13.166 6.322 1.00 98.25 343 LEU A C 1
ATOM 2693 O O . LEU A 1 343 ? -1.383 -13.698 7.271 1.00 98.25 343 LEU A O 1
ATOM 2697 N N . ALA A 1 344 ? 0.031 -13.843 5.530 1.00 97.81 344 ALA A N 1
ATOM 2698 C CA . ALA A 1 344 ? 0.352 -15.252 5.724 1.00 97.81 344 ALA A CA 1
ATOM 2699 C C . ALA A 1 344 ? 0.994 -15.502 7.097 1.00 97.81 344 ALA A C 1
ATOM 2701 O O . ALA A 1 344 ? 0.639 -16.475 7.756 1.00 97.81 344 ALA A O 1
ATOM 2702 N N . LEU A 1 345 ? 1.862 -14.598 7.568 1.00 96.69 345 LEU A N 1
ATOM 2703 C CA . LEU A 1 345 ? 2.472 -14.645 8.897 1.00 96.69 345 LEU A CA 1
ATOM 2704 C C . LEU A 1 345 ? 1.403 -14.591 9.993 1.00 96.69 345 LEU A C 1
ATOM 2706 O O . LEU A 1 345 ? 1.412 -15.413 10.907 1.00 96.69 345 LEU A O 1
ATOM 2710 N N . SER A 1 346 ? 0.436 -13.681 9.866 1.00 95.31 346 SER A N 1
ATOM 2711 C CA . SER A 1 346 ? -0.666 -13.523 10.825 1.00 95.31 346 SER A CA 1
ATOM 2712 C C . SER A 1 346 ? -1.514 -14.794 10.962 1.00 95.31 346 SER A C 1
ATOM 2714 O O . SER A 1 346 ? -1.979 -15.122 12.057 1.00 95.31 346 SER A O 1
ATOM 2716 N N . TYR A 1 347 ? -1.693 -15.547 9.871 1.00 93.38 347 TYR A N 1
ATOM 2717 C CA . TYR A 1 347 ? -2.335 -16.865 9.905 1.00 93.38 347 TYR A CA 1
ATOM 2718 C C . TYR A 1 347 ? -1.400 -17.966 10.411 1.00 93.38 347 TYR A C 1
ATOM 2720 O O . TYR A 1 347 ? -1.828 -18.812 11.197 1.00 93.38 347 TYR A O 1
ATOM 2728 N N . ALA A 1 348 ? -0.128 -17.947 10.010 1.00 94.25 348 ALA A N 1
ATOM 2729 C CA . ALA A 1 348 ? 0.876 -18.925 10.418 1.00 94.25 348 ALA A CA 1
ATOM 2730 C C . ALA A 1 348 ? 1.071 -18.952 11.936 1.00 94.25 348 ALA A C 1
ATOM 2732 O O . ALA A 1 348 ? 1.211 -20.020 12.520 1.00 94.25 348 ALA A O 1
ATOM 2733 N N . GLN A 1 349 ? 0.970 -17.798 12.591 1.00 92.06 349 GLN A N 1
ATOM 2734 C CA . GLN A 1 349 ? 1.038 -17.678 14.048 1.00 92.06 349 GLN A CA 1
ATOM 2735 C C . GLN A 1 349 ? -0.126 -18.333 14.793 1.00 92.06 349 GLN A C 1
ATOM 2737 O O . GLN A 1 349 ? -0.003 -18.638 15.977 1.00 92.06 349 GLN A O 1
ATOM 2742 N N . ARG A 1 350 ? -1.259 -18.552 14.119 1.00 87.88 350 ARG A N 1
ATOM 2743 C CA . ARG A 1 350 ? -2.414 -19.273 14.674 1.00 87.88 350 ARG A CA 1
ATOM 2744 C C . ARG A 1 350 ? -2.349 -20.770 14.377 1.00 87.88 350 ARG A C 1
ATOM 2746 O O . ARG A 1 350 ? -3.083 -21.540 14.989 1.00 87.88 350 ARG A O 1
ATOM 2753 N N . ALA A 1 351 ? -1.502 -21.175 13.433 1.00 84.62 351 ALA A N 1
ATOM 2754 C CA . ALA A 1 351 ? -1.331 -22.556 13.022 1.00 84.62 351 ALA A CA 1
ATOM 2755 C C . ALA A 1 351 ? -0.159 -23.210 13.766 1.00 84.62 351 ALA A C 1
ATOM 2757 O O . ALA A 1 351 ? 0.903 -22.622 13.951 1.00 84.62 351 ALA A O 1
ATOM 2758 N N . THR A 1 352 ? -0.326 -24.476 14.140 1.00 82.25 352 THR A N 1
ATOM 2759 C CA . THR A 1 352 ? 0.761 -25.294 14.703 1.00 82.25 352 THR A CA 1
ATOM 2760 C C . THR A 1 352 ? 1.675 -25.877 13.622 1.00 82.25 352 THR A C 1
ATOM 2762 O O . THR A 1 352 ? 2.799 -26.276 13.908 1.00 82.25 352 THR A O 1
ATOM 2765 N N . GLN A 1 353 ? 1.203 -25.923 12.374 1.00 91.75 353 GLN A N 1
ATOM 2766 C CA . GLN A 1 353 ? 1.887 -26.547 11.242 1.00 91.75 353 GLN A CA 1
ATOM 2767 C C . GLN A 1 353 ? 2.952 -25.630 10.625 1.00 91.75 353 GLN A C 1
ATOM 2769 O O . GLN A 1 353 ? 2.777 -24.417 10.575 1.00 91.75 353 GLN A O 1
ATOM 2774 N N . PHE A 1 354 ? 3.998 -26.223 10.041 1.00 92.31 354 PHE A N 1
ATOM 2775 C CA . PHE A 1 354 ? 5.099 -25.483 9.408 1.00 92.31 354 PHE A CA 1
ATOM 2776 C C . PHE A 1 354 ? 4.758 -24.900 8.023 1.00 92.31 354 PHE A C 1
ATOM 2778 O O . PHE A 1 354 ? 5.392 -23.946 7.578 1.00 92.31 354 PHE A O 1
ATOM 2785 N N . ARG A 1 355 ? 3.765 -25.456 7.313 1.00 94.56 355 ARG A N 1
ATOM 2786 C CA . ARG A 1 355 ? 3.456 -25.072 5.919 1.00 94.56 355 ARG A CA 1
ATOM 2787 C C . ARG A 1 355 ? 3.095 -23.585 5.762 1.00 94.56 355 ARG A C 1
ATOM 2789 O O . ARG A 1 355 ? 3.656 -22.953 4.871 1.00 94.56 355 ARG A O 1
ATOM 2796 N N . PRO A 1 356 ? 2.238 -22.983 6.611 1.00 95.12 356 PRO A N 1
ATOM 2797 C CA . PRO A 1 356 ? 1.946 -21.550 6.530 1.00 95.12 356 PRO A CA 1
ATOM 2798 C C . PRO A 1 356 ? 3.177 -20.660 6.754 1.00 95.12 356 PRO A C 1
ATOM 2800 O O . PRO A 1 356 ? 3.291 -19.602 6.138 1.00 95.12 356 PRO A O 1
ATOM 2803 N N . TRP A 1 357 ? 4.121 -21.101 7.593 1.00 96.69 357 TRP A N 1
ATOM 2804 C CA . TRP A 1 357 ? 5.385 -20.397 7.819 1.00 96.69 357 TRP A CA 1
ATOM 2805 C C . TRP A 1 357 ? 6.272 -20.427 6.578 1.00 96.69 357 TRP A C 1
ATOM 2807 O O . TRP A 1 357 ? 6.799 -19.387 6.189 1.00 96.69 357 TRP A O 1
ATOM 2817 N N . LEU A 1 358 ? 6.364 -21.585 5.914 1.00 97.75 358 LEU A N 1
ATOM 2818 C CA . LEU A 1 358 ? 7.062 -21.715 4.634 1.00 97.75 358 LEU A CA 1
ATOM 2819 C C . LEU A 1 358 ? 6.455 -20.785 3.576 1.00 97.75 358 LEU A C 1
ATOM 2821 O O . LEU A 1 358 ? 7.192 -20.056 2.921 1.00 97.75 358 LEU A O 1
ATOM 2825 N N . VAL A 1 359 ? 5.122 -20.742 3.462 1.00 97.94 359 VAL A N 1
ATOM 2826 C CA . VAL A 1 359 ? 4.420 -19.839 2.531 1.00 97.94 359 VAL A CA 1
ATOM 2827 C C . VAL A 1 359 ? 4.739 -18.371 2.832 1.00 97.94 359 VAL A C 1
ATOM 2829 O O . VAL A 1 359 ? 5.136 -17.634 1.930 1.00 97.94 359 VAL A O 1
ATOM 2832 N N . SER A 1 360 ? 4.636 -17.943 4.093 1.00 97.88 360 SER A N 1
ATOM 2833 C CA . SER A 1 360 ? 4.980 -16.570 4.492 1.00 97.88 360 SER A CA 1
ATOM 2834 C C . SER A 1 360 ? 6.433 -16.223 4.145 1.00 97.88 360 SER A C 1
ATOM 2836 O O . SER A 1 360 ? 6.685 -15.160 3.571 1.00 97.88 360 SER A O 1
ATOM 2838 N N . GLY A 1 361 ? 7.367 -17.146 4.395 1.00 97.81 361 GLY A N 1
ATOM 2839 C CA . GLY A 1 361 ? 8.775 -17.000 4.035 1.00 97.81 361 GLY A CA 1
ATOM 2840 C C . GLY A 1 361 ? 9.002 -16.902 2.525 1.00 97.81 361 GLY A C 1
ATOM 2841 O O . GLY A 1 361 ? 9.726 -16.022 2.070 1.00 97.81 361 GLY A O 1
ATOM 2842 N N . THR A 1 362 ? 8.340 -17.741 1.722 1.00 98.38 362 THR A N 1
ATOM 2843 C CA . THR A 1 362 ? 8.446 -17.673 0.253 1.00 98.38 362 THR A CA 1
ATOM 2844 C C . THR A 1 362 ? 7.919 -16.357 -0.313 1.00 98.38 362 THR A C 1
ATOM 2846 O O . THR A 1 362 ? 8.572 -15.765 -1.166 1.00 98.38 362 THR A O 1
ATOM 2849 N N . LEU A 1 363 ? 6.795 -15.842 0.199 1.00 98.50 363 LEU A N 1
ATOM 2850 C CA . LEU A 1 363 ? 6.252 -14.540 -0.206 1.00 98.50 363 LEU A CA 1
ATOM 2851 C C . LEU A 1 363 ? 7.206 -13.398 0.163 1.00 98.50 363 LEU A C 1
ATOM 2853 O O . LEU A 1 363 ? 7.433 -12.488 -0.628 1.00 98.50 363 LEU A O 1
ATOM 2857 N N . LEU A 1 364 ? 7.833 -13.468 1.335 1.00 98.31 364 LEU A N 1
ATOM 2858 C CA . LEU A 1 364 ? 8.843 -12.493 1.733 1.00 98.31 364 LEU A CA 1
ATOM 2859 C C . LEU A 1 364 ? 10.080 -12.549 0.828 1.00 98.31 364 LEU A C 1
ATOM 2861 O O . LEU A 1 364 ? 10.589 -11.511 0.413 1.00 98.31 364 LEU A O 1
ATOM 2865 N N . GLY A 1 365 ? 10.533 -13.759 0.491 1.00 97.62 365 GLY A N 1
ATOM 2866 C CA . GLY A 1 365 ? 11.609 -13.981 -0.467 1.00 97.62 365 GLY A CA 1
ATOM 2867 C C . GLY A 1 365 ? 11.270 -13.409 -1.845 1.00 97.62 365 GLY A C 1
ATOM 2868 O O . GLY A 1 365 ? 12.087 -12.697 -2.419 1.00 97.62 365 GLY A O 1
ATOM 2869 N N . LEU A 1 366 ? 10.043 -13.622 -2.339 1.00 97.50 366 LEU A N 1
ATOM 2870 C CA . LEU A 1 366 ? 9.550 -13.017 -3.582 1.00 97.50 366 LEU A CA 1
ATOM 2871 C C . LEU A 1 366 ? 9.578 -11.485 -3.525 1.00 97.50 366 LEU A C 1
ATOM 2873 O O . LEU A 1 366 ? 10.002 -10.845 -4.486 1.00 97.50 366 LEU A O 1
ATOM 2877 N N . SER A 1 367 ? 9.204 -10.887 -2.394 1.00 97.62 367 SER A N 1
ATOM 2878 C CA . SER A 1 367 ? 9.314 -9.439 -2.196 1.00 97.62 367 SER A CA 1
ATOM 2879 C C . SER A 1 367 ? 10.763 -8.951 -2.303 1.00 97.62 367 SER A C 1
ATOM 2881 O O . SER A 1 367 ? 11.041 -8.019 -3.056 1.00 97.62 367 SER A O 1
ATOM 2883 N N . MET A 1 368 ? 11.699 -9.625 -1.623 1.00 95.50 368 MET A N 1
ATOM 2884 C CA . MET A 1 368 ? 13.127 -9.287 -1.657 1.00 95.50 368 MET A CA 1
ATOM 2885 C C . MET A 1 368 ? 13.713 -9.350 -3.068 1.00 95.50 368 MET A C 1
ATOM 2887 O O . MET A 1 368 ? 14.436 -8.444 -3.475 1.00 95.50 368 MET A O 1
ATOM 2891 N N . VAL A 1 369 ? 13.408 -10.413 -3.815 1.00 93.94 369 VAL A N 1
ATOM 2892 C CA . VAL A 1 369 ? 13.986 -10.627 -5.151 1.00 93.94 369 VAL A CA 1
ATOM 2893 C C . VAL A 1 369 ? 13.319 -9.770 -6.213 1.00 93.94 369 VAL A C 1
ATOM 2895 O O . VAL A 1 369 ? 13.960 -9.462 -7.207 1.00 93.94 369 VAL A O 1
ATOM 2898 N N . THR A 1 370 ? 12.071 -9.330 -6.001 1.00 94.69 370 THR A N 1
ATOM 2899 C CA . THR A 1 370 ? 11.366 -8.446 -6.942 1.00 94.69 370 THR A CA 1
ATOM 2900 C C . THR A 1 370 ? 12.172 -7.184 -7.237 1.00 94.69 370 THR A C 1
ATOM 2902 O O . THR A 1 370 ? 12.189 -6.729 -8.383 1.00 94.69 370 THR A O 1
ATOM 2905 N N . LYS A 1 371 ? 12.850 -6.630 -6.221 1.00 88.38 371 LYS A N 1
ATOM 2906 C CA . LYS A 1 371 ? 13.693 -5.444 -6.369 1.00 88.38 371 LYS A CA 1
ATOM 2907 C C . LYS A 1 371 ? 14.791 -5.388 -5.290 1.00 88.38 371 LYS A C 1
ATOM 2909 O O . LYS A 1 371 ? 14.454 -5.458 -4.110 1.00 88.38 371 LYS A O 1
ATOM 2914 N N . PRO A 1 372 ? 16.074 -5.135 -5.627 1.00 81.31 372 PRO A N 1
ATOM 2915 C CA . PRO A 1 372 ? 17.188 -5.031 -4.680 1.00 81.31 372 PRO A CA 1
ATOM 2916 C C . PRO A 1 372 ? 16.943 -4.085 -3.506 1.00 81.31 372 PRO A C 1
ATOM 2918 O O . PRO A 1 372 ? 17.400 -4.349 -2.398 1.00 81.31 372 PRO A O 1
ATOM 2921 N N . LEU A 1 373 ? 16.183 -3.003 -3.714 1.00 85.06 373 LEU A N 1
ATOM 2922 C CA . LEU A 1 373 ? 15.799 -2.104 -2.625 1.00 85.06 373 LEU A CA 1
ATOM 2923 C C . LEU A 1 373 ? 15.045 -2.854 -1.512 1.00 85.06 373 LEU A C 1
ATOM 2925 O O . LEU A 1 373 ? 15.338 -2.653 -0.338 1.00 85.06 373 LEU A O 1
ATOM 2929 N N . TYR A 1 374 ? 14.122 -3.753 -1.871 1.00 91.00 374 TYR A N 1
ATOM 2930 C CA . TYR A 1 374 ? 13.410 -4.591 -0.907 1.00 91.00 374 TYR A CA 1
ATOM 2931 C C . TYR A 1 374 ? 14.346 -5.576 -0.223 1.00 91.00 374 TYR A C 1
ATOM 2933 O O . TYR A 1 374 ? 14.247 -5.726 0.988 1.00 91.00 374 TYR A O 1
ATOM 2941 N N . LEU A 1 375 ? 15.281 -6.198 -0.948 1.00 90.38 375 LEU A N 1
ATOM 2942 C CA . LEU A 1 375 ? 16.299 -7.065 -0.347 1.00 90.38 375 LEU A CA 1
ATOM 2943 C C . LEU A 1 375 ? 17.089 -6.330 0.748 1.00 90.38 375 LEU A C 1
ATOM 2945 O O . LEU A 1 375 ? 17.196 -6.829 1.867 1.00 90.38 375 LEU A O 1
ATOM 2949 N N . LEU A 1 376 ? 17.585 -5.127 0.450 1.00 89.00 376 LEU A N 1
ATOM 2950 C CA . LEU A 1 376 ? 18.401 -4.330 1.372 1.00 89.00 376 LEU A CA 1
ATOM 2951 C C . LEU A 1 376 ? 17.642 -3.895 2.634 1.00 89.00 376 LEU A C 1
ATOM 2953 O O . LEU A 1 376 ? 18.251 -3.760 3.692 1.00 89.00 376 LEU A O 1
ATOM 2957 N N . ILE A 1 377 ? 16.325 -3.694 2.544 1.00 93.06 377 ILE A N 1
ATOM 2958 C CA . ILE A 1 377 ? 15.489 -3.286 3.683 1.00 93.06 377 ILE A CA 1
ATOM 2959 C C . ILE A 1 377 ? 14.964 -4.505 4.450 1.00 93.06 377 ILE A C 1
ATOM 2961 O O . ILE A 1 377 ? 15.004 -4.549 5.682 1.00 93.06 377 ILE A O 1
ATOM 2965 N N . LEU A 1 378 ? 14.446 -5.508 3.742 1.00 95.56 378 LEU A N 1
ATOM 2966 C CA . LEU A 1 378 ? 13.799 -6.662 4.356 1.00 95.56 378 LEU A CA 1
ATOM 2967 C C . LEU A 1 378 ? 14.806 -7.603 5.003 1.00 95.56 378 LEU A C 1
ATOM 2969 O O . LEU A 1 378 ? 14.463 -8.196 6.018 1.00 95.56 378 LEU A O 1
ATOM 2973 N N . LEU A 1 379 ? 16.032 -7.736 4.486 1.00 93.12 379 LEU A N 1
ATOM 2974 C CA . LEU A 1 379 ? 17.036 -8.609 5.098 1.00 93.12 379 LEU A CA 1
ATOM 2975 C C . LEU A 1 379 ? 17.334 -8.199 6.558 1.00 93.12 379 LEU A C 1
ATOM 2977 O O . LEU A 1 379 ? 17.088 -9.012 7.451 1.00 93.12 379 LEU A O 1
ATOM 2981 N N . PRO A 1 380 ? 17.749 -6.955 6.876 1.00 94.88 380 PRO A N 1
ATOM 2982 C CA . PRO A 1 380 ? 17.931 -6.550 8.271 1.00 94.88 380 PRO A CA 1
ATOM 2983 C C . PRO A 1 380 ? 16.617 -6.573 9.066 1.00 94.88 380 PRO A C 1
ATOM 2985 O O . PRO A 1 380 ? 16.617 -6.996 10.221 1.00 94.88 380 PRO A O 1
ATOM 2988 N N . THR A 1 381 ? 15.483 -6.216 8.450 1.00 95.81 381 THR A N 1
ATOM 2989 C CA . THR A 1 381 ? 14.163 -6.296 9.105 1.00 95.81 381 THR A CA 1
ATOM 2990 C C . THR A 1 381 ? 13.847 -7.725 9.560 1.00 95.81 381 THR A C 1
ATOM 2992 O O . THR A 1 381 ? 13.421 -7.937 10.694 1.00 95.81 381 THR A O 1
ATOM 2995 N N . THR A 1 382 ? 14.094 -8.724 8.709 1.00 95.12 382 THR A N 1
ATOM 2996 C CA . THR A 1 382 ? 13.857 -10.138 9.028 1.00 95.12 382 THR A CA 1
ATOM 2997 C C . THR A 1 382 ? 14.743 -10.642 10.145 1.00 95.12 382 THR A C 1
ATOM 2999 O O . THR A 1 382 ? 14.258 -11.382 10.992 1.00 95.12 382 THR A O 1
ATOM 3002 N N . LEU A 1 383 ? 16.008 -10.219 10.190 1.00 94.56 383 LEU A N 1
ATOM 3003 C CA . LEU A 1 383 ? 16.930 -10.588 11.261 1.00 94.56 383 LEU A CA 1
ATOM 3004 C C . LEU A 1 383 ? 16.455 -10.033 12.608 1.00 94.56 383 LEU A C 1
ATOM 3006 O O . LEU A 1 383 ? 16.394 -10.771 13.591 1.00 94.56 383 LEU A O 1
ATOM 3010 N N . VAL A 1 384 ? 16.037 -8.763 12.643 1.00 95.44 384 VAL A N 1
ATOM 3011 C CA . VAL A 1 384 ? 15.444 -8.155 13.845 1.00 95.44 384 VAL A CA 1
ATOM 3012 C C . VAL A 1 384 ? 14.182 -8.914 14.260 1.00 95.44 384 VAL A C 1
ATOM 3014 O O . VAL A 1 384 ? 14.045 -9.299 15.421 1.00 95.44 384 VAL A O 1
ATOM 3017 N N . MET A 1 385 ? 13.283 -9.200 13.316 1.00 95.06 385 MET A N 1
ATOM 3018 C CA . MET A 1 385 ? 12.039 -9.915 13.611 1.00 95.06 385 MET A CA 1
ATOM 3019 C C . MET A 1 385 ? 12.269 -11.364 14.048 1.00 95.06 385 MET A C 1
ATOM 3021 O O . MET A 1 385 ? 11.579 -11.844 14.946 1.00 95.06 385 MET A O 1
ATOM 3025 N N . TYR A 1 386 ? 13.285 -12.039 13.510 1.00 92.00 386 TYR A N 1
ATOM 3026 C CA . TYR A 1 386 ? 13.704 -13.365 13.956 1.00 92.00 386 TYR A CA 1
ATOM 3027 C C . TYR A 1 386 ? 14.091 -13.338 15.442 1.00 92.00 386 TYR A C 1
ATOM 3029 O O . TYR A 1 386 ? 13.607 -14.157 16.223 1.00 92.00 386 TYR A O 1
ATOM 3037 N N . VAL A 1 387 ? 14.882 -12.345 15.867 1.00 93.31 387 VAL A N 1
ATOM 3038 C CA . VAL A 1 387 ? 15.260 -12.152 17.280 1.00 93.31 387 VAL A CA 1
ATOM 3039 C C . VAL A 1 387 ? 14.053 -11.776 18.153 1.00 93.31 387 VAL A C 1
ATOM 3041 O O . VAL A 1 387 ? 13.930 -12.201 19.298 1.00 93.31 387 VAL A O 1
ATOM 3044 N N . VAL A 1 388 ? 13.105 -11.012 17.629 1.00 91.88 388 VAL A N 1
ATOM 3045 C CA . VAL A 1 388 ? 11.882 -10.657 18.366 1.00 91.88 388 VAL A CA 1
ATOM 3046 C C . VAL A 1 388 ? 10.955 -11.869 18.562 1.00 91.88 388 VAL A C 1
ATOM 3048 O O . VAL A 1 388 ? 10.198 -11.935 19.540 1.00 91.88 388 VAL A O 1
ATOM 3051 N N . MET A 1 389 ? 11.007 -12.840 17.650 1.00 90.56 389 MET A N 1
ATOM 3052 C CA . MET A 1 389 ? 10.103 -13.991 17.616 1.00 90.56 389 MET A CA 1
ATOM 3053 C C . MET A 1 389 ? 10.719 -15.290 18.164 1.00 90.56 389 MET A C 1
ATOM 3055 O O . MET A 1 389 ? 9.954 -16.197 18.492 1.00 90.56 389 MET A O 1
ATOM 3059 N N . TYR A 1 390 ? 12.047 -15.393 18.345 1.00 87.69 390 TYR A N 1
ATOM 3060 C CA . TYR A 1 390 ? 12.707 -16.685 18.631 1.00 87.69 390 TYR A CA 1
ATOM 3061 C C . TYR A 1 390 ? 12.264 -17.387 19.914 1.00 87.69 390 TYR A C 1
ATOM 3063 O O . TYR A 1 390 ? 12.306 -18.610 19.988 1.00 87.69 390 TYR A O 1
ATOM 3071 N N . ARG A 1 391 ? 11.836 -16.635 20.934 1.00 88.00 391 ARG A N 1
ATOM 3072 C CA . ARG A 1 391 ? 11.321 -17.222 22.185 1.00 88.00 391 ARG A CA 1
ATOM 3073 C C . ARG A 1 391 ? 9.840 -17.581 22.124 1.00 88.00 391 ARG A C 1
ATOM 3075 O O . ARG A 1 391 ? 9.356 -18.287 22.999 1.00 88.00 391 ARG A O 1
ATOM 3082 N N . ARG A 1 392 ? 9.108 -17.049 21.142 1.00 89.19 392 ARG A N 1
ATOM 3083 C CA . ARG A 1 392 ? 7.644 -17.163 21.032 1.00 89.19 392 ARG A CA 1
ATOM 3084 C C . ARG A 1 392 ? 7.204 -18.194 19.995 1.00 89.19 392 ARG A C 1
ATOM 3086 O O . ARG A 1 392 ? 6.068 -18.652 20.045 1.00 89.19 392 ARG A O 1
ATOM 3093 N N . VAL A 1 393 ? 8.085 -18.542 19.061 1.00 91.19 393 VAL A N 1
ATOM 3094 C CA . VAL A 1 393 ? 7.806 -19.426 17.927 1.00 91.19 393 VAL A CA 1
ATOM 3095 C C . VAL A 1 393 ? 8.693 -20.661 18.016 1.00 91.19 393 VAL A C 1
ATOM 3097 O O . VAL A 1 393 ? 9.871 -20.565 18.341 1.00 91.19 393 VAL A O 1
ATOM 3100 N N . SER A 1 394 ? 8.142 -21.836 17.708 1.00 92.75 394 SER A N 1
ATOM 3101 C CA . SER A 1 394 ? 8.919 -23.079 17.668 1.00 92.75 394 SER A CA 1
ATOM 3102 C C . SER A 1 394 ? 10.036 -23.014 16.621 1.00 92.75 394 SER A C 1
ATOM 3104 O O . SER A 1 394 ? 9.805 -22.526 15.511 1.00 92.75 394 SER A O 1
ATOM 3106 N N . PHE A 1 395 ? 11.180 -23.632 16.916 1.00 92.38 395 PHE A N 1
ATOM 3107 C CA . PHE A 1 395 ? 12.329 -23.697 16.010 1.00 92.38 395 PHE A CA 1
ATOM 3108 C C . PHE A 1 395 ? 11.972 -24.201 14.599 1.00 92.38 395 PHE A C 1
ATOM 3110 O O . PHE A 1 395 ? 12.363 -23.583 13.614 1.00 92.38 395 PHE A O 1
ATOM 3117 N N . VAL A 1 396 ? 11.154 -25.257 14.484 1.00 93.75 396 VAL A N 1
ATOM 3118 C CA . VAL A 1 396 ? 10.735 -25.834 13.187 1.00 93.75 396 VAL A CA 1
ATOM 3119 C C . VAL A 1 396 ? 10.030 -24.803 12.300 1.00 93.75 396 VAL A C 1
ATOM 3121 O O . VAL A 1 396 ? 10.334 -24.688 11.116 1.00 93.75 396 VAL A O 1
ATOM 3124 N N . ASN A 1 397 ? 9.121 -24.016 12.873 1.00 95.06 397 ASN A N 1
ATOM 3125 C CA . ASN A 1 397 ? 8.380 -22.986 12.145 1.00 95.06 397 ASN A CA 1
ATOM 3126 C C . ASN A 1 397 ? 9.282 -21.820 11.713 1.00 95.06 397 ASN A C 1
ATOM 3128 O O . ASN A 1 397 ? 9.136 -21.310 10.603 1.00 95.06 397 ASN A O 1
ATOM 3132 N N . MET A 1 398 ? 10.253 -21.436 12.547 1.00 93.44 398 MET A N 1
ATOM 3133 C CA . MET A 1 398 ? 11.247 -20.424 12.174 1.00 93.44 398 MET A CA 1
ATOM 3134 C C . MET A 1 398 ? 12.155 -20.903 11.040 1.00 93.44 398 MET A C 1
ATOM 3136 O O . MET A 1 398 ? 12.410 -20.148 10.104 1.00 93.44 398 MET A O 1
ATOM 3140 N N . VAL A 1 399 ? 12.600 -22.163 11.091 1.00 94.94 399 VAL A N 1
ATOM 3141 C CA . VAL A 1 399 ? 13.384 -22.782 10.015 1.00 94.94 399 VAL A CA 1
ATOM 3142 C C . VAL A 1 399 ? 12.563 -22.854 8.732 1.00 94.94 399 VAL A C 1
ATOM 3144 O O . VAL A 1 399 ? 13.067 -22.482 7.681 1.00 94.94 399 VAL A O 1
ATOM 3147 N N . ALA A 1 400 ? 11.288 -23.249 8.796 1.00 96.50 400 ALA A N 1
ATOM 3148 C CA . ALA A 1 400 ? 10.411 -23.279 7.626 1.00 96.50 400 ALA A CA 1
ATOM 3149 C C . ALA A 1 400 ? 10.251 -21.893 6.978 1.00 96.50 400 ALA A C 1
ATOM 3151 O O . ALA A 1 400 ? 10.357 -21.771 5.759 1.00 96.50 400 ALA A O 1
ATOM 3152 N N . PHE A 1 401 ? 10.058 -20.842 7.781 1.00 96.56 401 PHE A N 1
ATOM 3153 C CA . PHE A 1 401 ? 10.033 -19.462 7.292 1.00 96.56 401 PHE A CA 1
ATOM 3154 C C . PHE A 1 401 ? 11.362 -19.062 6.633 1.00 96.56 401 PHE A C 1
ATOM 3156 O O . PHE A 1 401 ? 11.365 -18.554 5.512 1.00 96.56 401 PHE A O 1
ATOM 3163 N N . GLY A 1 402 ? 12.490 -19.349 7.291 1.00 95.88 402 GLY A N 1
ATOM 3164 C CA . GLY A 1 402 ? 13.827 -19.083 6.756 1.00 95.88 402 GLY A CA 1
ATOM 3165 C C . GLY A 1 402 ? 14.090 -19.805 5.433 1.00 95.88 402 GLY A C 1
ATOM 3166 O O . GLY A 1 402 ? 14.520 -19.174 4.474 1.00 95.88 402 GLY A O 1
ATOM 3167 N N . LEU A 1 403 ? 13.744 -21.093 5.337 1.00 96.75 403 LEU A N 1
ATOM 3168 C CA . LEU A 1 403 ? 13.879 -21.889 4.113 1.00 96.75 403 LEU A CA 1
ATOM 3169 C C . LEU A 1 403 ? 13.092 -21.288 2.945 1.00 96.75 403 LEU A C 1
ATOM 3171 O O . LEU A 1 403 ? 13.601 -21.257 1.828 1.00 96.75 403 LEU A O 1
ATOM 3175 N N . GLY A 1 404 ? 11.883 -20.776 3.197 1.00 96.94 404 GLY A N 1
ATOM 3176 C CA . GLY A 1 404 ? 11.083 -20.106 2.171 1.00 96.94 404 GLY A CA 1
ATOM 3177 C C . GLY A 1 404 ? 11.762 -18.852 1.617 1.00 96.94 404 GLY A C 1
ATOM 3178 O O . GLY A 1 404 ? 11.809 -18.666 0.401 1.00 96.94 404 GLY A O 1
ATOM 3179 N N . VAL A 1 405 ? 12.338 -18.025 2.497 1.00 96.56 405 VAL A N 1
ATOM 3180 C CA . VAL A 1 405 ? 13.107 -16.834 2.100 1.00 96.56 405 VAL A CA 1
ATOM 3181 C C . VAL A 1 405 ? 14.352 -17.248 1.316 1.00 96.56 405 VAL A C 1
ATOM 3183 O O . VAL A 1 405 ? 14.569 -16.781 0.197 1.00 96.56 405 VAL A O 1
ATOM 3186 N N . THR A 1 406 ? 15.155 -18.155 1.877 1.00 95.06 406 THR A N 1
ATOM 3187 C CA . THR A 1 406 ? 16.420 -18.599 1.287 1.00 95.06 406 THR A CA 1
ATOM 3188 C C . THR A 1 406 ? 16.217 -19.236 -0.083 1.00 95.06 406 THR A C 1
ATOM 3190 O O . THR A 1 406 ? 16.989 -18.939 -0.987 1.00 95.06 406 THR A O 1
ATOM 3193 N N . ALA A 1 407 ? 15.172 -20.043 -0.282 1.00 95.38 407 ALA A N 1
ATOM 3194 C CA . ALA A 1 407 ? 14.890 -20.669 -1.574 1.00 95.38 407 ALA A CA 1
ATOM 3195 C C . ALA A 1 407 ? 14.744 -19.635 -2.704 1.00 95.38 407 ALA A C 1
ATOM 3197 O O . ALA A 1 407 ? 15.315 -19.809 -3.781 1.00 95.38 407 ALA A O 1
ATOM 3198 N N . MET A 1 408 ? 14.033 -18.531 -2.450 1.00 95.56 408 MET A N 1
ATOM 3199 C CA . MET A 1 408 ? 13.858 -17.468 -3.445 1.00 95.56 408 MET A CA 1
ATOM 3200 C C . MET A 1 408 ? 15.152 -16.683 -3.677 1.00 95.56 408 MET A C 1
ATOM 3202 O O . MET A 1 408 ? 15.483 -16.379 -4.820 1.00 95.56 408 MET A O 1
ATOM 3206 N N . LEU A 1 409 ? 15.913 -16.390 -2.616 1.00 92.50 409 LEU A N 1
ATOM 3207 C CA . LEU A 1 409 ? 17.197 -15.689 -2.734 1.00 92.50 409 LEU A CA 1
ATOM 3208 C C . LEU A 1 409 ? 18.242 -16.511 -3.495 1.00 92.50 409 LEU A C 1
ATOM 3210 O O . LEU A 1 409 ? 18.982 -15.954 -4.299 1.00 92.50 409 LEU A O 1
ATOM 3214 N N . VAL A 1 410 ? 18.282 -17.826 -3.273 1.00 92.56 410 VAL A N 1
ATOM 3215 C CA . VAL A 1 410 ? 19.158 -18.751 -4.004 1.00 92.56 410 VAL A CA 1
ATOM 3216 C C . VAL A 1 410 ? 18.789 -18.767 -5.485 1.00 92.56 410 VAL A C 1
ATOM 3218 O O . VAL A 1 410 ? 19.670 -18.623 -6.330 1.00 92.56 410 VAL A O 1
ATOM 3221 N N . LEU A 1 411 ? 17.495 -18.865 -5.808 1.00 90.50 411 LEU A N 1
ATOM 3222 C CA . LEU A 1 411 ? 17.023 -18.785 -7.191 1.00 90.50 411 LEU A CA 1
ATOM 3223 C C . LEU A 1 411 ? 17.435 -17.458 -7.846 1.00 90.50 411 LEU A C 1
ATOM 3225 O O . LEU A 1 411 ? 17.980 -17.450 -8.945 1.00 90.50 411 LEU A O 1
ATOM 3229 N N . TRP A 1 412 ? 17.228 -16.337 -7.157 1.00 89.44 412 TRP A N 1
ATOM 3230 C CA . TRP A 1 412 ? 17.633 -15.023 -7.651 1.00 89.44 412 TRP A CA 1
ATOM 3231 C C . TRP A 1 412 ? 19.144 -14.917 -7.876 1.00 89.44 412 TRP A C 1
ATOM 3233 O O . TRP A 1 412 ? 19.563 -14.412 -8.919 1.00 89.44 412 TRP A O 1
ATOM 3243 N N . PHE A 1 413 ? 19.943 -15.437 -6.939 1.00 86.81 413 PHE A N 1
ATOM 3244 C CA . PHE A 1 413 ? 21.400 -15.452 -7.024 1.00 86.81 413 PHE A CA 1
ATOM 3245 C C . PHE A 1 413 ? 21.870 -16.203 -8.271 1.00 86.81 413 PHE A C 1
ATOM 3247 O O . PHE A 1 413 ? 22.632 -15.648 -9.055 1.00 86.81 413 PHE A O 1
ATOM 3254 N N . PHE A 1 414 ? 21.363 -17.415 -8.509 1.00 85.44 414 PHE A N 1
ATOM 3255 C CA . PHE A 1 414 ? 21.729 -18.196 -9.694 1.00 85.44 414 PHE A CA 1
ATOM 3256 C C . PHE A 1 414 ? 21.276 -17.557 -11.010 1.00 85.44 414 PHE A C 1
ATOM 3258 O O . PHE A 1 414 ? 21.941 -17.736 -12.026 1.00 85.44 414 PHE A O 1
ATOM 3265 N N . LEU A 1 415 ? 20.169 -16.809 -11.002 1.00 81.88 415 LEU A N 1
ATOM 3266 C CA . LEU A 1 415 ? 19.660 -16.144 -12.202 1.00 81.88 415 LEU A CA 1
ATOM 3267 C C . LEU A 1 415 ? 20.416 -14.852 -12.553 1.00 81.88 415 LEU A C 1
ATOM 3269 O O . LEU A 1 415 ? 20.562 -14.555 -13.734 1.00 81.88 415 LEU A O 1
ATOM 3273 N N . HIS A 1 416 ? 20.878 -14.076 -11.564 1.00 79.19 416 HIS A N 1
ATOM 3274 C CA . HIS A 1 416 ? 21.398 -12.716 -11.804 1.00 79.19 416 HIS A CA 1
ATOM 3275 C C . HIS A 1 416 ? 22.887 -12.553 -11.484 1.00 79.19 416 HIS A C 1
ATOM 3277 O O . HIS A 1 416 ? 23.553 -11.691 -12.060 1.00 79.19 416 HIS A O 1
ATOM 3283 N N . VAL A 1 417 ? 23.442 -13.347 -10.565 1.00 80.00 417 VAL A N 1
ATOM 3284 C CA . VAL A 1 417 ? 24.820 -13.172 -10.094 1.00 80.00 417 VAL A CA 1
ATOM 3285 C C . VAL A 1 417 ? 25.764 -14.034 -10.924 1.00 80.00 417 VAL A C 1
ATOM 3287 O O . VAL A 1 417 ? 26.072 -15.170 -10.578 1.00 80.00 417 VAL A O 1
ATOM 3290 N N . THR A 1 418 ? 26.261 -13.469 -12.025 1.00 77.69 418 THR A N 1
ATOM 3291 C CA . THR A 1 418 ? 27.289 -14.108 -12.870 1.00 77.69 418 THR A CA 1
ATOM 3292 C C . THR A 1 418 ? 28.714 -13.744 -12.451 1.00 77.69 418 THR A C 1
ATOM 3294 O O . THR A 1 418 ? 29.657 -14.478 -12.737 1.00 77.69 418 THR A O 1
ATOM 3297 N N . SER A 1 419 ? 28.896 -12.611 -11.765 1.00 79.88 419 SER A N 1
ATOM 3298 C CA . SER A 1 419 ? 30.189 -12.156 -11.248 1.00 79.88 419 SER A CA 1
ATOM 3299 C C . SER A 1 419 ? 30.032 -11.236 -10.033 1.00 79.88 419 SER A C 1
ATOM 3301 O O . SER A 1 419 ? 28.968 -10.664 -9.787 1.00 79.88 419 SER A O 1
ATOM 3303 N N . ILE A 1 420 ? 31.128 -11.031 -9.294 1.00 79.25 420 ILE A N 1
ATOM 3304 C CA . ILE A 1 420 ? 31.179 -10.096 -8.156 1.00 79.25 420 ILE A CA 1
ATOM 3305 C C . ILE A 1 420 ? 30.915 -8.648 -8.607 1.00 79.25 420 ILE A C 1
ATOM 3307 O O . ILE A 1 420 ? 30.335 -7.869 -7.852 1.00 79.25 420 ILE A O 1
ATOM 3311 N N . ALA A 1 421 ? 31.324 -8.276 -9.824 1.00 77.44 421 ALA A N 1
ATOM 3312 C CA . ALA A 1 421 ? 31.095 -6.937 -10.364 1.00 77.44 421 ALA A CA 1
ATOM 3313 C C . ALA A 1 421 ? 29.597 -6.659 -10.557 1.00 77.44 421 ALA A C 1
ATOM 3315 O O . ALA A 1 421 ? 29.103 -5.644 -10.073 1.00 77.44 421 ALA A O 1
ATOM 3316 N N . VAL A 1 422 ? 28.869 -7.612 -11.150 1.00 74.62 422 VAL A N 1
ATOM 3317 C CA . VAL A 1 422 ? 27.410 -7.532 -11.339 1.00 74.62 422 VAL A CA 1
ATOM 3318 C C . VAL A 1 422 ? 26.686 -7.457 -9.993 1.00 74.62 422 VAL A C 1
ATOM 3320 O O . VAL A 1 422 ? 25.799 -6.629 -9.809 1.00 74.62 422 VAL A O 1
ATOM 3323 N N . LEU A 1 423 ? 27.110 -8.252 -9.003 1.00 77.75 423 LEU A N 1
ATOM 3324 C CA . LEU A 1 423 ? 26.536 -8.183 -7.656 1.00 77.75 423 LEU A CA 1
ATOM 3325 C C . LEU A 1 423 ? 26.717 -6.795 -7.017 1.00 77.75 423 LEU A C 1
ATOM 3327 O O . LEU A 1 423 ? 25.788 -6.275 -6.398 1.00 77.75 423 LEU A O 1
ATOM 3331 N N . LYS A 1 424 ? 27.901 -6.185 -7.168 1.00 76.75 424 LYS A N 1
ATOM 3332 C CA . LYS A 1 424 ? 28.155 -4.820 -6.687 1.00 76.75 424 LYS A CA 1
ATOM 3333 C C . LYS A 1 424 ? 27.271 -3.811 -7.412 1.00 76.75 424 LYS A C 1
ATOM 3335 O O . LYS A 1 424 ? 26.682 -2.963 -6.755 1.00 76.75 424 LYS A O 1
ATOM 3340 N N . GLU A 1 425 ? 27.144 -3.911 -8.727 1.00 74.56 425 GLU A N 1
ATOM 3341 C CA . GLU A 1 425 ? 26.311 -3.002 -9.515 1.00 74.56 425 GLU A CA 1
ATOM 3342 C C . GLU A 1 425 ? 24.840 -3.055 -9.079 1.00 74.56 425 GLU A C 1
ATOM 3344 O O . GLU A 1 425 ? 24.234 -2.017 -8.834 1.00 74.56 425 GLU A O 1
ATOM 3349 N N . ILE A 1 426 ? 24.299 -4.252 -8.853 1.00 72.81 426 ILE A N 1
ATOM 3350 C CA . ILE A 1 426 ? 22.922 -4.461 -8.389 1.00 72.81 426 ILE A CA 1
ATOM 3351 C C . ILE A 1 426 ? 22.701 -3.908 -6.970 1.00 72.81 426 ILE A C 1
ATOM 3353 O O . ILE A 1 426 ? 21.717 -3.206 -6.721 1.00 72.81 426 ILE A O 1
ATOM 3357 N N . LEU A 1 427 ? 23.599 -4.213 -6.024 1.00 71.81 427 LEU A N 1
ATOM 3358 C CA . LEU A 1 427 ? 23.460 -3.789 -4.622 1.00 71.81 427 LEU A CA 1
ATOM 3359 C C . LEU A 1 427 ? 23.730 -2.291 -4.432 1.00 71.81 427 LEU A C 1
ATOM 3361 O O . LEU A 1 427 ? 23.123 -1.655 -3.570 1.00 71.81 427 LEU A O 1
ATOM 3365 N N . PHE A 1 428 ? 24.620 -1.717 -5.242 1.00 70.31 428 PHE A N 1
ATOM 3366 C CA . PHE A 1 428 ? 24.993 -0.305 -5.190 1.00 70.31 428 PHE A CA 1
ATOM 3367 C C . PHE A 1 428 ? 24.347 0.533 -6.298 1.00 70.31 428 PHE A C 1
ATOM 3369 O O . PHE A 1 428 ? 24.676 1.709 -6.419 1.00 70.31 428 PHE A O 1
ATOM 3376 N N . ALA A 1 429 ? 23.358 0.011 -7.033 1.00 62.69 429 ALA A N 1
ATOM 3377 C CA . ALA A 1 429 ? 22.593 0.781 -8.020 1.00 62.69 429 ALA A CA 1
ATOM 3378 C C . ALA A 1 429 ? 21.966 2.054 -7.409 1.00 62.69 429 ALA A C 1
ATOM 3380 O O . ALA A 1 429 ? 21.780 3.070 -8.085 1.00 62.69 429 ALA A O 1
ATOM 3381 N N . ALA A 1 430 ? 21.682 2.044 -6.102 1.00 55.50 430 ALA A N 1
ATOM 3382 C CA . ALA A 1 430 ? 21.206 3.208 -5.356 1.00 55.50 430 ALA A CA 1
ATOM 3383 C C . ALA A 1 430 ? 22.301 4.258 -5.034 1.00 55.50 430 ALA A C 1
ATOM 3385 O O . ALA A 1 430 ? 21.958 5.393 -4.712 1.00 55.50 430 ALA A O 1
ATOM 3386 N N . ASN A 1 431 ? 23.591 3.928 -5.169 1.00 62.09 431 ASN A N 1
ATOM 3387 C CA . ASN A 1 431 ? 24.758 4.767 -4.863 1.00 62.09 431 ASN A CA 1
ATOM 3388 C C . ASN A 1 431 ? 25.583 5.043 -6.134 1.00 62.09 431 ASN A C 1
ATOM 3390 O O . ASN A 1 431 ? 26.595 4.389 -6.358 1.00 62.09 431 ASN A O 1
ATOM 3394 N N . THR A 1 432 ? 25.193 6.007 -6.970 1.00 54.88 432 THR A N 1
ATOM 3395 C CA . THR A 1 432 ? 25.938 6.283 -8.225 1.00 54.88 432 THR A CA 1
ATOM 3396 C C . THR A 1 432 ? 26.634 7.624 -8.288 1.00 54.88 432 THR A C 1
ATOM 3398 O O . THR A 1 432 ? 27.346 7.893 -9.247 1.00 54.88 432 THR A O 1
ATOM 3401 N N . ASN A 1 433 ? 26.443 8.480 -7.296 1.00 60.22 433 ASN A N 1
ATOM 3402 C CA . ASN A 1 433 ? 27.123 9.760 -7.279 1.00 60.22 433 ASN A CA 1
ATOM 3403 C C . ASN A 1 433 ? 28.253 9.584 -6.272 1.00 60.22 433 ASN A C 1
ATOM 3405 O O . ASN A 1 433 ? 27.967 9.173 -5.149 1.00 60.22 433 ASN A O 1
ATOM 3409 N N . ASN A 1 434 ? 29.504 9.863 -6.651 1.00 68.06 434 ASN A N 1
ATOM 3410 C CA . ASN A 1 434 ? 30.713 9.823 -5.802 1.00 68.06 434 ASN A CA 1
ATOM 3411 C C . ASN A 1 434 ? 30.670 10.829 -4.620 1.00 68.06 434 ASN A C 1
ATOM 3413 O O . ASN A 1 434 ? 31.681 11.383 -4.202 1.00 68.06 434 ASN A O 1
ATOM 3417 N N . VAL A 1 435 ? 29.478 11.101 -4.104 1.00 79.62 435 VAL A N 1
ATOM 3418 C CA . VAL A 1 435 ? 29.139 11.994 -3.015 1.00 79.62 435 VAL A CA 1
ATOM 3419 C C . VAL A 1 435 ? 29.221 11.201 -1.716 1.00 79.62 435 VAL A C 1
ATOM 3421 O O . VAL A 1 435 ? 28.673 10.097 -1.592 1.00 79.62 435 VAL A O 1
ATOM 3424 N N . ALA A 1 436 ? 29.900 11.782 -0.730 1.00 85.56 436 ALA A N 1
ATOM 3425 C CA . ALA A 1 436 ? 30.030 11.196 0.594 1.00 85.56 436 ALA A CA 1
ATOM 3426 C C . ALA A 1 436 ? 28.651 10.863 1.197 1.00 85.56 436 ALA A C 1
ATOM 3428 O O . ALA A 1 436 ? 27.667 11.578 0.997 1.00 85.56 436 ALA A O 1
ATOM 3429 N N . LEU A 1 437 ? 28.573 9.766 1.957 1.00 85.56 437 LEU A N 1
ATOM 3430 C CA . LEU A 1 437 ? 27.333 9.336 2.616 1.00 85.56 437 LEU A CA 1
ATOM 3431 C C . LEU A 1 437 ? 26.760 10.428 3.535 1.00 85.56 437 LEU A C 1
ATOM 3433 O O . LEU A 1 437 ? 25.550 10.627 3.556 1.00 85.56 437 LEU A O 1
ATOM 3437 N N . SER A 1 438 ? 27.621 11.157 4.249 1.00 87.62 438 SER A N 1
ATOM 3438 C CA . SER A 1 438 ? 27.228 12.263 5.130 1.00 87.62 438 SER A CA 1
ATOM 3439 C C . SER A 1 438 ? 26.482 13.367 4.381 1.00 87.62 438 SER A C 1
ATOM 3441 O O . SER A 1 438 ? 25.430 13.809 4.836 1.00 87.62 438 SER A O 1
ATOM 3443 N N . THR A 1 439 ? 26.988 13.769 3.215 1.00 88.38 439 THR A N 1
ATOM 3444 C CA . THR A 1 439 ? 26.357 14.784 2.366 1.00 88.38 439 THR A CA 1
ATOM 3445 C C . THR A 1 439 ? 24.985 14.320 1.887 1.00 88.38 439 THR A C 1
ATOM 3447 O O . THR A 1 439 ? 24.021 15.065 2.009 1.00 88.38 439 THR A O 1
ATOM 3450 N N . ARG A 1 440 ? 24.860 13.061 1.446 1.00 87.94 440 ARG A N 1
ATOM 3451 C CA . ARG A 1 440 ? 23.572 12.502 0.997 1.00 87.94 440 ARG A CA 1
ATOM 3452 C C . ARG A 1 440 ? 22.539 12.435 2.113 1.00 87.94 440 ARG A C 1
ATOM 3454 O O . ARG A 1 440 ? 21.387 12.796 1.898 1.00 87.94 440 ARG A O 1
ATOM 3461 N N . ILE A 1 441 ? 22.952 12.024 3.313 1.00 91.75 441 ILE A N 1
ATOM 3462 C CA . ILE A 1 441 ? 22.072 12.020 4.486 1.00 91.75 441 ILE A CA 1
ATOM 3463 C C . ILE A 1 441 ? 21.577 13.437 4.777 1.00 91.75 441 ILE A C 1
ATOM 3465 O O . ILE A 1 441 ? 20.386 13.613 5.008 1.00 91.75 441 ILE A O 1
ATOM 3469 N N . LEU A 1 442 ? 22.458 14.441 4.736 1.00 92.44 442 LEU A N 1
ATOM 3470 C CA . LEU A 1 442 ? 22.088 15.830 5.004 1.00 92.44 442 LEU A CA 1
ATOM 3471 C C . LEU A 1 442 ? 21.135 16.393 3.937 1.00 92.44 442 LEU A C 1
ATOM 3473 O O . LEU A 1 442 ? 20.117 16.993 4.278 1.00 92.44 442 LEU A O 1
ATOM 3477 N N . GLU A 1 443 ? 21.430 16.155 2.658 1.00 91.38 443 GLU A N 1
ATOM 3478 C CA . GLU A 1 443 ? 20.582 16.559 1.532 1.00 91.38 443 GLU A CA 1
ATOM 3479 C C . GLU A 1 443 ? 19.195 15.915 1.628 1.00 91.38 443 GLU A C 1
ATOM 3481 O O . GLU A 1 443 ? 18.185 16.618 1.610 1.00 91.38 443 GLU A O 1
ATOM 3486 N N . ASN A 1 444 ? 19.126 14.596 1.818 1.00 92.94 444 ASN A N 1
ATOM 3487 C CA . ASN A 1 444 ? 17.861 13.870 1.930 1.00 92.94 444 ASN A CA 1
ATOM 3488 C C . ASN A 1 444 ? 17.090 14.250 3.202 1.00 92.94 444 ASN A C 1
ATOM 3490 O O . ASN A 1 444 ? 15.866 14.349 3.165 1.00 92.94 444 ASN A O 1
ATOM 3494 N N . ALA A 1 445 ? 17.779 14.514 4.317 1.00 94.00 445 ALA A N 1
ATOM 3495 C CA . ALA A 1 445 ? 17.153 15.011 5.539 1.00 94.00 445 ALA A CA 1
ATOM 3496 C C . ALA A 1 445 ? 16.521 16.396 5.328 1.00 94.00 445 ALA A C 1
ATOM 3498 O O . ALA A 1 445 ? 15.414 16.643 5.803 1.00 94.00 445 ALA A O 1
ATOM 3499 N N . SER A 1 446 ? 17.169 17.282 4.563 1.00 94.38 446 SER A N 1
ATOM 3500 C CA . SER A 1 446 ? 16.637 18.621 4.274 1.00 94.38 446 SER A CA 1
ATOM 3501 C C . SER A 1 446 ? 15.315 18.591 3.490 1.00 94.38 446 SER A C 1
ATOM 3503 O O . SER A 1 446 ? 14.487 19.499 3.619 1.00 94.38 446 SER A O 1
ATOM 3505 N N . GLN A 1 447 ? 15.060 17.523 2.726 1.00 94.12 447 GLN A N 1
ATOM 3506 C CA . GLN A 1 447 ? 13.813 17.349 1.976 1.00 94.12 447 GLN A CA 1
ATOM 3507 C C . GLN A 1 447 ? 12.591 17.206 2.894 1.00 94.12 447 GLN A C 1
ATOM 3509 O O . GLN A 1 447 ? 11.512 17.679 2.550 1.00 94.12 447 GLN A O 1
ATOM 3514 N N . PHE A 1 448 ? 12.765 16.657 4.101 1.00 92.75 448 PHE A N 1
ATOM 3515 C CA . PHE A 1 448 ? 11.703 16.526 5.110 1.00 92.75 448 PHE A CA 1
ATOM 3516 C C . PHE A 1 448 ? 11.251 17.849 5.732 1.00 92.75 448 PHE A C 1
ATOM 3518 O O . PHE A 1 448 ? 10.311 17.862 6.520 1.00 92.75 448 PHE A O 1
ATOM 3525 N N . ILE A 1 449 ? 11.913 18.954 5.389 1.00 93.44 449 ILE A N 1
ATOM 3526 C CA . ILE A 1 449 ? 11.553 20.306 5.827 1.00 93.44 449 ILE A CA 1
ATOM 3527 C C . ILE A 1 449 ? 11.202 21.185 4.619 1.00 93.44 449 ILE A C 1
ATOM 3529 O O . ILE A 1 449 ? 10.390 22.098 4.732 1.00 93.44 449 ILE A O 1
ATOM 3533 N N . SER A 1 450 ? 11.791 20.910 3.453 1.00 93.06 450 SER A N 1
ATOM 3534 C CA . SER A 1 450 ? 11.655 21.750 2.258 1.00 93.06 450 SER A CA 1
ATOM 3535 C C . SER A 1 450 ? 10.612 21.266 1.247 1.00 93.06 450 SER A C 1
ATOM 3537 O O . SER A 1 450 ? 10.176 22.061 0.416 1.00 93.06 450 SER A O 1
ATOM 3539 N N . GLN A 1 451 ? 10.200 19.993 1.280 1.00 94.56 451 GLN A N 1
ATOM 3540 C CA . GLN A 1 451 ? 9.360 19.391 0.239 1.00 94.56 451 GLN A CA 1
ATOM 3541 C C . GLN A 1 451 ? 8.107 18.721 0.815 1.00 94.56 451 GLN A C 1
ATOM 3543 O O . GLN A 1 451 ? 8.167 17.963 1.780 1.00 94.56 451 GLN A O 1
ATOM 3548 N N . LEU A 1 452 ? 6.957 18.954 0.173 1.00 91.56 452 LEU A N 1
ATOM 3549 C CA . LEU A 1 452 ? 5.647 18.503 0.662 1.00 91.56 452 LEU A CA 1
ATOM 3550 C C . LEU A 1 452 ? 5.517 16.977 0.778 1.00 91.56 452 LEU A C 1
ATOM 3552 O O . LEU A 1 452 ? 4.963 16.501 1.765 1.00 91.56 452 LEU A O 1
ATOM 3556 N N . GLN A 1 453 ? 6.022 16.209 -0.195 1.00 90.25 453 GLN A N 1
ATOM 3557 C CA . GLN A 1 453 ? 5.869 14.748 -0.188 1.00 90.25 453 GLN A CA 1
ATOM 3558 C C . GLN A 1 453 ? 6.656 14.091 0.969 1.00 90.25 453 GLN A C 1
ATOM 3560 O O . GLN A 1 453 ? 6.044 13.345 1.734 1.00 90.25 453 GLN A O 1
ATOM 3565 N N . PRO A 1 454 ? 7.956 14.387 1.186 1.00 92.62 454 PRO A N 1
ATOM 3566 C CA . PRO A 1 454 ? 8.673 13.915 2.373 1.00 92.62 454 PRO A CA 1
ATOM 3567 C C . PRO A 1 454 ? 8.056 14.388 3.698 1.00 92.62 454 PRO A C 1
ATOM 3569 O O . PRO A 1 454 ? 7.971 13.594 4.633 1.00 92.62 454 PRO A O 1
ATOM 3572 N N . ILE A 1 455 ? 7.576 15.639 3.784 1.00 93.62 455 ILE A N 1
ATOM 3573 C CA . ILE A 1 455 ? 6.871 16.150 4.978 1.00 93.62 455 ILE A CA 1
ATOM 3574 C C . ILE A 1 455 ? 5.627 15.304 5.275 1.00 93.62 455 ILE A C 1
ATOM 3576 O O . ILE A 1 455 ? 5.423 14.883 6.414 1.00 93.62 455 ILE A O 1
ATOM 3580 N N . TYR A 1 456 ? 4.808 15.029 4.256 1.00 90.81 456 TYR A N 1
ATOM 3581 C CA . TYR A 1 456 ? 3.613 14.198 4.391 1.00 90.81 456 TYR A CA 1
ATOM 3582 C C . TYR A 1 456 ? 3.962 12.776 4.842 1.00 90.81 456 TYR A C 1
ATOM 3584 O O . TYR A 1 456 ? 3.396 12.284 5.820 1.00 90.81 456 TYR A O 1
ATOM 3592 N N . PHE A 1 457 ? 4.943 12.148 4.187 1.00 92.81 457 PHE A N 1
ATOM 3593 C CA . PHE A 1 457 ? 5.433 10.820 4.548 1.00 92.81 457 PHE A CA 1
ATOM 3594 C C . PHE A 1 457 ? 5.912 10.764 6.008 1.00 92.81 457 PHE A C 1
ATOM 3596 O O . PHE A 1 457 ? 5.526 9.865 6.757 1.00 92.81 457 PHE A O 1
ATOM 3603 N N . PHE A 1 458 ? 6.699 11.748 6.449 1.00 93.69 458 PHE A N 1
ATOM 3604 C CA . PHE A 1 458 ? 7.186 11.803 7.826 1.00 93.69 458 PHE A CA 1
ATOM 3605 C C . PHE A 1 458 ? 6.074 12.071 8.837 1.00 93.69 458 PHE A C 1
ATOM 3607 O O . PHE A 1 458 ? 6.055 11.439 9.888 1.00 93.69 458 PHE A O 1
ATOM 3614 N N . GLY A 1 459 ? 5.118 12.949 8.523 1.00 94.19 459 GLY A N 1
ATOM 3615 C CA . GLY A 1 459 ? 3.946 13.181 9.367 1.00 94.19 459 GLY A CA 1
ATOM 3616 C C . GLY A 1 459 ? 3.117 11.909 9.557 1.00 94.19 459 GLY A C 1
ATOM 3617 O O . GLY A 1 459 ? 2.747 11.567 10.680 1.00 94.19 459 GLY A O 1
ATOM 3618 N N . LEU A 1 460 ? 2.893 11.159 8.476 1.00 94.31 460 LEU A N 1
ATOM 3619 C CA . LEU A 1 460 ? 2.189 9.881 8.512 1.00 94.31 460 LEU A CA 1
ATOM 3620 C C . LEU A 1 460 ? 2.933 8.841 9.369 1.00 94.31 460 LEU A C 1
ATOM 3622 O O . LEU A 1 460 ? 2.324 8.205 10.235 1.00 94.31 460 LEU A O 1
ATOM 3626 N N . LEU A 1 461 ? 4.252 8.703 9.179 1.00 95.25 461 LEU A N 1
ATOM 3627 C CA . LEU A 1 461 ? 5.083 7.836 10.017 1.00 95.25 461 LEU A CA 1
ATOM 3628 C C . LEU A 1 461 ? 5.078 8.276 11.479 1.00 95.25 461 LEU A C 1
ATOM 3630 O O . LEU A 1 461 ? 4.958 7.429 12.355 1.00 95.25 461 LEU A O 1
ATOM 3634 N N . ALA A 1 462 ? 5.163 9.575 11.763 1.00 95.12 462 ALA A N 1
ATOM 3635 C CA . ALA A 1 462 ? 5.175 10.097 13.124 1.00 95.12 462 ALA A CA 1
ATOM 3636 C C . ALA A 1 462 ? 3.878 9.764 13.872 1.00 95.12 462 ALA A C 1
ATOM 3638 O O . ALA A 1 462 ? 3.929 9.364 15.035 1.00 95.12 462 ALA A O 1
ATOM 3639 N N . VAL A 1 463 ? 2.722 9.855 13.206 1.00 95.31 463 VAL A N 1
ATOM 3640 C CA . VAL A 1 463 ? 1.434 9.463 13.798 1.00 95.31 463 VAL A CA 1
ATOM 3641 C C . VAL A 1 463 ? 1.389 7.956 14.060 1.00 95.31 463 VAL A C 1
ATOM 3643 O O . VAL A 1 463 ? 1.021 7.527 15.157 1.00 95.31 463 VAL A O 1
ATOM 3646 N N . TRP A 1 464 ? 1.802 7.136 13.091 1.00 96.56 464 TRP A N 1
ATOM 3647 C CA . TRP A 1 464 ? 1.782 5.681 13.245 1.00 96.56 464 TRP A CA 1
ATOM 3648 C C . TRP A 1 464 ? 2.791 5.181 14.292 1.00 96.56 464 TRP A C 1
ATOM 3650 O O . TRP A 1 464 ? 2.436 4.416 15.190 1.00 96.56 464 TRP A O 1
ATOM 3660 N N . TRP A 1 465 ? 4.036 5.652 14.245 1.00 96.06 465 TRP A N 1
ATOM 3661 C CA . TRP A 1 465 ? 5.074 5.331 15.226 1.00 96.06 465 TRP A CA 1
ATOM 3662 C C . TRP A 1 465 ? 4.748 5.890 16.607 1.00 96.06 465 TRP A C 1
ATOM 3664 O O . TRP A 1 465 ? 4.947 5.197 17.602 1.00 96.06 465 TRP A O 1
ATOM 3674 N N . GLY A 1 466 ? 4.187 7.098 16.688 1.00 94.44 466 GLY A N 1
ATOM 3675 C CA . GLY A 1 466 ? 3.690 7.673 17.936 1.00 94.44 466 GLY A CA 1
ATOM 3676 C C . GLY A 1 466 ? 2.628 6.783 18.580 1.00 94.44 466 GLY A C 1
ATOM 3677 O O . GLY A 1 466 ? 2.730 6.458 19.762 1.00 94.44 466 GLY A O 1
ATOM 3678 N N . SER A 1 467 ? 1.671 6.291 17.787 1.00 94.44 467 SER A N 1
ATOM 3679 C CA . SER A 1 467 ? 0.696 5.291 18.232 1.00 94.44 467 SER A CA 1
ATOM 3680 C C . SER A 1 467 ? 1.364 4.012 18.752 1.00 94.44 467 SER A C 1
ATOM 3682 O O . SER A 1 467 ? 0.991 3.514 19.816 1.00 94.44 467 SER A O 1
ATOM 3684 N N . LEU A 1 468 ? 2.359 3.474 18.040 1.00 94.25 468 LEU A N 1
ATOM 3685 C CA . LEU A 1 468 ? 3.093 2.281 18.478 1.00 94.25 468 LEU A CA 1
ATOM 3686 C C . LEU A 1 468 ? 3.811 2.517 19.812 1.00 94.25 468 LEU A C 1
ATOM 3688 O O . LEU A 1 468 ? 3.711 1.688 20.711 1.00 94.25 468 LEU A O 1
ATOM 3692 N N . LEU A 1 469 ? 4.479 3.660 19.979 1.00 92.50 469 LEU A N 1
ATOM 3693 C CA . LEU A 1 469 ? 5.169 4.021 21.220 1.00 92.50 469 LEU A CA 1
ATOM 3694 C C . LEU A 1 469 ? 4.200 4.166 22.398 1.00 92.50 469 LEU A C 1
ATOM 3696 O O . LEU A 1 469 ? 4.488 3.678 23.491 1.00 92.50 469 LEU A O 1
ATOM 3700 N N . LEU A 1 470 ? 3.044 4.801 22.188 1.00 91.25 470 LEU A N 1
ATOM 3701 C CA . LEU A 1 470 ? 2.010 4.930 23.217 1.00 91.25 470 LEU A CA 1
ATOM 3702 C C . LEU A 1 470 ? 1.424 3.567 23.600 1.00 91.25 470 LEU A C 1
ATOM 3704 O O . LEU A 1 470 ? 1.270 3.284 24.787 1.00 91.25 470 LEU A O 1
ATOM 3708 N N . ARG A 1 471 ? 1.171 2.690 22.621 1.00 92.12 471 ARG A N 1
ATOM 3709 C CA . ARG A 1 471 ? 0.691 1.320 22.864 1.00 92.12 471 ARG A CA 1
ATOM 3710 C C . ARG A 1 471 ? 1.731 0.460 23.584 1.00 92.12 471 ARG A C 1
ATOM 3712 O O . ARG A 1 471 ? 1.370 -0.251 24.518 1.00 92.12 471 ARG A O 1
ATOM 3719 N N . LEU A 1 472 ? 3.013 0.585 23.232 1.00 89.00 472 LEU A N 1
ATOM 3720 C CA . LEU A 1 472 ? 4.117 -0.074 23.941 1.00 89.00 472 LEU A CA 1
ATOM 3721 C C . LEU A 1 472 ? 4.212 0.394 25.399 1.00 89.00 472 LEU A C 1
ATOM 3723 O O . LEU A 1 472 ? 4.326 -0.438 26.295 1.00 89.00 472 LEU A O 1
ATOM 3727 N N . ARG A 1 473 ? 4.111 1.706 25.653 1.00 88.06 473 ARG A N 1
ATOM 3728 C CA . ARG A 1 473 ? 4.098 2.267 27.019 1.00 88.06 473 ARG A CA 1
ATOM 3729 C C . ARG A 1 473 ? 2.872 1.824 27.818 1.00 88.06 473 ARG A C 1
ATOM 3731 O O . ARG A 1 473 ? 2.991 1.533 29.002 1.00 88.06 473 ARG A O 1
ATOM 3738 N N . GLY A 1 474 ? 1.714 1.737 27.169 1.00 83.50 474 GLY A N 1
ATOM 3739 C CA . GLY A 1 474 ? 0.458 1.274 27.762 1.00 83.50 474 GLY A CA 1
ATOM 3740 C C . GLY A 1 474 ? 0.341 -0.245 27.921 1.00 83.50 474 GLY A C 1
ATOM 3741 O O . GLY A 1 474 ? -0.725 -0.720 28.298 1.00 83.50 474 GLY A O 1
ATOM 3742 N N . SER A 1 475 ? 1.392 -1.021 27.619 1.00 83.56 475 SER A N 1
ATOM 3743 C CA . SER A 1 475 ? 1.369 -2.497 27.619 1.00 83.56 475 SER A CA 1
ATOM 3744 C C . SER A 1 475 ? 0.275 -3.117 26.730 1.00 83.56 475 SER A C 1
ATOM 3746 O O . SER A 1 475 ? -0.169 -4.245 26.952 1.00 83.56 475 SER A O 1
ATOM 3748 N N . ILE A 1 476 ? -0.151 -2.401 25.686 1.00 86.75 476 ILE A N 1
ATOM 3749 C CA . ILE A 1 476 ? -1.105 -2.897 24.695 1.00 86.75 476 ILE A CA 1
ATOM 3750 C C . ILE A 1 476 ? -0.348 -3.801 23.722 1.00 86.75 476 ILE A C 1
ATOM 3752 O O . ILE A 1 476 ? 0.630 -3.404 23.090 1.00 86.75 476 ILE A O 1
ATOM 3756 N N . LYS A 1 477 ? -0.797 -5.053 23.597 1.00 87.06 477 LYS A N 1
ATOM 3757 C CA . LYS A 1 477 ? -0.137 -6.057 22.752 1.00 87.06 477 LYS A CA 1
ATOM 3758 C C . LYS A 1 477 ? -0.308 -5.734 21.260 1.00 87.06 477 LYS A C 1
ATOM 3760 O O . LYS A 1 477 ? -1.401 -5.903 20.717 1.00 87.06 477 LYS A O 1
ATOM 3765 N N . ILE A 1 478 ? 0.802 -5.370 20.618 1.00 92.56 478 ILE A N 1
ATOM 3766 C CA . ILE A 1 478 ? 0.941 -5.134 19.172 1.00 92.56 478 ILE A CA 1
ATOM 3767 C C . ILE A 1 478 ? 1.074 -6.474 18.437 1.00 92.56 478 ILE A C 1
ATOM 3769 O O . ILE A 1 478 ? 1.684 -7.417 18.949 1.00 92.56 478 ILE A O 1
ATOM 3773 N N . SER A 1 479 ? 0.472 -6.580 17.251 1.00 93.69 479 SER A N 1
ATOM 3774 C CA . SER A 1 479 ? 0.614 -7.777 16.415 1.00 93.69 479 SER A CA 1
ATOM 3775 C C . SER A 1 479 ? 2.020 -7.870 15.822 1.00 93.69 479 SER A C 1
ATOM 3777 O O . SER A 1 479 ? 2.617 -6.857 15.461 1.00 93.69 479 SER A O 1
ATOM 3779 N N . ASP A 1 480 ? 2.551 -9.082 15.667 1.00 94.00 480 ASP A N 1
ATOM 3780 C CA . ASP A 1 480 ? 3.891 -9.237 15.095 1.00 94.00 480 ASP A CA 1
ATOM 3781 C C . ASP A 1 480 ? 3.943 -8.784 13.626 1.00 94.00 480 ASP A C 1
ATOM 3783 O O . ASP A 1 480 ? 4.984 -8.315 13.187 1.00 94.00 480 ASP A O 1
ATOM 3787 N N . ALA A 1 481 ? 2.830 -8.850 12.882 1.00 96.44 481 ALA A N 1
ATOM 3788 C CA . ALA A 1 481 ? 2.743 -8.324 11.518 1.00 96.44 481 ALA A CA 1
ATOM 3789 C C . ALA A 1 481 ? 2.847 -6.790 11.466 1.00 96.44 481 ALA A C 1
ATOM 3791 O O . ALA A 1 481 ? 3.574 -6.254 10.629 1.00 96.44 481 ALA A O 1
ATOM 3792 N N . GLU A 1 482 ? 2.171 -6.082 12.377 1.00 97.06 482 GLU A N 1
ATOM 3793 C CA . GLU A 1 482 ? 2.308 -4.626 12.503 1.00 97.06 482 GLU A CA 1
ATOM 3794 C C . GLU A 1 482 ? 3.723 -4.246 12.954 1.00 97.06 482 GLU A C 1
ATOM 3796 O O . GLU A 1 482 ? 4.320 -3.327 12.399 1.00 97.06 482 GLU A O 1
ATOM 3801 N N . LEU A 1 483 ? 4.297 -4.987 13.908 1.00 96.12 483 LEU A N 1
ATOM 3802 C CA . LEU A 1 483 ? 5.668 -4.760 14.362 1.00 96.12 483 LEU A CA 1
ATOM 3803 C C . LEU A 1 483 ? 6.687 -4.992 13.236 1.00 96.12 483 LEU A C 1
ATOM 3805 O O . LEU A 1 483 ? 7.611 -4.199 13.080 1.00 96.12 483 LEU A O 1
ATOM 3809 N N . PHE A 1 484 ? 6.497 -6.027 12.416 1.00 97.56 484 PHE A N 1
ATOM 3810 C CA . PHE A 1 484 ? 7.327 -6.287 11.239 1.00 97.56 484 PHE A CA 1
ATOM 3811 C C . PHE A 1 484 ? 7.261 -5.108 10.260 1.00 97.56 484 PHE A C 1
ATOM 3813 O O . PHE A 1 484 ? 8.298 -4.598 9.835 1.00 97.56 484 PHE A O 1
ATOM 3820 N N . ALA A 1 485 ? 6.054 -4.633 9.942 1.00 98.06 485 ALA A N 1
ATOM 3821 C CA . ALA A 1 485 ? 5.857 -3.473 9.075 1.00 98.06 485 ALA A CA 1
ATOM 3822 C C . ALA A 1 485 ? 6.480 -2.192 9.664 1.00 98.06 485 ALA A C 1
ATOM 3824 O O . ALA A 1 485 ? 7.065 -1.397 8.929 1.00 98.06 485 ALA A O 1
ATOM 3825 N N . ALA A 1 486 ? 6.419 -2.014 10.986 1.00 97.44 486 ALA A N 1
ATOM 3826 C CA . ALA A 1 486 ? 7.039 -0.890 11.676 1.00 97.44 486 ALA A CA 1
ATOM 3827 C C . ALA A 1 486 ? 8.573 -0.935 11.580 1.00 97.44 486 ALA A C 1
ATOM 3829 O O . ALA A 1 486 ? 9.185 0.050 11.165 1.00 97.44 486 ALA A O 1
ATOM 3830 N N . VAL A 1 487 ? 9.204 -2.080 11.870 1.00 97.62 487 VAL A N 1
ATOM 3831 C CA . VAL A 1 487 ? 10.661 -2.248 11.713 1.00 97.62 487 VAL A CA 1
ATOM 3832 C C . VAL A 1 487 ? 11.070 -2.029 10.254 1.00 97.62 487 VAL A C 1
ATOM 3834 O O . VAL A 1 487 ? 12.035 -1.310 9.999 1.00 97.62 487 VAL A O 1
ATOM 3837 N N . PHE A 1 488 ? 10.299 -2.557 9.296 1.00 97.81 488 PHE A N 1
ATOM 3838 C CA . PHE A 1 488 ? 10.518 -2.301 7.871 1.00 97.81 488 PHE A CA 1
ATOM 3839 C C . PHE A 1 488 ? 10.489 -0.804 7.554 1.00 97.81 488 PHE A C 1
ATOM 3841 O O . PHE A 1 488 ? 11.375 -0.314 6.862 1.00 97.81 488 PHE A O 1
ATOM 3848 N N . SER A 1 489 ? 9.503 -0.064 8.072 1.00 97.56 489 SER A N 1
ATOM 3849 C CA . SER A 1 489 ? 9.381 1.374 7.810 1.00 97.56 489 SER A CA 1
ATOM 3850 C C . SER A 1 489 ? 10.567 2.178 8.356 1.00 97.56 489 SER A C 1
ATOM 3852 O O . SER A 1 489 ? 11.030 3.103 7.692 1.00 97.56 489 SER A O 1
ATOM 3854 N N . VAL A 1 490 ? 11.125 1.783 9.508 1.00 96.81 490 VAL A N 1
ATOM 3855 C CA . VAL A 1 490 ? 12.351 2.385 10.061 1.00 96.81 490 VAL A CA 1
ATOM 3856 C C . VAL A 1 490 ? 13.539 2.100 9.145 1.00 96.81 490 VAL A C 1
ATOM 3858 O O . VAL A 1 490 ? 14.263 3.021 8.769 1.00 96.81 490 VAL A O 1
ATOM 3861 N N . MET A 1 491 ? 13.723 0.841 8.737 1.00 96.00 491 MET A N 1
ATOM 3862 C CA . MET A 1 491 ? 14.811 0.455 7.833 1.00 96.00 491 MET A CA 1
ATOM 3863 C C . MET A 1 491 ? 14.688 1.147 6.469 1.00 96.00 491 MET A C 1
ATOM 3865 O O . MET A 1 491 ? 15.688 1.579 5.901 1.00 96.00 491 MET A O 1
ATOM 3869 N N . ASN A 1 492 ? 13.467 1.313 5.959 1.00 95.25 492 ASN A N 1
ATOM 3870 C CA . ASN A 1 492 ? 13.193 2.025 4.718 1.00 95.25 492 ASN A CA 1
ATOM 3871 C C . ASN A 1 492 ? 13.522 3.525 4.830 1.00 95.25 492 ASN A C 1
ATOM 3873 O O . ASN A 1 492 ? 14.157 4.052 3.921 1.00 95.25 492 ASN A O 1
ATOM 3877 N N . LEU A 1 493 ? 13.198 4.187 5.952 1.00 94.88 493 LEU A N 1
ATOM 3878 C CA . LEU A 1 493 ? 13.596 5.580 6.200 1.00 94.88 493 LEU A CA 1
ATOM 3879 C C . LEU A 1 493 ? 15.125 5.736 6.259 1.00 94.88 493 LEU A C 1
ATOM 3881 O O . LEU A 1 493 ? 15.676 6.637 5.630 1.00 94.88 493 LEU A O 1
ATOM 3885 N N . LEU A 1 494 ? 15.825 4.842 6.966 1.00 93.25 494 LEU A N 1
ATOM 3886 C CA . LEU A 1 494 ? 17.294 4.854 7.026 1.00 93.25 494 LEU A CA 1
ATOM 3887 C C . LEU A 1 494 ? 17.916 4.665 5.636 1.00 93.25 494 LEU A C 1
ATOM 3889 O O . LEU A 1 494 ? 18.837 5.390 5.257 1.00 93.25 494 LEU A O 1
ATOM 3893 N N . MET A 1 495 ? 17.376 3.730 4.851 1.00 90.44 495 MET A N 1
ATOM 3894 C CA . MET A 1 495 ? 17.808 3.504 3.473 1.00 90.44 495 MET A CA 1
ATOM 3895 C C . MET A 1 495 ? 17.504 4.697 2.567 1.00 90.44 495 MET A C 1
ATOM 3897 O O . MET A 1 495 ? 18.339 5.037 1.732 1.00 90.44 495 MET A O 1
ATOM 3901 N N . TYR A 1 496 ? 16.361 5.367 2.741 1.00 91.56 496 TYR A N 1
ATOM 3902 C CA . TYR A 1 496 ? 16.030 6.587 2.007 1.00 91.56 496 TYR A CA 1
ATOM 3903 C C . TYR A 1 496 ? 17.070 7.681 2.248 1.00 91.56 496 TYR A C 1
ATOM 3905 O O . TYR A 1 496 ? 17.612 8.220 1.282 1.00 91.56 496 TYR A O 1
ATOM 3913 N N . LEU A 1 497 ? 17.413 7.947 3.513 1.00 91.25 497 LEU A N 1
ATOM 3914 C CA . LEU A 1 497 ? 18.421 8.945 3.879 1.00 91.25 497 LEU A CA 1
ATOM 3915 C C . LEU A 1 497 ? 19.792 8.634 3.261 1.00 91.25 497 LEU A C 1
ATOM 3917 O O . LEU A 1 497 ? 20.491 9.547 2.832 1.00 91.25 497 LEU A O 1
ATOM 3921 N N . ALA A 1 498 ? 20.156 7.356 3.147 1.00 88.56 498 ALA A N 1
ATOM 3922 C CA . ALA A 1 498 ? 21.401 6.923 2.515 1.00 88.56 498 ALA A CA 1
ATOM 3923 C C . ALA A 1 498 ? 21.352 6.863 0.970 1.00 88.56 498 ALA A C 1
ATOM 3925 O O . ALA A 1 498 ? 22.382 6.624 0.338 1.00 88.56 498 ALA A O 1
ATOM 3926 N N . SER A 1 499 ? 20.182 7.042 0.349 1.00 86.81 499 SER A N 1
ATOM 3927 C CA . SER A 1 499 ? 19.960 6.850 -1.093 1.00 86.81 499 SER A CA 1
ATOM 3928 C C . SER A 1 499 ? 20.180 8.127 -1.925 1.00 86.81 499 SER A C 1
ATOM 3930 O O . SER A 1 499 ? 20.715 9.123 -1.441 1.00 86.81 499 SER A O 1
ATOM 3932 N N . ARG A 1 500 ? 19.749 8.115 -3.197 1.00 83.00 500 ARG A N 1
ATOM 3933 C CA . ARG A 1 500 ? 19.718 9.303 -4.076 1.00 83.00 500 ARG A CA 1
ATOM 3934 C C . ARG A 1 500 ? 18.598 10.309 -3.758 1.00 83.00 500 ARG A C 1
ATOM 3936 O O . ARG A 1 500 ? 18.512 11.316 -4.447 1.00 83.00 500 ARG A O 1
ATOM 3943 N N . GLY A 1 501 ? 17.707 10.011 -2.808 1.00 84.31 501 GLY A N 1
ATOM 3944 C CA . GLY A 1 501 ? 16.609 10.916 -2.442 1.00 84.31 501 GLY A CA 1
ATOM 3945 C C . GLY A 1 501 ? 15.413 10.910 -3.397 1.00 84.31 501 GLY A C 1
ATOM 3946 O O . GLY A 1 501 ? 14.691 11.895 -3.482 1.00 84.31 501 GLY A O 1
ATOM 3947 N N . PHE A 1 502 ? 15.190 9.826 -4.150 1.00 87.56 502 PHE A N 1
ATOM 3948 C CA . PHE A 1 502 ? 13.985 9.705 -4.976 1.00 87.56 502 PHE A CA 1
ATOM 3949 C C . PHE A 1 502 ? 12.778 9.299 -4.131 1.00 87.56 502 PHE A C 1
ATOM 3951 O O . PHE A 1 502 ? 12.828 8.276 -3.449 1.00 87.56 502 PHE A O 1
ATOM 3958 N N . TYR A 1 503 ? 11.662 10.025 -4.256 1.00 88.50 503 TYR A N 1
ATOM 3959 C CA . TYR A 1 503 ? 10.450 9.788 -3.455 1.00 88.50 503 TYR A CA 1
ATOM 3960 C C . TYR A 1 503 ? 9.915 8.353 -3.555 1.00 88.50 503 TYR A C 1
ATOM 3962 O O . TYR A 1 503 ? 9.442 7.785 -2.573 1.00 88.50 503 TYR A O 1
ATOM 3970 N N . ARG A 1 504 ? 10.097 7.706 -4.715 1.00 87.56 504 ARG A N 1
ATOM 3971 C CA . ARG A 1 504 ? 9.723 6.298 -4.930 1.00 87.56 504 ARG A CA 1
ATOM 3972 C C . ARG A 1 504 ? 10.366 5.320 -3.936 1.00 87.56 504 ARG A C 1
ATOM 3974 O O . ARG A 1 504 ? 9.882 4.207 -3.781 1.00 87.56 504 ARG A O 1
ATOM 3981 N N . TYR A 1 505 ? 11.463 5.697 -3.275 1.00 89.44 505 TYR A N 1
ATOM 3982 C CA . TYR A 1 505 ? 12.160 4.824 -2.330 1.00 89.44 505 TYR A CA 1
ATOM 3983 C C . TYR A 1 505 ? 11.506 4.761 -0.949 1.00 89.44 505 TYR A C 1
ATOM 3985 O O . TYR A 1 505 ? 11.694 3.748 -0.277 1.00 89.44 505 TYR A O 1
ATOM 3993 N N . PHE A 1 506 ? 10.709 5.760 -0.546 1.00 91.31 506 PHE A N 1
ATOM 3994 C CA . PHE A 1 506 ? 9.912 5.672 0.685 1.00 91.31 506 PHE A CA 1
ATOM 3995 C C . PHE A 1 506 ? 8.460 5.228 0.475 1.00 91.31 506 PHE A C 1
ATOM 3997 O O . PHE A 1 506 ? 7.782 4.871 1.439 1.00 91.31 506 PHE A O 1
ATOM 4004 N N . PHE A 1 507 ? 7.997 5.179 -0.780 1.00 94.56 507 PHE A N 1
ATOM 4005 C CA . PHE A 1 507 ? 6.653 4.721 -1.150 1.00 94.56 507 PHE A CA 1
ATOM 4006 C C . PHE A 1 507 ? 6.208 3.423 -0.434 1.00 94.56 507 PHE A C 1
ATOM 4008 O O . PHE A 1 507 ? 5.084 3.387 0.069 1.00 94.56 507 PHE A O 1
ATOM 4015 N N . PRO A 1 508 ? 7.047 2.372 -0.297 1.00 95.75 508 PRO A N 1
ATOM 4016 C CA . PRO A 1 508 ? 6.640 1.150 0.400 1.00 95.75 508 PRO A CA 1
ATOM 4017 C C . PRO A 1 508 ? 6.276 1.374 1.874 1.00 95.75 508 PRO A C 1
ATOM 4019 O O . PRO A 1 508 ? 5.292 0.816 2.358 1.00 95.75 508 PRO A O 1
ATOM 4022 N N . ALA A 1 509 ? 7.053 2.187 2.596 1.00 96.69 509 ALA A N 1
ATOM 4023 C CA . ALA A 1 509 ? 6.769 2.509 3.992 1.00 96.69 509 ALA A CA 1
ATOM 4024 C C . ALA A 1 509 ? 5.552 3.428 4.124 1.00 96.69 509 ALA A C 1
ATOM 4026 O O . ALA A 1 509 ? 4.769 3.264 5.057 1.00 96.69 509 ALA A O 1
ATOM 4027 N N . GLU A 1 510 ? 5.365 4.347 3.177 1.00 95.88 510 GLU A N 1
ATOM 4028 C CA . GLU A 1 510 ? 4.204 5.236 3.122 1.00 95.88 510 GLU A CA 1
ATOM 4029 C C . GLU A 1 510 ? 2.895 4.444 2.983 1.00 95.88 510 GLU A C 1
ATOM 4031 O O . GLU A 1 510 ? 1.958 4.648 3.754 1.00 95.88 510 GLU A O 1
ATOM 4036 N N . VAL A 1 511 ? 2.853 3.456 2.082 1.00 97.25 511 VAL A N 1
ATOM 4037 C CA . VAL A 1 511 ? 1.681 2.581 1.918 1.00 97.25 511 VAL A CA 1
ATOM 4038 C C . VAL A 1 511 ? 1.401 1.754 3.175 1.00 97.25 511 VAL A C 1
ATOM 4040 O O . VAL A 1 511 ? 0.244 1.617 3.571 1.00 97.25 511 VAL A O 1
ATOM 4043 N N . LEU A 1 512 ? 2.430 1.205 3.828 1.00 98.06 512 LEU A N 1
ATOM 4044 C CA . LEU A 1 512 ? 2.237 0.453 5.074 1.00 98.06 512 LEU A CA 1
ATOM 4045 C C . LEU A 1 512 ? 1.700 1.345 6.189 1.00 98.06 512 LEU A C 1
ATOM 4047 O O . LEU A 1 512 ? 0.788 0.938 6.907 1.00 98.06 512 LEU A O 1
ATOM 4051 N N . ALA A 1 513 ? 2.219 2.565 6.297 1.00 97.38 513 ALA A N 1
ATOM 4052 C CA . ALA A 1 513 ? 1.728 3.527 7.262 1.00 97.38 513 ALA A CA 1
ATOM 4053 C C . ALA A 1 513 ? 0.253 3.863 7.000 1.00 97.38 513 ALA A C 1
ATOM 4055 O O . ALA A 1 513 ? -0.533 3.817 7.938 1.00 97.38 513 ALA A O 1
ATOM 4056 N N . LEU A 1 514 ? -0.165 4.069 5.743 1.00 95.75 514 LEU A N 1
ATOM 4057 C CA . LEU A 1 514 ? -1.582 4.255 5.388 1.00 95.75 514 LEU A CA 1
ATOM 4058 C C . LEU A 1 514 ? -2.449 3.039 5.734 1.00 95.75 514 LEU A C 1
ATOM 4060 O O . LEU A 1 514 ? -3.548 3.199 6.264 1.00 95.75 514 LEU A O 1
ATOM 4064 N N . LEU A 1 515 ? -1.963 1.827 5.450 1.00 97.06 515 LEU A N 1
ATOM 4065 C CA . LEU A 1 515 ? -2.688 0.593 5.746 1.00 97.06 515 LEU A CA 1
ATOM 4066 C C . LEU A 1 515 ? -2.921 0.430 7.250 1.00 97.06 515 LEU A C 1
ATOM 4068 O O . LEU A 1 515 ? -4.044 0.142 7.666 1.00 97.06 515 LEU A O 1
ATOM 4072 N N . PHE A 1 516 ? -1.889 0.624 8.070 1.00 97.62 516 PHE A N 1
ATOM 4073 C CA . PHE A 1 516 ? -1.986 0.436 9.516 1.00 97.62 516 PHE A CA 1
ATOM 4074 C C . PHE A 1 516 ? -2.560 1.645 10.261 1.00 97.62 516 PHE A C 1
ATOM 4076 O O . PHE A 1 516 ? -3.035 1.463 11.380 1.00 97.62 516 PHE A O 1
ATOM 4083 N N . LEU A 1 517 ? -2.586 2.845 9.668 1.00 94.12 517 LEU A N 1
ATOM 4084 C CA . LEU A 1 517 ? -3.010 4.078 10.342 1.00 94.12 517 LEU A CA 1
ATOM 4085 C C . LEU A 1 517 ? -4.389 3.964 11.024 1.00 94.12 517 LEU A C 1
ATOM 4087 O O . LEU A 1 517 ? -4.465 4.277 12.214 1.00 94.12 517 LEU A O 1
ATOM 4091 N N . PRO A 1 518 ? -5.469 3.483 10.368 1.00 93.62 518 PRO A N 1
ATOM 4092 C CA . PRO A 1 518 ? -6.770 3.341 11.025 1.00 93.62 518 PRO A CA 1
ATOM 4093 C C . PRO A 1 518 ? -6.738 2.413 12.237 1.00 93.62 518 PRO A C 1
ATOM 4095 O O . PRO A 1 518 ? -7.315 2.727 13.277 1.00 93.62 518 PRO A O 1
ATOM 4098 N N . HIS A 1 519 ? -6.051 1.275 12.108 1.00 93.12 519 HIS A N 1
ATOM 4099 C CA . HIS A 1 519 ? -5.902 0.309 13.193 1.00 93.12 519 HIS A CA 1
ATOM 4100 C C . HIS A 1 519 ? -5.089 0.898 14.350 1.00 93.12 519 HIS A C 1
ATOM 4102 O O . HIS A 1 519 ? -5.498 0.807 15.506 1.00 93.12 519 HIS A O 1
ATOM 4108 N N . ALA A 1 520 ? -3.976 1.553 14.030 1.00 91.81 520 ALA A N 1
ATOM 4109 C CA . ALA A 1 520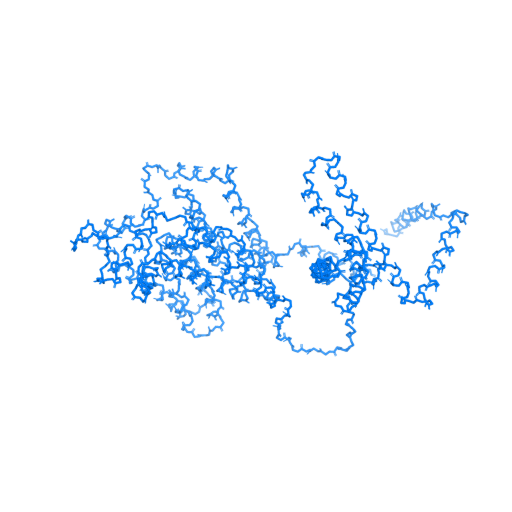 ? -3.095 2.180 14.994 1.00 91.81 520 ALA A CA 1
ATOM 4110 C C . ALA A 1 520 ? -3.830 3.248 15.809 1.00 91.81 520 ALA A C 1
ATOM 4112 O O . ALA A 1 520 ? -3.804 3.209 17.038 1.00 91.81 520 ALA A O 1
ATOM 4113 N N . LEU A 1 521 ? -4.551 4.157 15.148 1.00 89.75 521 LEU A N 1
ATOM 4114 C CA . LEU A 1 521 ? -5.326 5.201 15.820 1.00 89.75 521 LEU A CA 1
ATOM 4115 C C . LEU A 1 521 ? -6.450 4.629 16.692 1.00 89.75 521 LEU A C 1
ATOM 4117 O O . LEU A 1 521 ? -6.650 5.121 17.798 1.00 89.75 521 LEU A O 1
ATOM 4121 N N . TYR A 1 522 ? -7.141 3.580 16.235 1.00 88.88 522 TYR A N 1
ATOM 4122 C CA . TYR A 1 522 ? -8.214 2.941 17.005 1.00 88.88 522 TYR A CA 1
ATOM 4123 C C . TYR A 1 522 ? -7.712 2.302 18.306 1.00 88.88 522 TYR A C 1
ATOM 4125 O O . TYR A 1 522 ? -8.343 2.444 19.347 1.00 88.88 522 TYR A O 1
ATOM 4133 N N . GLU A 1 523 ? -6.567 1.622 18.257 1.00 87.25 523 GLU A N 1
ATOM 4134 C CA . GLU A 1 523 ? -5.982 0.941 19.420 1.00 87.25 523 GLU A CA 1
ATOM 4135 C C . GLU A 1 523 ? -5.185 1.894 20.333 1.00 87.25 523 GLU A C 1
ATOM 4137 O O . GLU A 1 523 ? -4.663 1.471 21.366 1.00 87.25 523 GLU A O 1
ATOM 4142 N N . THR A 1 524 ? -5.022 3.171 19.961 1.00 85.38 524 THR A N 1
ATOM 4143 C CA . THR A 1 524 ? -4.247 4.126 20.766 1.00 85.38 524 THR A CA 1
ATOM 4144 C C . THR A 1 524 ? -5.101 4.670 21.913 1.00 85.38 524 THR A C 1
ATOM 4146 O O . THR A 1 524 ? -6.145 5.273 21.664 1.00 85.38 524 THR A O 1
ATOM 4149 N N . PRO A 1 525 ? -4.662 4.538 23.176 1.00 73.12 525 PRO A N 1
ATOM 4150 C CA . PRO A 1 525 ? -5.390 5.080 24.313 1.00 73.12 525 PRO A CA 1
ATOM 4151 C C . PRO A 1 525 ? -5.219 6.605 24.345 1.00 73.12 525 PRO A C 1
ATOM 4153 O O . PRO A 1 525 ? -4.220 7.113 24.848 1.00 73.12 525 PRO A O 1
ATOM 4156 N N . LEU A 1 526 ? -6.177 7.349 23.787 1.00 62.47 526 LEU A N 1
ATOM 4157 C CA . LEU A 1 526 ? -6.132 8.820 23.767 1.00 62.47 526 LEU A CA 1
ATOM 4158 C C . LEU A 1 526 ? -6.500 9.448 25.123 1.00 62.47 526 LEU A C 1
ATOM 4160 O O . LEU A 1 526 ? -6.078 10.563 25.410 1.00 62.47 526 LEU A O 1
ATOM 4164 N N . THR A 1 527 ? -7.212 8.723 25.988 1.00 47.94 527 THR A N 1
ATOM 4165 C CA . THR A 1 527 ? -7.637 9.196 27.316 1.00 47.94 527 THR A CA 1
ATOM 4166 C C . THR A 1 527 ? -7.900 8.020 28.254 1.00 47.94 527 THR A C 1
ATOM 4168 O O . THR A 1 527 ? -9.044 7.720 28.563 1.00 47.94 527 THR A O 1
ATOM 4171 N N . ASN A 1 528 ? -6.851 7.327 28.688 1.00 42.09 528 ASN A N 1
ATOM 4172 C CA . ASN A 1 528 ? -6.900 6.484 29.885 1.00 42.09 528 ASN A CA 1
ATOM 4173 C C . ASN A 1 528 ? -5.503 6.464 30.489 1.00 42.09 528 ASN A C 1
ATOM 4175 O O . ASN A 1 528 ? -4.715 5.551 30.265 1.00 42.09 528 ASN A O 1
ATOM 4179 N N . ASN A 1 529 ? -5.176 7.534 31.207 1.00 39.31 529 ASN A N 1
ATOM 4180 C CA . ASN A 1 529 ? -4.009 7.557 32.067 1.00 39.31 529 ASN A CA 1
ATOM 4181 C C . ASN A 1 529 ? -4.329 6.616 33.247 1.00 39.31 529 ASN A C 1
ATOM 4183 O O . ASN A 1 529 ? -5.208 6.956 34.045 1.00 39.31 529 ASN A O 1
ATOM 4187 N N . PRO A 1 530 ? -3.680 5.443 33.389 1.00 43.44 530 PRO A N 1
ATOM 4188 C CA . PRO A 1 530 ? -4.009 4.494 34.460 1.00 43.44 530 PRO A CA 1
ATOM 4189 C C . PRO A 1 530 ? -3.780 5.087 35.860 1.00 43.44 530 PRO A C 1
ATOM 4191 O O . PRO A 1 530 ? -4.300 4.581 36.849 1.00 43.44 530 PRO A O 1
ATOM 4194 N N . PHE A 1 531 ? -3.016 6.181 35.937 1.00 38.44 531 PHE A N 1
ATOM 4195 C CA . PHE A 1 531 ? -2.760 6.935 37.159 1.00 38.44 531 PHE A CA 1
ATOM 4196 C C . PHE A 1 531 ? -3.942 7.788 37.643 1.00 38.44 531 PHE A C 1
ATOM 4198 O O . PHE A 1 531 ? -4.036 8.017 38.842 1.00 38.44 531 PHE A O 1
ATOM 4205 N N . LEU A 1 532 ? -4.847 8.231 36.760 1.00 37.78 532 LEU A N 1
ATOM 4206 C CA . LEU A 1 532 ? -5.976 9.105 37.129 1.00 37.78 532 LEU A CA 1
ATOM 4207 C C . LEU A 1 532 ? -7.255 8.329 37.470 1.00 37.78 532 LEU A C 1
ATOM 4209 O O . LEU A 1 532 ? -8.048 8.777 38.291 1.00 37.78 532 LEU A O 1
ATOM 4213 N N . VAL A 1 533 ? -7.450 7.147 36.881 1.00 39.94 533 VAL A N 1
ATOM 4214 C CA . VAL A 1 533 ? -8.607 6.293 37.208 1.00 39.94 533 VAL A CA 1
ATOM 4215 C C . VAL A 1 533 ? -8.446 5.695 38.608 1.00 39.94 533 VAL A C 1
ATOM 4217 O O . VAL A 1 533 ? -9.386 5.692 39.392 1.00 39.94 533 VAL A O 1
ATOM 4220 N N . ARG A 1 534 ? -7.218 5.317 38.990 1.00 34.06 534 ARG A N 1
ATOM 4221 C CA . ARG A 1 534 ? -6.942 4.765 40.324 1.00 34.06 534 ARG A CA 1
ATOM 4222 C C . ARG A 1 534 ? -7.123 5.783 41.457 1.00 34.06 534 ARG A C 1
ATOM 4224 O O . ARG A 1 534 ? -7.409 5.373 42.575 1.00 34.06 534 ARG A O 1
ATOM 4231 N N . SER A 1 535 ? -6.964 7.084 41.192 1.00 34.62 535 SER A N 1
ATOM 4232 C CA . SER A 1 535 ? -7.264 8.132 42.180 1.00 34.62 535 SER A CA 1
ATOM 4233 C C . SER A 1 535 ? -8.763 8.400 42.320 1.00 34.62 535 SER A C 1
ATOM 4235 O O . SER A 1 535 ? -9.207 8.701 43.418 1.00 34.62 535 SER A O 1
ATOM 4237 N N . LEU A 1 536 ? -9.541 8.245 41.243 1.00 35.50 536 LEU A N 1
ATOM 4238 C CA . LEU A 1 536 ? -10.999 8.415 41.265 1.00 35.50 536 LEU A CA 1
ATOM 4239 C C . LEU A 1 536 ? -11.717 7.228 41.923 1.00 35.50 536 LEU A C 1
ATOM 4241 O O . LEU A 1 536 ? -12.654 7.442 42.687 1.00 35.50 536 LEU A O 1
ATOM 4245 N N . ASP A 1 537 ? -11.235 6.000 41.716 1.00 37.12 537 ASP A N 1
ATOM 4246 C CA . ASP A 1 537 ? -11.798 4.817 42.385 1.00 37.12 537 ASP A CA 1
ATOM 4247 C C . ASP A 1 537 ? -11.524 4.826 43.904 1.00 37.12 537 ASP A C 1
ATOM 4249 O O . ASP A 1 537 ? -12.356 4.374 44.684 1.00 37.12 537 ASP A O 1
ATOM 4253 N N . LEU A 1 538 ? -10.397 5.403 44.346 1.00 43.97 538 LEU A N 1
ATOM 4254 C CA . LEU A 1 538 ? -10.063 5.546 45.773 1.00 43.97 538 LEU A CA 1
ATOM 4255 C C . LEU A 1 538 ? -10.809 6.693 46.478 1.00 43.97 538 LEU A C 1
ATOM 4257 O O . LEU A 1 538 ? -10.910 6.675 47.706 1.00 43.97 538 LEU A O 1
ATOM 4261 N N . GLU A 1 539 ? -11.310 7.686 45.739 1.00 39.25 539 GLU A N 1
ATOM 4262 C CA . GLU A 1 539 ? -12.183 8.728 46.297 1.00 39.25 539 GLU A CA 1
ATOM 4263 C C . GLU A 1 539 ? -13.649 8.287 46.342 1.00 39.25 539 GLU A C 1
ATOM 4265 O O . GLU A 1 539 ? -14.339 8.612 47.303 1.00 39.25 539 GLU A O 1
ATOM 4270 N N . LEU A 1 540 ? -14.111 7.475 45.387 1.00 39.81 540 LEU A N 1
ATOM 4271 C CA . LEU A 1 540 ? -15.474 6.924 45.388 1.00 39.81 540 LEU A CA 1
ATOM 4272 C C . LEU A 1 540 ? -15.690 5.792 46.406 1.00 39.81 540 LEU A C 1
ATOM 4274 O O . LEU A 1 540 ? -16.831 5.494 46.732 1.00 39.81 540 LEU A O 1
ATOM 4278 N N . GLU A 1 541 ? -14.626 5.187 46.940 1.00 39.66 541 GLU A N 1
ATOM 4279 C CA . GLU A 1 541 ? -14.705 4.274 48.096 1.00 39.66 541 GLU A CA 1
ATOM 4280 C C . GLU A 1 541 ? -14.727 5.010 49.451 1.00 39.66 541 GLU A C 1
ATOM 4282 O O . GLU A 1 541 ? -14.884 4.379 50.498 1.00 39.66 541 GLU A O 1
ATOM 4287 N N . LYS A 1 542 ? -14.547 6.340 49.454 1.00 44.34 542 LYS A N 1
ATOM 4288 C CA . LYS A 1 542 ? -14.536 7.186 50.661 1.00 44.34 542 LYS A CA 1
ATOM 4289 C C . LYS A 1 542 ? -15.711 8.166 50.758 1.00 44.34 542 LYS A C 1
ATOM 4291 O O . LYS A 1 542 ? -15.764 8.917 51.734 1.00 44.34 542 LYS A O 1
ATOM 4296 N N . ILE A 1 543 ? -16.631 8.142 49.796 1.00 43.66 543 ILE A N 1
ATOM 4297 C CA . ILE A 1 543 ? -17.937 8.822 49.826 1.00 43.66 543 ILE A CA 1
ATOM 4298 C C . ILE A 1 543 ? -19.003 7.744 49.979 1.00 43.66 543 ILE A C 1
ATOM 4300 O O . ILE A 1 543 ? -19.920 7.941 50.808 1.00 43.66 543 ILE A O 1
#

pLDDT: mean 82.37, std 18.11, range [30.86, 98.75]